Protein AF-A0A6S8WW32-F1 (afdb_monomer_lite)

Organism: NCBI:txid122233

Structure (mmCIF, N/CA/C/O backbone):
data_AF-A0A6S8WW32-F1
#
_entry.id   AF-A0A6S8WW32-F1
#
loop_
_atom_site.group_PDB
_atom_site.id
_atom_site.type_symbol
_atom_site.label_atom_id
_atom_site.label_alt_id
_atom_site.label_comp_id
_atom_site.label_asym_id
_atom_site.label_entity_id
_atom_site.label_seq_id
_atom_site.pdbx_PDB_ins_code
_atom_site.Cartn_x
_atom_site.Cartn_y
_atom_site.Cartn_z
_atom_site.occupancy
_atom_site.B_iso_or_equiv
_atom_site.auth_seq_id
_atom_site.auth_comp_id
_atom_site.auth_asym_id
_atom_site.auth_atom_id
_atom_site.pdbx_PDB_model_num
ATOM 1 N N . MET A 1 1 ? -37.772 -58.769 24.588 1.00 37.28 1 MET A N 1
ATOM 2 C CA . MET A 1 1 ? -37.646 -57.352 24.188 1.00 37.28 1 MET A CA 1
ATOM 3 C C . MET A 1 1 ? -36.869 -56.632 25.278 1.00 37.28 1 MET A C 1
ATOM 5 O O . MET A 1 1 ? -37.342 -56.599 26.404 1.00 37.28 1 MET A O 1
ATOM 9 N N . LYS A 1 2 ? -35.642 -56.181 24.992 1.00 31.12 2 LYS A N 1
ATOM 10 C CA . LYS A 1 2 ? -34.809 -55.412 25.929 1.00 31.12 2 LYS A CA 1
ATOM 11 C C . LYS A 1 2 ? -34.941 -53.936 25.555 1.00 31.12 2 LYS A C 1
ATOM 13 O O . LYS A 1 2 ? -34.607 -53.581 24.431 1.00 31.12 2 LYS A O 1
ATOM 18 N N . PHE A 1 3 ? -35.458 -53.116 26.464 1.00 29.48 3 PHE A N 1
ATOM 19 C CA . PHE A 1 3 ? -35.457 -51.662 26.313 1.00 29.48 3 PHE A CA 1
ATOM 20 C C . PHE A 1 3 ? -34.102 -51.126 26.774 1.00 29.48 3 PHE A C 1
ATOM 22 O O . PHE A 1 3 ? -33.676 -51.402 27.893 1.00 29.48 3 PHE A O 1
ATOM 29 N N . SER A 1 4 ? -33.420 -50.407 25.885 1.00 35.44 4 SER A N 1
ATOM 30 C CA . SER A 1 4 ? -32.170 -49.712 26.175 1.00 35.44 4 SER A CA 1
ATOM 31 C C . SER A 1 4 ? -32.507 -48.258 26.491 1.00 35.44 4 SER A C 1
ATOM 33 O O . SER A 1 4 ? -33.022 -47.541 25.636 1.00 35.44 4 SER A O 1
ATOM 35 N N . THR A 1 5 ? -32.261 -47.840 27.728 1.00 38.81 5 THR A N 1
ATOM 36 C CA . THR A 1 5 ? -32.446 -46.459 28.183 1.00 38.81 5 THR A CA 1
ATOM 37 C C . THR A 1 5 ? -31.266 -45.620 27.694 1.00 38.81 5 THR A C 1
ATOM 39 O O . THR A 1 5 ? -30.127 -45.885 28.073 1.00 38.81 5 THR A O 1
ATOM 42 N N . PHE A 1 6 ? -31.522 -44.628 26.840 1.00 31.64 6 PHE A N 1
ATOM 43 C CA . PHE A 1 6 ? -30.538 -43.616 26.452 1.00 31.64 6 PHE A CA 1
ATOM 44 C C . PHE A 1 6 ? -30.621 -42.434 27.423 1.00 31.64 6 PHE A C 1
ATOM 46 O O . PHE A 1 6 ? -31.653 -41.771 27.514 1.00 31.64 6 PHE A O 1
ATOM 53 N N . THR A 1 7 ? -29.529 -42.164 28.133 1.00 36.53 7 THR A N 1
ATOM 54 C CA . THR A 1 7 ? -29.351 -40.944 28.930 1.00 36.53 7 THR A CA 1
ATOM 55 C C . THR A 1 7 ? -28.742 -39.870 28.034 1.00 36.53 7 THR A C 1
ATOM 57 O O . THR A 1 7 ? -27.605 -40.008 27.589 1.00 36.53 7 THR A O 1
ATOM 60 N N . ILE A 1 8 ? -29.491 -38.801 27.762 1.00 35.25 8 ILE A N 1
ATOM 61 C CA . ILE A 1 8 ? -28.986 -37.597 27.092 1.00 35.25 8 ILE A CA 1
ATOM 62 C C . ILE A 1 8 ? -28.374 -36.701 28.173 1.00 35.25 8 ILE A C 1
ATOM 64 O O . ILE A 1 8 ? -29.083 -36.199 29.042 1.00 35.25 8 ILE A O 1
ATOM 68 N N . ILE A 1 9 ? -27.056 -36.507 28.125 1.00 33.78 9 ILE A N 1
ATOM 69 C CA . ILE A 1 9 ? -26.359 -35.499 28.928 1.00 33.78 9 ILE A CA 1
ATOM 70 C C . ILE A 1 9 ? -26.431 -34.184 28.148 1.00 33.78 9 ILE A C 1
ATOM 72 O O . ILE A 1 9 ? -25.738 -34.011 27.149 1.00 33.78 9 ILE A O 1
ATOM 76 N N . ILE A 1 10 ? -27.293 -33.265 28.585 1.00 36.31 10 ILE A N 1
ATOM 77 C CA . ILE A 1 10 ? -27.297 -31.883 28.097 1.00 36.31 10 ILE A CA 1
ATOM 78 C C . ILE A 1 10 ? -26.268 -31.122 28.932 1.00 36.31 10 ILE A C 1
ATOM 80 O O . ILE A 1 10 ? -26.514 -30.803 30.094 1.00 36.31 10 ILE A O 1
ATOM 84 N N . ALA A 1 11 ? -25.099 -30.857 28.352 1.00 31.98 11 ALA A N 1
ATOM 85 C CA . ALA A 1 11 ? -24.130 -29.939 28.930 1.00 31.98 11 ALA A CA 1
ATOM 86 C C . ALA A 1 11 ? -24.635 -28.501 28.731 1.00 31.98 11 ALA A C 1
ATOM 88 O O . ALA A 1 11 ? -24.479 -27.912 27.664 1.00 31.98 11 ALA A O 1
ATOM 89 N N . THR A 1 12 ? -25.277 -27.933 29.749 1.00 32.50 12 THR A N 1
ATOM 90 C CA . THR A 1 12 ? -25.529 -26.490 29.818 1.00 32.50 12 THR A CA 1
ATOM 91 C C . THR A 1 12 ? -24.212 -25.778 30.110 1.00 32.50 12 THR A C 1
ATOM 93 O O . THR A 1 12 ? -23.679 -25.894 31.214 1.00 32.50 12 THR A O 1
ATOM 96 N N . ALA A 1 13 ? -23.686 -25.052 29.121 1.00 31.92 13 ALA A N 1
ATOM 97 C CA . ALA A 1 13 ? -22.566 -24.140 29.311 1.00 31.92 13 ALA A CA 1
ATOM 98 C C . ALA A 1 13 ? -22.978 -23.038 30.299 1.00 31.92 13 ALA A C 1
ATOM 100 O O . ALA A 1 13 ? -23.872 -22.235 30.031 1.00 31.92 13 ALA A O 1
ATOM 101 N N . TYR A 1 14 ? -22.349 -23.045 31.469 1.00 27.84 14 TYR A N 1
ATOM 102 C CA . TYR A 1 14 ? -22.517 -22.030 32.495 1.00 27.84 14 TYR A CA 1
ATOM 103 C C . TYR A 1 14 ? -21.682 -20.810 32.090 1.00 27.84 14 TYR A C 1
ATOM 105 O O . TYR A 1 14 ? -20.465 -20.814 32.253 1.00 27.84 14 TYR A O 1
ATOM 113 N N . TYR A 1 15 ? -22.319 -19.784 31.526 1.00 31.83 15 TYR A N 1
ATOM 114 C CA . TYR A 1 15 ? -21.697 -18.471 31.367 1.00 31.83 15 TYR A CA 1
ATOM 115 C C . TYR A 1 15 ? -21.926 -17.685 32.662 1.00 31.83 15 TYR A C 1
ATOM 117 O O . TYR A 1 15 ? -23.080 -17.383 32.977 1.00 31.83 15 TYR A O 1
ATOM 125 N N . PRO A 1 16 ? -20.881 -17.374 33.450 1.00 33.75 16 PRO A N 1
ATOM 126 C CA . PRO A 1 16 ? -21.047 -16.522 34.613 1.00 33.75 16 PRO A CA 1
ATOM 127 C C . PRO A 1 16 ? -21.381 -15.106 34.143 1.00 33.75 16 PRO A C 1
ATOM 129 O O . PRO A 1 16 ? -20.547 -14.378 33.609 1.00 33.75 16 PRO A O 1
ATOM 132 N N . SER A 1 17 ? -22.634 -14.721 34.351 1.00 38.31 17 SER A N 1
ATOM 133 C CA . SER A 1 17 ? -23.065 -13.333 34.320 1.00 38.31 17 SER A CA 1
ATOM 134 C C . SER A 1 17 ? -22.362 -12.564 35.442 1.00 38.31 17 SER A C 1
ATOM 136 O O . SER A 1 17 ? -22.403 -13.005 36.585 1.00 38.31 17 SER A O 1
ATOM 138 N N . SER A 1 18 ? -21.819 -11.394 35.089 1.00 35.81 18 SER A N 1
ATOM 139 C CA . SER A 1 18 ? -21.381 -10.269 35.937 1.00 35.81 18 SER A CA 1
ATOM 140 C C . SER A 1 18 ? -19.871 -10.086 36.154 1.00 35.81 18 SER A C 1
ATOM 142 O O . SER A 1 18 ? -19.321 -10.496 37.173 1.00 35.81 18 SER A O 1
ATOM 144 N N . VAL A 1 19 ? -19.253 -9.298 35.265 1.00 33.50 19 VAL A N 1
ATOM 145 C CA . VAL A 1 19 ? -18.279 -8.266 35.654 1.00 33.50 19 VAL A CA 1
ATOM 146 C C . VAL A 1 19 ? -18.673 -6.976 34.935 1.00 33.50 19 VAL A C 1
ATOM 148 O O . VAL A 1 19 ? -18.530 -6.842 33.725 1.00 33.50 19 VAL A O 1
ATOM 151 N N . VAL A 1 20 ? -19.237 -6.039 35.691 1.00 38.72 20 VAL A N 1
ATOM 152 C CA . VAL A 1 20 ? -19.397 -4.646 35.276 1.00 38.72 20 VAL A CA 1
ATOM 153 C C . VAL A 1 20 ? -18.074 -3.960 35.607 1.00 38.72 20 VAL A C 1
ATOM 155 O O . VAL A 1 20 ? -17.731 -3.851 36.781 1.00 38.72 20 VAL A O 1
ATOM 158 N N . GLY A 1 21 ? -17.340 -3.530 34.576 1.00 41.97 21 GLY A N 1
ATOM 159 C CA . GLY A 1 21 ? -16.159 -2.671 34.710 1.00 41.97 21 GLY A CA 1
ATOM 160 C C . GLY A 1 21 ? -14.823 -3.313 34.328 1.00 41.97 21 GLY A C 1
ATOM 161 O O . GLY A 1 21 ? -13.965 -3.489 35.182 1.00 41.97 21 GLY A O 1
ATOM 162 N N . SER A 1 22 ? -14.602 -3.592 33.043 1.00 40.22 22 SER A N 1
ATOM 163 C CA . SER A 1 22 ? -13.253 -3.539 32.459 1.00 40.22 22 SER A CA 1
ATOM 164 C C . SER A 1 22 ? -13.372 -3.281 30.963 1.00 40.22 22 SER A C 1
ATOM 166 O O . SER A 1 22 ? -14.091 -4.008 30.279 1.00 40.22 22 SER A O 1
ATOM 168 N N . SER A 1 23 ? -12.696 -2.250 30.467 1.00 44.94 23 SER A N 1
ATOM 169 C CA . SER A 1 23 ? -12.495 -1.995 29.044 1.00 44.94 23 SER A CA 1
ATOM 170 C C . SER A 1 23 ? -11.695 -3.155 28.440 1.00 44.94 23 SER A C 1
ATOM 172 O O . SER A 1 23 ? -10.470 -3.167 28.444 1.00 44.94 23 SER A O 1
ATOM 174 N N . GLN A 1 24 ? -12.386 -4.210 28.014 1.00 51.78 24 GLN A N 1
ATOM 175 C CA . GLN A 1 24 ? -11.746 -5.359 27.388 1.00 51.78 24 GLN A CA 1
ATOM 176 C C . GLN A 1 24 ? -11.866 -5.223 25.881 1.00 51.78 24 GLN A C 1
ATOM 178 O O . GLN A 1 24 ? -12.963 -5.261 25.324 1.00 51.78 24 GLN A O 1
ATOM 183 N N . CYS A 1 25 ? -10.715 -5.106 25.226 1.00 62.25 25 CYS A N 1
ATOM 184 C CA . CYS A 1 25 ? -10.589 -5.490 23.834 1.00 62.25 25 CYS A CA 1
ATOM 185 C C . CYS A 1 25 ? -11.182 -6.893 23.667 1.00 62.25 25 CYS A C 1
ATOM 187 O O . CYS A 1 25 ? -10.857 -7.810 24.421 1.00 62.25 25 CYS A O 1
ATOM 189 N N . VAL A 1 26 ? -12.116 -7.029 22.727 1.00 60.97 26 VAL A N 1
ATOM 190 C CA . VAL A 1 26 ? -13.075 -8.146 22.686 1.00 60.97 26 VAL A CA 1
ATOM 191 C C . VAL A 1 26 ? -12.404 -9.512 22.493 1.00 60.97 26 VAL A C 1
ATOM 193 O O . VAL A 1 26 ? -12.967 -10.525 22.902 1.00 60.97 26 VAL A O 1
ATOM 196 N N . VAL A 1 27 ? -11.184 -9.550 21.939 1.00 74.56 27 VAL A N 1
ATOM 197 C CA . VAL A 1 27 ? -10.338 -10.746 21.799 1.00 74.56 27 VAL A CA 1
ATOM 198 C C . VAL A 1 27 ? -8.860 -10.315 21.776 1.00 74.56 27 VAL A C 1
ATOM 200 O O . VAL A 1 27 ? -8.544 -9.367 21.073 1.00 74.56 27 VAL A O 1
ATOM 203 N N . PRO A 1 28 ? -7.917 -10.975 22.470 1.00 82.75 28 PRO A N 1
ATOM 204 C CA . PRO A 1 28 ? -6.493 -10.671 22.307 1.00 82.75 28 PRO A CA 1
ATOM 205 C C . PRO A 1 28 ? -6.029 -10.847 20.850 1.00 82.75 28 PRO A C 1
ATOM 207 O O . PRO A 1 28 ? -6.388 -11.836 20.207 1.00 82.75 28 PRO A O 1
ATOM 210 N N . LEU A 1 29 ? -5.213 -9.919 20.337 1.00 86.25 29 LEU A N 1
ATOM 211 C CA . LEU A 1 29 ? -4.537 -10.110 19.048 1.00 86.25 29 LEU A CA 1
ATOM 212 C C . LEU A 1 29 ? -3.577 -11.306 19.137 1.00 86.25 29 LEU A C 1
ATOM 214 O O . LEU A 1 29 ? -2.959 -11.499 20.188 1.00 86.25 29 LEU A O 1
ATOM 218 N N . PRO A 1 30 ? -3.409 -12.096 18.061 1.00 89.06 30 PRO A N 1
ATOM 219 C CA . PRO A 1 30 ? -2.301 -13.039 17.997 1.00 89.06 30 PRO A CA 1
ATOM 220 C C . PRO A 1 30 ? -0.991 -12.241 18.045 1.00 89.06 30 PRO A C 1
ATOM 222 O O . PRO A 1 30 ? -0.857 -11.239 17.342 1.00 89.06 30 PRO A O 1
ATOM 225 N N . LEU A 1 31 ? -0.055 -12.646 18.904 1.00 89.81 31 LEU A N 1
ATOM 226 C CA . LEU A 1 31 ? 1.213 -11.946 19.129 1.00 89.81 31 LEU A CA 1
ATOM 227 C C . LEU A 1 31 ? 2.387 -12.818 18.705 1.00 89.81 31 LEU A C 1
ATOM 229 O O . LEU A 1 31 ? 2.368 -14.031 18.914 1.00 89.81 31 LEU A O 1
ATOM 233 N N . ASN A 1 32 ? 3.432 -12.180 18.184 1.00 87.69 32 ASN A N 1
ATOM 234 C CA . ASN A 1 32 ? 4.691 -12.825 17.851 1.00 87.69 32 ASN A CA 1
ATOM 235 C C . ASN A 1 32 ? 5.761 -12.478 18.901 1.00 87.69 32 ASN A C 1
ATOM 237 O O . ASN A 1 32 ? 6.240 -11.344 18.976 1.00 87.69 32 ASN A O 1
ATOM 241 N N . ALA A 1 33 ? 6.142 -13.469 19.713 1.00 85.56 33 ALA A N 1
ATOM 242 C CA . ALA A 1 33 ? 7.154 -13.303 20.758 1.00 85.56 33 ALA A CA 1
ATOM 243 C C . ALA A 1 33 ? 8.549 -12.971 20.191 1.00 85.56 33 ALA A C 1
ATOM 245 O O . ALA A 1 33 ? 9.307 -12.241 20.828 1.00 85.56 33 ALA A O 1
ATOM 246 N N . ASP A 1 34 ? 8.847 -13.430 18.972 1.00 85.44 34 ASP A N 1
ATOM 247 C CA . ASP A 1 34 ? 10.115 -13.201 18.269 1.00 85.44 34 ASP A CA 1
ATOM 248 C C . ASP A 1 34 ? 10.138 -11.863 17.502 1.00 85.44 34 ASP A C 1
ATOM 250 O O . ASP A 1 34 ? 11.103 -11.542 16.807 1.00 85.44 34 ASP A O 1
ATOM 254 N N . ASP A 1 35 ? 9.069 -11.067 17.602 1.00 82.88 35 ASP A N 1
ATOM 255 C CA . ASP A 1 35 ? 8.968 -9.724 17.029 1.00 82.88 35 ASP A CA 1
ATOM 256 C C . ASP A 1 35 ? 8.480 -8.723 18.080 1.00 82.88 35 ASP A C 1
ATOM 258 O O . ASP A 1 35 ? 7.484 -8.034 17.893 1.00 82.88 35 ASP A O 1
ATOM 262 N N . PHE A 1 36 ? 9.159 -8.660 19.229 1.00 84.19 36 PHE A N 1
ATOM 263 C CA . PHE A 1 36 ? 8.888 -7.666 20.279 1.00 84.19 36 PHE A CA 1
ATOM 264 C C . PHE A 1 36 ? 7.426 -7.662 20.773 1.00 84.19 36 PHE A C 1
ATOM 266 O O . PHE A 1 36 ? 6.896 -6.606 21.134 1.00 84.19 36 PHE A O 1
ATOM 273 N N . ASN A 1 37 ? 6.761 -8.825 20.756 1.00 82.38 37 ASN A N 1
ATOM 274 C CA . ASN A 1 37 ? 5.328 -8.978 21.032 1.00 82.38 37 ASN A CA 1
ATOM 275 C C . ASN A 1 37 ? 4.430 -8.080 20.157 1.00 82.38 37 ASN A C 1
ATOM 277 O O . ASN A 1 37 ? 3.352 -7.665 20.584 1.00 82.38 37 ASN A O 1
ATOM 281 N N . GLN A 1 38 ? 4.865 -7.754 18.937 1.00 85.25 38 GLN A N 1
ATOM 282 C CA . GLN A 1 38 ? 3.999 -7.158 17.922 1.00 85.25 38 GLN A CA 1
ATOM 283 C C . GLN A 1 38 ? 2.900 -8.149 17.502 1.00 85.25 38 GLN A C 1
ATOM 285 O O . GLN A 1 38 ? 3.023 -9.352 17.763 1.00 85.25 38 GLN A O 1
ATOM 290 N N . PRO A 1 39 ? 1.819 -7.669 16.851 1.00 88.94 39 PRO A N 1
ATOM 291 C CA . PRO A 1 39 ? 0.847 -8.563 16.246 1.00 88.94 39 PRO A CA 1
ATOM 292 C C . PRO A 1 39 ? 1.546 -9.567 15.331 1.00 88.94 39 PRO A C 1
ATOM 294 O O . PRO A 1 39 ? 2.472 -9.211 14.600 1.00 88.94 39 PRO A O 1
ATOM 297 N N . ASP A 1 40 ? 1.094 -10.815 15.363 1.00 90.38 40 ASP A N 1
ATOM 298 C CA . ASP A 1 40 ? 1.501 -11.823 14.397 1.00 90.38 40 ASP A CA 1
ATOM 299 C C . ASP A 1 40 ? 0.889 -11.475 13.035 1.00 90.38 40 ASP A C 1
ATOM 301 O O . ASP A 1 40 ? -0.191 -11.935 12.653 1.00 90.38 40 ASP A O 1
ATOM 305 N N . TRP A 1 41 ? 1.571 -10.564 12.339 1.00 88.69 41 TRP A N 1
ATOM 306 C CA . TRP A 1 41 ? 1.114 -9.999 11.080 1.00 88.69 41 TRP A CA 1
ATOM 307 C C . TRP A 1 41 ? 0.920 -11.058 10.014 1.00 88.69 41 TRP A C 1
ATOM 309 O O . TRP A 1 41 ? 0.001 -10.906 9.219 1.00 88.69 41 TRP A O 1
ATOM 319 N N . ALA A 1 42 ? 1.727 -12.119 10.019 1.00 86.56 42 ALA A N 1
ATOM 320 C CA . ALA A 1 42 ? 1.568 -13.198 9.060 1.00 86.56 42 ALA A CA 1
ATOM 321 C C . ALA A 1 42 ? 0.225 -13.901 9.262 1.00 86.56 42 ALA A C 1
ATOM 323 O O . ALA A 1 42 ? -0.598 -13.936 8.350 1.00 86.56 42 ALA A O 1
ATOM 324 N N . THR A 1 43 ? -0.064 -14.317 10.498 1.00 89.56 43 THR A N 1
ATOM 325 C CA . THR A 1 43 ? -1.351 -14.931 10.850 1.00 89.56 43 THR A CA 1
ATOM 326 C C . THR A 1 43 ? -2.542 -14.016 10.540 1.00 89.56 43 THR A C 1
ATOM 328 O O . THR A 1 43 ? -3.566 -14.476 10.030 1.00 89.56 43 THR A O 1
ATOM 331 N N . ILE A 1 44 ? -2.441 -12.716 10.841 1.00 92.19 44 ILE A N 1
ATOM 332 C CA . ILE A 1 44 ? -3.534 -11.760 10.597 1.00 92.19 44 ILE A CA 1
ATOM 333 C C . ILE A 1 44 ? -3.743 -11.540 9.094 1.00 92.19 44 ILE A C 1
ATOM 335 O O . ILE A 1 44 ? -4.877 -11.609 8.620 1.00 92.19 44 ILE A O 1
ATOM 339 N N . ILE A 1 45 ? -2.667 -11.285 8.348 1.00 92.00 45 ILE A N 1
ATOM 340 C CA . ILE A 1 45 ? -2.729 -10.968 6.921 1.00 92.00 45 ILE A CA 1
ATOM 341 C C . ILE A 1 45 ? -3.162 -12.191 6.121 1.00 92.00 45 ILE A C 1
ATOM 343 O O . ILE A 1 45 ? -4.081 -12.062 5.326 1.00 92.00 45 ILE A O 1
ATOM 347 N N . GLU A 1 46 ? -2.591 -13.371 6.354 1.00 90.31 46 GLU A N 1
ATOM 348 C CA . GLU A 1 46 ? -2.941 -14.593 5.611 1.00 90.31 46 GLU A CA 1
ATOM 349 C C . GLU A 1 46 ? -4.348 -15.098 5.945 1.00 90.31 46 GLU A C 1
ATOM 351 O O . GLU A 1 46 ? -5.020 -15.688 5.098 1.00 90.31 46 GLU A O 1
ATOM 356 N N . GLY A 1 47 ? -4.843 -14.812 7.155 1.00 92.56 47 GLY A N 1
ATOM 357 C CA . GLY A 1 47 ? -6.237 -15.065 7.510 1.00 92.56 47 GLY A CA 1
ATOM 358 C C . GLY A 1 47 ? -7.225 -14.208 6.711 1.00 92.56 47 GLY A C 1
ATOM 359 O O . GLY A 1 47 ? -8.329 -14.665 6.411 1.00 92.56 47 GLY A O 1
ATOM 360 N N . VAL A 1 48 ? -6.832 -12.979 6.359 1.00 94.56 48 VAL A N 1
ATOM 361 C CA . VAL A 1 48 ? -7.661 -12.034 5.594 1.00 94.56 48 VAL A CA 1
ATOM 362 C C . VAL A 1 48 ? -7.448 -12.145 4.087 1.00 94.56 48 VAL A C 1
ATOM 364 O O . VAL A 1 48 ? -8.405 -12.077 3.314 1.00 94.56 48 VAL A O 1
ATOM 367 N N . PHE A 1 49 ? -6.215 -12.369 3.660 1.00 93.44 49 PHE A N 1
ATOM 368 C CA . PHE A 1 49 ? -5.788 -12.493 2.275 1.00 93.44 49 PHE A CA 1
ATOM 369 C C . PHE A 1 49 ? -5.139 -13.867 2.064 1.00 93.44 49 PHE A C 1
ATOM 371 O O . PHE A 1 49 ? -3.911 -13.954 2.002 1.00 93.44 49 PHE A O 1
ATOM 378 N N . PRO A 1 50 ? -5.933 -14.950 1.957 1.00 92.38 50 PRO A N 1
ATOM 379 C CA . PRO A 1 50 ? -5.397 -16.287 1.739 1.00 92.38 50 PRO A CA 1
ATOM 380 C C . PRO A 1 50 ? -4.516 -16.337 0.493 1.00 92.38 50 PRO A C 1
ATOM 382 O O . PRO A 1 50 ? -4.913 -15.851 -0.567 1.00 92.38 50 PRO A O 1
ATOM 385 N N . THR A 1 51 ? -3.337 -16.936 0.608 1.00 90.88 51 THR A N 1
ATOM 386 C CA . THR A 1 51 ? -2.330 -16.936 -0.455 1.00 90.88 51 THR A CA 1
ATOM 387 C C . THR A 1 51 ? -2.280 -18.248 -1.231 1.00 90.88 51 THR A C 1
ATOM 389 O O . THR A 1 51 ? -2.743 -19.293 -0.761 1.00 90.88 51 THR A O 1
ATOM 392 N N . TRP A 1 52 ? -1.725 -18.191 -2.444 1.00 90.31 52 TRP A N 1
ATOM 393 C CA . TRP A 1 52 ? -1.318 -19.374 -3.204 1.00 90.31 52 TRP A CA 1
ATOM 394 C C . TRP A 1 52 ? -0.298 -20.206 -2.423 1.00 90.31 52 TRP A C 1
ATOM 396 O O . TRP A 1 52 ? 0.368 -19.716 -1.508 1.00 90.31 52 TRP A O 1
ATOM 406 N N . ALA A 1 53 ? -0.129 -21.458 -2.829 1.00 89.00 53 ALA A N 1
ATOM 407 C CA . ALA A 1 53 ? 0.947 -22.302 -2.360 1.00 89.00 53 ALA A CA 1
ATOM 408 C C . ALA A 1 53 ? 2.296 -21.635 -2.654 1.00 89.00 53 ALA A C 1
ATOM 410 O O . ALA A 1 53 ? 2.625 -21.297 -3.794 1.00 89.00 53 ALA A O 1
ATOM 411 N N . VAL A 1 54 ? 3.082 -21.461 -1.595 1.00 87.88 54 VAL A N 1
ATOM 412 C CA . VAL A 1 54 ? 4.471 -21.026 -1.709 1.00 87.88 54 VAL A CA 1
ATOM 413 C C . VAL A 1 54 ? 5.265 -22.144 -2.408 1.00 87.88 54 VAL A C 1
ATOM 415 O O . VAL A 1 54 ? 5.041 -23.318 -2.093 1.00 87.88 54 VAL A O 1
ATOM 418 N N . PRO A 1 55 ? 6.179 -21.823 -3.344 1.00 88.94 55 PRO A N 1
ATOM 419 C CA . PRO A 1 55 ? 7.050 -22.818 -3.969 1.00 88.94 55 PRO A CA 1
ATOM 420 C C . PRO A 1 55 ? 7.844 -23.609 -2.918 1.00 88.94 55 PRO A C 1
ATOM 422 O O . PRO A 1 55 ? 8.119 -23.085 -1.841 1.00 88.94 55 PRO A O 1
ATOM 425 N N . GLU A 1 56 ? 8.263 -24.844 -3.225 1.00 88.88 56 GLU A N 1
ATOM 426 C CA . GLU A 1 56 ? 8.999 -25.705 -2.273 1.00 88.88 56 GLU A CA 1
ATOM 427 C C . GLU A 1 56 ? 10.264 -25.024 -1.732 1.00 88.88 56 GLU A C 1
ATOM 429 O O . GLU A 1 56 ? 10.573 -25.114 -0.545 1.00 88.88 56 GLU A O 1
ATOM 434 N N . GLY A 1 57 ? 10.964 -24.294 -2.602 1.00 85.19 57 GLY A N 1
ATOM 435 C CA . GLY A 1 57 ? 12.120 -23.497 -2.223 1.00 85.19 57 GLY A CA 1
ATOM 436 C C . GLY A 1 57 ? 11.783 -22.233 -1.436 1.00 85.19 57 GLY A C 1
ATOM 437 O O . 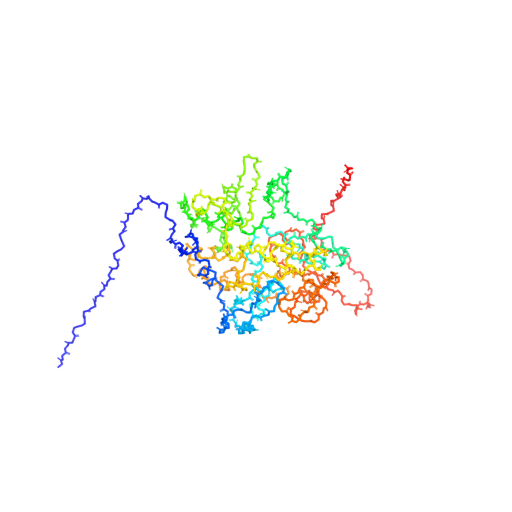GLY A 1 57 ? 12.642 -21.738 -0.726 1.00 85.19 57 GLY A O 1
ATOM 438 N N . GLY A 1 58 ? 10.553 -21.725 -1.502 1.00 87.06 58 GLY A N 1
ATOM 439 C CA . GLY A 1 58 ? 10.172 -20.386 -1.057 1.00 87.06 58 GLY A CA 1
ATOM 440 C C . GLY A 1 58 ? 9.986 -19.419 -2.228 1.00 87.06 58 GLY A C 1
ATOM 441 O O . GLY A 1 58 ? 10.191 -19.773 -3.388 1.00 87.06 58 GLY A O 1
ATOM 442 N N . CYS A 1 59 ? 9.604 -18.178 -1.928 1.00 87.38 59 CYS A N 1
ATOM 443 C CA . CYS A 1 59 ? 9.527 -17.134 -2.946 1.00 87.38 59 CYS A CA 1
ATOM 444 C C . CYS A 1 59 ? 10.903 -16.887 -3.589 1.00 87.38 59 CYS A C 1
ATOM 446 O O . CYS A 1 59 ? 11.905 -16.827 -2.864 1.00 87.38 59 CYS A O 1
ATOM 448 N N . PRO A 1 60 ? 10.965 -16.690 -4.921 1.00 87.62 60 PRO A N 1
ATOM 449 C CA . PRO A 1 60 ? 12.161 -16.229 -5.596 1.00 87.62 60 PRO A CA 1
ATOM 450 C C . PRO A 1 60 ? 12.846 -15.072 -4.880 1.00 87.62 60 PRO A C 1
ATOM 452 O O . PRO A 1 60 ? 12.183 -14.126 -4.445 1.00 87.62 60 PRO A O 1
ATOM 455 N N . ARG A 1 61 ? 14.168 -15.169 -4.730 1.00 86.12 61 ARG A N 1
ATOM 456 C CA . ARG A 1 61 ? 14.973 -14.183 -4.002 1.00 86.12 61 ARG A CA 1
ATOM 457 C C . ARG A 1 61 ? 16.377 -14.078 -4.561 1.00 86.12 61 ARG A C 1
ATOM 459 O O . ARG A 1 61 ? 16.911 -15.048 -5.098 1.00 86.12 61 ARG A O 1
ATOM 466 N N . LEU A 1 62 ? 16.973 -12.906 -4.394 1.00 84.25 62 LEU A N 1
ATOM 467 C CA . LEU A 1 62 ? 18.321 -12.607 -4.856 1.00 84.25 62 LEU A CA 1
ATOM 468 C C . LEU A 1 62 ? 19.360 -12.933 -3.775 1.00 84.25 62 LEU A C 1
ATOM 470 O O . LEU A 1 62 ? 19.075 -12.843 -2.578 1.00 84.25 62 LEU A O 1
ATOM 474 N N . ASP A 1 63 ? 20.568 -13.310 -4.198 1.00 84.12 63 ASP A N 1
ATOM 475 C CA . ASP A 1 63 ? 21.712 -13.558 -3.306 1.00 84.12 63 ASP A CA 1
ATOM 476 C C . ASP A 1 63 ? 22.186 -12.280 -2.604 1.00 84.12 63 ASP A C 1
ATOM 478 O O . ASP A 1 63 ? 22.642 -12.309 -1.461 1.00 84.12 63 ASP A O 1
ATOM 482 N N . LYS A 1 64 ? 22.021 -11.154 -3.290 1.00 79.50 64 LYS A N 1
ATOM 483 C CA . LYS A 1 64 ? 22.199 -9.794 -2.802 1.00 79.50 64 LYS A CA 1
ATOM 484 C C . LYS A 1 64 ? 21.338 -8.851 -3.628 1.00 79.50 64 LYS A C 1
ATOM 486 O O . LYS A 1 64 ? 20.805 -9.205 -4.678 1.00 79.50 64 LYS A O 1
ATOM 491 N N . VAL A 1 65 ? 21.244 -7.613 -3.183 1.00 75.88 65 VAL A N 1
ATOM 492 C CA . VAL A 1 65 ? 20.552 -6.571 -3.931 1.00 75.88 65 VAL A CA 1
ATOM 493 C C . VAL A 1 65 ? 21.217 -6.315 -5.292 1.00 75.88 65 VAL A C 1
ATOM 495 O O . VAL A 1 65 ? 22.436 -6.182 -5.383 1.00 75.88 65 VAL A O 1
ATOM 498 N N . GLY A 1 66 ? 20.404 -6.326 -6.358 1.00 75.88 66 GLY A N 1
ATOM 499 C CA . GLY A 1 66 ? 20.873 -6.296 -7.752 1.00 75.88 66 GLY A CA 1
ATOM 500 C C . GLY A 1 66 ? 21.661 -7.544 -8.184 1.00 75.88 66 GLY A C 1
ATOM 501 O O . GLY A 1 66 ? 22.373 -7.506 -9.186 1.00 75.88 66 GLY A O 1
ATOM 502 N N . GLY A 1 67 ? 21.609 -8.617 -7.391 1.00 81.00 67 GLY A N 1
ATOM 503 C CA . GLY A 1 67 ? 22.321 -9.870 -7.615 1.00 81.00 67 GLY A CA 1
ATOM 504 C C . GLY A 1 67 ? 21.577 -10.854 -8.517 1.00 81.00 67 GLY A C 1
ATOM 505 O O . GLY A 1 67 ? 20.737 -10.476 -9.326 1.00 81.00 67 GLY A O 1
ATOM 506 N N . SER A 1 68 ? 21.907 -12.138 -8.395 1.00 87.31 68 SER A N 1
ATOM 507 C CA . SER A 1 68 ? 21.257 -13.226 -9.140 1.00 87.31 68 SER A CA 1
ATOM 508 C C . SER A 1 68 ? 20.273 -13.983 -8.254 1.00 87.31 68 SER A C 1
ATOM 510 O O . SER A 1 68 ? 20.427 -14.008 -7.032 1.00 87.31 68 SER A O 1
ATOM 512 N N . LEU A 1 69 ? 19.281 -14.640 -8.863 1.00 88.50 69 LEU A N 1
ATOM 513 C CA . LEU A 1 69 ? 18.387 -15.537 -8.130 1.00 88.50 69 LEU A CA 1
ATOM 514 C C . LEU A 1 69 ? 19.193 -16.638 -7.425 1.00 88.50 69 LEU A C 1
ATOM 516 O O . LEU A 1 69 ? 20.063 -17.278 -8.022 1.00 88.50 69 LEU A O 1
ATOM 520 N N . VAL A 1 70 ? 18.893 -16.862 -6.147 1.00 89.31 70 VAL A N 1
ATOM 521 C CA . VAL A 1 70 ? 19.517 -17.922 -5.352 1.00 89.31 70 VAL A CA 1
ATOM 522 C C . VAL A 1 70 ? 19.078 -19.278 -5.904 1.00 89.31 70 VAL A C 1
ATOM 524 O O . VAL A 1 70 ? 17.898 -19.498 -6.174 1.00 89.31 70 VAL A O 1
ATOM 527 N N . ALA A 1 71 ? 20.016 -20.219 -6.036 1.00 91.12 71 ALA A N 1
ATOM 528 C CA . ALA A 1 71 ? 19.696 -21.584 -6.448 1.00 91.12 71 ALA A CA 1
ATOM 529 C C . ALA A 1 71 ? 18.594 -22.189 -5.553 1.00 91.12 71 ALA A C 1
ATOM 531 O O . ALA A 1 71 ? 18.653 -22.065 -4.330 1.00 91.12 71 ALA A O 1
ATOM 532 N N . ASN A 1 72 ? 17.613 -22.856 -6.169 1.00 88.88 72 ASN A N 1
ATOM 533 C CA . ASN A 1 72 ? 16.383 -23.378 -5.550 1.00 88.88 72 ASN A CA 1
ATOM 534 C C . ASN A 1 72 ? 15.354 -22.320 -5.106 1.00 88.88 72 ASN A C 1
ATOM 536 O O . ASN A 1 72 ? 14.309 -22.696 -4.597 1.00 88.88 72 ASN A O 1
ATOM 540 N N . TYR A 1 73 ? 15.600 -21.026 -5.324 1.00 87.75 73 TYR A N 1
ATOM 541 C CA . TYR A 1 73 ? 14.639 -19.937 -5.109 1.00 87.75 73 TYR A CA 1
ATOM 542 C C . TYR A 1 73 ? 14.390 -19.213 -6.438 1.00 87.75 73 TYR A C 1
ATOM 544 O O . TYR A 1 73 ? 14.615 -18.010 -6.564 1.00 87.75 73 TYR A O 1
ATOM 552 N N . THR A 1 74 ? 14.008 -19.970 -7.464 1.00 86.38 74 THR A N 1
ATOM 553 C CA . THR A 1 74 ? 13.827 -19.466 -8.838 1.00 86.38 74 THR A CA 1
ATOM 554 C C . THR A 1 74 ? 12.395 -19.573 -9.334 1.00 86.38 74 THR A C 1
ATOM 556 O O . THR A 1 74 ? 12.031 -18.902 -10.295 1.00 86.38 74 THR A O 1
ATOM 559 N N . ASP A 1 75 ? 11.588 -20.414 -8.695 1.00 87.38 75 ASP A N 1
ATOM 560 C CA . ASP A 1 75 ? 10.270 -20.768 -9.202 1.00 87.38 75 ASP A CA 1
ATOM 561 C C . ASP A 1 75 ? 9.226 -19.790 -8.677 1.00 87.38 75 ASP A C 1
ATOM 563 O O . ASP A 1 75 ? 9.042 -19.656 -7.471 1.00 87.38 75 ASP A O 1
ATOM 567 N N . PHE A 1 76 ? 8.523 -19.107 -9.575 1.00 84.69 76 PHE A N 1
ATOM 568 C CA . PHE A 1 76 ? 7.411 -18.240 -9.199 1.00 84.69 76 PHE A CA 1
ATOM 569 C C . PHE A 1 76 ? 6.187 -19.071 -8.791 1.00 84.69 76 PHE A C 1
ATOM 571 O O . PHE A 1 76 ? 5.960 -20.150 -9.349 1.00 84.69 76 PHE A O 1
ATOM 578 N N . PRO A 1 77 ? 5.382 -18.595 -7.824 1.00 86.25 77 PRO A N 1
ATOM 579 C CA . PRO A 1 77 ? 4.201 -19.324 -7.390 1.00 86.25 77 PRO A CA 1
ATOM 580 C C . PRO A 1 77 ? 3.162 -19.403 -8.512 1.00 86.25 77 PRO A C 1
ATOM 582 O O . PRO A 1 77 ? 3.030 -18.502 -9.343 1.00 86.25 77 PRO A O 1
ATOM 585 N N . VAL A 1 78 ? 2.406 -20.499 -8.521 1.00 87.88 78 VAL A N 1
ATOM 586 C CA . VAL A 1 78 ? 1.347 -20.736 -9.505 1.00 87.88 78 VAL A CA 1
ATOM 587 C C . VAL A 1 78 ? 0.046 -20.139 -8.990 1.00 87.88 78 VAL A C 1
ATOM 589 O O . VAL A 1 78 ? -0.332 -20.364 -7.843 1.00 87.88 78 VAL A O 1
ATOM 592 N N . ALA A 1 79 ? -0.648 -19.400 -9.854 1.00 88.06 79 ALA A N 1
ATOM 593 C CA . ALA A 1 79 ? -1.885 -18.736 -9.485 1.00 88.06 79 ALA A CA 1
ATOM 594 C C . ALA A 1 79 ? -2.981 -19.719 -9.046 1.00 88.06 79 ALA A C 1
ATOM 596 O O . ALA A 1 79 ? -3.249 -20.718 -9.717 1.00 88.06 79 ALA A O 1
ATOM 597 N N . GLU A 1 80 ? -3.672 -19.378 -7.959 1.00 89.00 80 GLU A N 1
ATOM 598 C CA . GLU A 1 80 ? -4.866 -20.073 -7.483 1.00 89.00 80 GLU A CA 1
ATOM 599 C C . GLU A 1 80 ? -6.057 -19.111 -7.414 1.00 89.00 80 GLU A C 1
ATOM 601 O O . GLU A 1 80 ? -5.943 -17.969 -6.962 1.00 89.00 80 GLU A O 1
ATOM 606 N N . GLU A 1 81 ? -7.222 -19.581 -7.858 1.00 85.38 81 GLU A N 1
ATOM 607 C CA . GLU A 1 81 ? -8.452 -18.790 -7.871 1.00 85.38 81 GLU A CA 1
ATOM 608 C C . GLU A 1 81 ? -8.875 -18.376 -6.452 1.00 85.38 81 GLU A C 1
ATOM 610 O O . GLU A 1 81 ? -8.841 -19.176 -5.515 1.00 85.38 81 GLU A O 1
ATOM 615 N N . GLY A 1 82 ? -9.283 -17.112 -6.296 1.00 83.75 82 GLY A N 1
ATOM 616 C CA . GLY A 1 82 ? -9.751 -16.569 -5.016 1.00 83.75 82 GLY A CA 1
ATOM 617 C C . GLY A 1 82 ? -8.659 -16.408 -3.953 1.00 83.75 82 GLY A C 1
ATOM 618 O O . GLY A 1 82 ? -8.975 -16.233 -2.777 1.00 83.75 82 GLY A O 1
ATOM 619 N N . LYS A 1 83 ? -7.386 -16.478 -4.348 1.00 89.25 83 LYS A N 1
ATOM 620 C CA . LYS A 1 83 ? -6.227 -16.367 -3.463 1.00 89.25 83 LYS A CA 1
ATOM 621 C C . LYS A 1 83 ? -5.195 -15.404 -4.037 1.00 89.25 83 LYS A C 1
ATOM 623 O O . LYS A 1 83 ? -5.167 -15.169 -5.242 1.00 89.25 83 LYS A O 1
ATOM 628 N N . PHE A 1 84 ? -4.347 -14.871 -3.169 1.00 89.94 84 PHE A N 1
ATOM 629 C CA . PHE A 1 84 ? -3.377 -13.824 -3.481 1.00 89.94 84 PHE A CA 1
ATOM 630 C C . PHE A 1 84 ? -1.962 -14.379 -3.664 1.00 89.94 84 PHE A C 1
ATOM 632 O O . PHE A 1 84 ? -1.608 -15.418 -3.108 1.00 89.94 84 PHE A O 1
ATOM 639 N N . ASN A 1 85 ? -1.129 -13.673 -4.424 1.00 88.25 85 ASN A N 1
ATOM 640 C CA . ASN A 1 85 ? 0.251 -14.087 -4.652 1.00 88.25 85 ASN A CA 1
ATOM 641 C C . ASN A 1 85 ? 1.088 -13.972 -3.368 1.00 88.25 85 ASN A C 1
ATOM 643 O O . ASN A 1 85 ? 1.288 -12.859 -2.902 1.00 88.25 85 ASN A O 1
ATOM 647 N N . PRO A 1 86 ? 1.647 -15.057 -2.804 1.00 85.62 86 PRO A N 1
ATOM 648 C CA . PRO A 1 86 ? 2.484 -14.957 -1.606 1.00 85.62 86 PRO A CA 1
ATOM 649 C C . PRO A 1 86 ? 3.779 -14.165 -1.841 1.00 85.62 86 PRO A C 1
ATOM 651 O O . PRO A 1 86 ? 4.404 -13.716 -0.882 1.00 85.62 86 PRO A O 1
ATOM 654 N N . CYS A 1 87 ? 4.175 -14.002 -3.105 1.00 85.50 87 CYS A N 1
ATOM 655 C CA . CYS A 1 87 ? 5.419 -13.399 -3.538 1.00 85.50 87 CYS A CA 1
ATOM 656 C C . CYS A 1 87 ? 5.169 -12.054 -4.253 1.00 85.50 87 CYS A C 1
ATOM 658 O O . CYS A 1 87 ? 5.024 -11.965 -5.472 1.00 85.50 87 CYS A O 1
ATOM 660 N N . TYR A 1 88 ? 5.095 -10.989 -3.465 1.00 81.94 88 TYR A N 1
ATOM 661 C CA . TYR A 1 88 ? 4.814 -9.616 -3.854 1.00 81.94 88 TYR A CA 1
ATOM 662 C C . TYR A 1 88 ? 6.091 -8.837 -4.220 1.00 81.94 88 TYR A C 1
ATOM 664 O O . TYR A 1 88 ? 6.734 -8.209 -3.374 1.00 81.94 88 TYR A O 1
ATOM 672 N N . TYR A 1 89 ? 6.472 -8.899 -5.499 1.00 81.81 89 TYR A N 1
ATOM 673 C CA . TYR A 1 89 ? 7.744 -8.357 -6.002 1.00 81.81 89 TYR A CA 1
ATOM 674 C C . TYR A 1 89 ? 7.756 -6.866 -6.312 1.00 81.81 89 TYR A C 1
ATOM 676 O O . TYR A 1 89 ? 8.761 -6.172 -6.185 1.00 81.81 89 TYR A O 1
ATOM 684 N N . THR A 1 90 ? 6.606 -6.358 -6.713 1.00 84.75 90 THR A N 1
ATOM 685 C CA . THR A 1 90 ? 6.463 -5.020 -7.263 1.00 84.75 90 THR A CA 1
ATOM 686 C C . THR A 1 90 ? 5.026 -4.571 -7.057 1.00 84.75 90 THR A C 1
ATOM 688 O O . THR A 1 90 ? 4.115 -5.401 -6.990 1.00 84.75 90 THR A O 1
ATOM 691 N N . LYS A 1 91 ? 4.800 -3.255 -6.969 1.00 86.62 91 LYS A N 1
ATOM 692 C CA . LYS A 1 91 ? 3.432 -2.721 -6.900 1.00 86.62 91 LYS A CA 1
ATOM 693 C C . LYS A 1 91 ? 2.714 -2.763 -8.248 1.00 86.62 91 LYS A C 1
ATOM 695 O O . LYS A 1 91 ? 1.533 -2.440 -8.284 1.00 86.62 91 LYS A O 1
ATOM 700 N N . ALA A 1 92 ? 3.378 -3.179 -9.328 1.00 86.62 92 ALA A N 1
ATOM 701 C CA . ALA A 1 92 ? 2.785 -3.235 -10.663 1.00 86.62 92 ALA A CA 1
ATOM 702 C C . ALA A 1 92 ? 1.508 -4.076 -10.733 1.00 86.62 92 ALA A C 1
ATOM 704 O O . ALA A 1 92 ? 0.595 -3.773 -11.494 1.00 86.62 92 ALA A O 1
ATOM 705 N N . PHE A 1 93 ? 1.436 -5.127 -9.917 1.00 83.25 93 PHE A N 1
ATOM 706 C CA . PHE A 1 93 ? 0.275 -6.009 -9.870 1.00 83.25 93 PHE A CA 1
ATOM 707 C C . PHE A 1 93 ? -0.817 -5.500 -8.920 1.00 83.25 93 PHE A C 1
ATOM 709 O O . PHE A 1 93 ? -1.911 -6.058 -8.890 1.00 83.25 93 PHE A O 1
ATOM 716 N N . ALA A 1 94 ? -0.561 -4.448 -8.135 1.00 85.19 94 ALA A N 1
ATOM 717 C CA . ALA A 1 94 ? -1.536 -3.914 -7.192 1.00 85.19 94 ALA A CA 1
ATOM 718 C C . ALA A 1 94 ? -2.826 -3.512 -7.920 1.00 85.19 94 ALA A C 1
ATOM 720 O O . ALA A 1 94 ? -2.794 -2.852 -8.955 1.00 85.19 94 ALA A O 1
ATOM 721 N N . GLY A 1 95 ? -3.971 -3.906 -7.377 1.00 82.81 95 GLY A N 1
ATOM 722 C CA . GLY A 1 95 ? -5.290 -3.652 -7.948 1.00 82.81 95 GLY A CA 1
ATOM 723 C C . GLY A 1 95 ? -5.714 -4.611 -9.056 1.00 82.81 95 GLY A C 1
ATOM 724 O O . GLY A 1 95 ? -6.866 -4.538 -9.490 1.00 82.81 95 GLY A O 1
ATOM 725 N N . LEU A 1 96 ? -4.838 -5.502 -9.529 1.00 81.56 96 LEU A N 1
ATOM 726 C CA . LEU A 1 96 ? -5.236 -6.559 -10.457 1.00 81.56 96 LEU A CA 1
ATOM 727 C C . LEU A 1 96 ? -6.025 -7.656 -9.733 1.00 81.56 96 LEU A C 1
ATOM 729 O O . LEU A 1 96 ? -5.929 -7.810 -8.513 1.00 81.56 96 LEU A O 1
ATOM 733 N N . ASP A 1 97 ? -6.789 -8.430 -10.511 1.00 81.31 97 ASP A N 1
ATOM 734 C CA . ASP A 1 97 ? -7.439 -9.655 -10.033 1.00 81.31 97 ASP A CA 1
ATOM 735 C C . ASP A 1 97 ? -6.396 -10.555 -9.348 1.00 81.31 97 ASP A C 1
ATOM 737 O O . ASP A 1 97 ? -5.284 -10.694 -9.880 1.00 81.31 97 ASP A O 1
ATOM 741 N N . PRO A 1 98 ? -6.731 -11.185 -8.207 1.00 83.56 98 PRO A N 1
ATOM 742 C CA . PRO A 1 98 ? -5.810 -12.049 -7.488 1.00 83.56 98 PRO A CA 1
ATOM 743 C C . PRO A 1 98 ? -5.141 -13.093 -8.368 1.00 83.56 98 PRO A C 1
ATOM 745 O O . PRO A 1 98 ? -3.964 -13.344 -8.158 1.00 83.56 98 PRO A O 1
ATOM 748 N N . LYS A 1 99 ? -5.811 -13.632 -9.401 1.00 80.19 99 LYS A N 1
ATOM 749 C CA . LYS A 1 99 ? -5.228 -14.619 -10.332 1.00 80.19 99 LYS A CA 1
ATOM 750 C C . LYS A 1 99 ? -4.045 -14.091 -11.153 1.00 80.19 99 LYS A C 1
ATOM 752 O O . LYS A 1 99 ? -3.279 -14.886 -11.686 1.00 80.19 99 LYS A O 1
ATOM 757 N N . TYR A 1 100 ? -3.905 -12.773 -11.276 1.00 78.88 100 TYR A N 1
ATOM 758 C CA . TYR A 1 100 ? -2.757 -12.106 -11.901 1.00 78.88 100 TYR A CA 1
ATOM 759 C C . TYR A 1 100 ? -1.711 -11.666 -10.868 1.00 78.88 100 TYR A C 1
ATOM 761 O O . TYR A 1 100 ? -0.793 -10.917 -11.178 1.00 78.88 100 TYR A O 1
ATOM 769 N N . GLY A 1 101 ? -1.861 -12.123 -9.627 1.00 75.12 101 GLY A N 1
ATOM 770 C CA . GLY A 1 101 ? -0.967 -11.842 -8.517 1.00 75.12 101 GLY A CA 1
ATOM 771 C C . GLY A 1 101 ? -1.150 -10.474 -7.874 1.00 75.12 101 GLY A C 1
ATOM 772 O O . GLY A 1 101 ? -0.266 -10.024 -7.146 1.00 75.12 101 GLY A O 1
ATOM 773 N N . GLY A 1 102 ? -2.289 -9.824 -8.115 1.00 81.44 102 GLY A N 1
ATOM 774 C CA . GLY A 1 102 ? -2.595 -8.540 -7.508 1.00 81.44 102 GLY A CA 1
ATOM 775 C C . GLY A 1 102 ? -3.113 -8.662 -6.084 1.00 81.44 102 GLY A C 1
ATOM 776 O O . GLY A 1 102 ? -3.965 -9.496 -5.802 1.00 81.44 102 GLY A O 1
ATOM 777 N N . TYR A 1 103 ? -2.622 -7.797 -5.198 1.00 88.19 103 TYR A N 1
ATOM 778 C CA . TYR A 1 103 ? -3.298 -7.435 -3.947 1.00 88.19 103 TYR A CA 1
ATOM 779 C C . TYR A 1 103 ? -4.096 -6.148 -4.145 1.00 88.19 103 TYR A C 1
ATOM 781 O O . TYR A 1 103 ? -3.762 -5.376 -5.046 1.00 88.19 103 TYR A O 1
ATOM 789 N N . PRO A 1 104 ? -5.100 -5.854 -3.303 1.00 89.06 104 PRO A N 1
ATOM 790 C CA . PRO A 1 104 ? -5.801 -4.580 -3.375 1.00 89.06 104 PRO A CA 1
ATOM 791 C C . PRO A 1 104 ? -4.844 -3.395 -3.182 1.00 89.06 104 PRO A C 1
ATOM 793 O O . PRO A 1 104 ? -3.951 -3.415 -2.327 1.00 89.06 104 PRO A O 1
ATOM 796 N N . THR A 1 105 ? -5.035 -2.345 -3.980 1.00 87.88 105 THR A N 1
ATOM 797 C CA . THR A 1 105 ? -4.354 -1.059 -3.788 1.00 87.88 105 THR A CA 1
ATOM 798 C C . THR A 1 105 ? -4.818 -0.393 -2.485 1.00 87.88 105 THR A C 1
ATOM 800 O O . THR A 1 105 ? -5.826 -0.800 -1.891 1.00 87.88 105 THR A O 1
ATOM 803 N N . PRO A 1 106 ? -4.162 0.694 -2.043 1.00 88.25 106 PRO A N 1
ATOM 804 C CA . PRO A 1 106 ? -4.712 1.519 -0.975 1.00 88.25 106 PRO A CA 1
ATOM 805 C C . PRO A 1 106 ? -6.151 1.977 -1.265 1.00 88.25 106 PRO A C 1
ATOM 807 O O . PRO A 1 106 ? -6.991 1.952 -0.370 1.00 88.25 106 PRO A O 1
ATOM 810 N N . ILE A 1 107 ? -6.485 2.297 -2.518 1.00 85.44 107 ILE A N 1
ATOM 811 C CA . ILE A 1 107 ? -7.836 2.711 -2.914 1.00 85.44 107 ILE A CA 1
ATOM 812 C C . ILE A 1 107 ? -8.840 1.560 -2.730 1.00 85.44 107 ILE A C 1
ATOM 814 O O . ILE A 1 107 ? -9.898 1.773 -2.135 1.00 85.44 107 ILE A O 1
ATOM 818 N N . ASP A 1 108 ? -8.495 0.343 -3.167 1.00 87.38 108 ASP A N 1
ATOM 819 C CA . ASP A 1 108 ? -9.342 -0.852 -3.018 1.00 87.38 108 ASP A CA 1
ATOM 820 C C . ASP A 1 108 ? -9.589 -1.194 -1.543 1.00 87.38 108 ASP A C 1
ATOM 822 O O . ASP A 1 108 ? -10.687 -1.596 -1.164 1.00 87.38 108 ASP A O 1
ATOM 826 N N . THR A 1 109 ? -8.576 -1.004 -0.692 1.00 89.19 109 THR A N 1
ATOM 827 C CA . THR A 1 109 ? -8.696 -1.202 0.763 1.00 89.19 109 THR A CA 1
ATOM 828 C C . THR A 1 109 ? -9.422 -0.069 1.495 1.00 89.19 109 THR A C 1
ATOM 830 O O . THR A 1 109 ? -9.563 -0.139 2.713 1.00 89.19 109 THR A O 1
ATOM 833 N N . HIS A 1 110 ? -9.901 0.956 0.780 1.00 86.25 110 HIS A N 1
ATOM 834 C CA . HIS A 1 110 ? -10.489 2.175 1.347 1.00 86.25 110 HIS A CA 1
ATOM 835 C C . HIS A 1 110 ? -9.535 2.963 2.254 1.00 86.25 110 HIS A C 1
ATOM 837 O O . HIS A 1 110 ? -9.955 3.583 3.231 1.00 86.25 110 HIS A O 1
ATOM 843 N N . TYR A 1 111 ? -8.247 2.982 1.916 1.00 90.81 111 TYR A N 1
ATOM 844 C CA . TYR A 1 111 ? -7.254 3.750 2.646 1.00 90.81 111 TYR A CA 1
ATOM 845 C C . TYR A 1 111 ? -7.576 5.252 2.615 1.00 90.81 111 TYR A C 1
ATOM 847 O O . TYR A 1 111 ? -7.491 5.914 1.577 1.00 90.81 111 TYR A O 1
ATOM 855 N N . HIS A 1 112 ? -7.921 5.809 3.781 1.00 89.38 112 HIS A N 1
ATOM 856 C CA . HIS A 1 112 ? -8.433 7.181 3.921 1.00 89.38 112 HIS A CA 1
ATOM 857 C C . HIS A 1 112 ? -7.455 8.282 3.501 1.00 89.38 112 HIS A C 1
ATOM 859 O O . HIS A 1 112 ? -7.886 9.418 3.299 1.00 89.38 112 HIS A O 1
ATOM 865 N N . TYR A 1 113 ? -6.163 7.970 3.390 1.00 91.50 113 TYR A N 1
ATOM 866 C CA . TYR A 1 113 ? -5.105 8.946 3.127 1.00 91.50 113 TYR A CA 1
ATOM 867 C C . TYR A 1 113 ? -4.365 8.694 1.809 1.00 91.50 113 TYR A C 1
ATOM 869 O O . TYR A 1 113 ? -3.265 9.212 1.631 1.00 91.50 113 TYR A O 1
ATOM 877 N N . GLU A 1 114 ? -4.929 7.922 0.871 1.00 87.38 114 GLU A N 1
ATOM 878 C CA . GLU A 1 114 ? -4.243 7.683 -0.406 1.00 87.38 114 GLU A CA 1
ATOM 879 C C . GLU A 1 114 ? -4.182 8.946 -1.271 1.00 87.38 114 GLU A C 1
ATOM 881 O O . GLU A 1 114 ? -3.124 9.274 -1.791 1.00 87.38 114 GLU A O 1
ATOM 886 N N . PHE A 1 115 ? -5.294 9.685 -1.393 1.00 85.81 115 PHE A N 1
ATOM 887 C CA . PHE A 1 115 ? -5.399 10.843 -2.295 1.00 85.81 115 PHE A CA 1
ATOM 888 C C . PHE A 1 115 ? -4.815 10.547 -3.688 1.00 85.81 115 PHE A C 1
ATOM 890 O O . PHE A 1 115 ? -3.968 11.288 -4.182 1.00 85.81 115 PHE A O 1
ATOM 897 N N . ALA A 1 116 ? -5.239 9.446 -4.305 1.00 86.88 116 ALA A N 1
ATOM 898 C CA . ALA A 1 116 ? -4.732 9.042 -5.608 1.00 86.88 116 ALA A CA 1
ATOM 899 C C . ALA A 1 116 ? -5.087 10.044 -6.718 1.00 86.88 116 ALA A C 1
ATOM 901 O O . ALA A 1 116 ? -6.163 10.650 -6.718 1.00 86.88 116 ALA A O 1
ATOM 902 N N . ALA A 1 117 ? -4.172 10.191 -7.670 1.00 86.88 117 ALA A N 1
ATOM 903 C CA . ALA A 1 117 ? -4.339 10.954 -8.888 1.00 86.88 117 ALA A CA 1
ATOM 904 C C . ALA A 1 117 ? -5.382 10.296 -9.799 1.00 86.88 117 ALA A C 1
ATOM 906 O O . ALA A 1 117 ? -5.488 9.065 -9.842 1.00 86.88 117 ALA A O 1
ATOM 907 N N . PRO A 1 118 ? -6.161 11.102 -10.533 1.00 83.44 118 PRO A N 1
ATOM 908 C CA . PRO A 1 118 ? -7.143 10.582 -11.474 1.00 83.44 118 PRO A CA 1
ATOM 909 C C . PRO A 1 118 ? -6.489 9.853 -12.638 1.00 83.44 118 PRO A C 1
ATOM 911 O O . PRO A 1 118 ? -5.314 10.052 -12.919 1.00 83.44 118 PRO A O 1
ATOM 914 N N . PHE A 1 119 ? -7.283 9.075 -13.366 1.00 85.94 119 PHE A N 1
ATOM 915 C CA . PHE A 1 119 ? -6.816 8.347 -14.536 1.00 85.94 119 PHE A CA 1
ATOM 916 C C . PHE A 1 119 ? -7.159 9.071 -15.847 1.00 85.94 119 PHE A C 1
ATOM 918 O O . PHE A 1 119 ? -8.076 8.636 -16.552 1.00 85.94 119 PHE A O 1
ATOM 925 N N . PHE A 1 120 ? -6.470 10.170 -16.181 1.00 85.19 120 PHE A N 1
ATOM 926 C CA . PHE A 1 120 ? -6.665 10.877 -17.464 1.00 85.19 120 PHE A CA 1
ATOM 927 C C . PHE A 1 120 ? -5.584 10.598 -18.512 1.00 85.19 120 PHE A C 1
ATOM 929 O O . PHE A 1 120 ? -5.532 11.261 -19.547 1.00 85.19 120 PHE A O 1
ATOM 936 N N . GLY A 1 121 ? -4.740 9.604 -18.267 1.00 86.06 121 GLY A N 1
ATOM 937 C CA . GLY A 1 121 ? -3.590 9.301 -19.100 1.00 86.06 121 GLY A CA 1
ATOM 938 C C . GLY A 1 121 ? -2.427 10.255 -18.848 1.00 86.06 121 GLY A C 1
ATOM 939 O O . GLY A 1 121 ? -1.664 10.500 -19.783 1.00 86.06 121 GLY A O 1
ATOM 940 N N . GLN A 1 122 ? -2.272 10.774 -17.625 1.00 89.75 122 GLN A N 1
ATOM 941 C CA . GLN A 1 122 ? -1.089 11.543 -17.251 1.00 89.75 122 GLN A CA 1
ATOM 942 C C . GLN A 1 122 ? -0.071 10.693 -16.474 1.00 89.75 122 GLN A C 1
ATOM 944 O O . GLN A 1 122 ? -0.419 9.684 -15.856 1.00 89.75 122 GLN A O 1
ATOM 949 N N . PRO A 1 123 ? 1.210 11.095 -16.449 1.00 91.44 123 PRO A N 1
ATOM 950 C CA . PRO A 1 123 ? 2.175 10.481 -15.554 1.00 91.44 123 PRO A CA 1
ATOM 951 C C . PRO A 1 123 ? 1.652 10.463 -14.109 1.00 91.44 123 PRO A C 1
ATOM 953 O O . PRO A 1 123 ? 1.184 11.471 -13.584 1.00 91.44 123 PRO 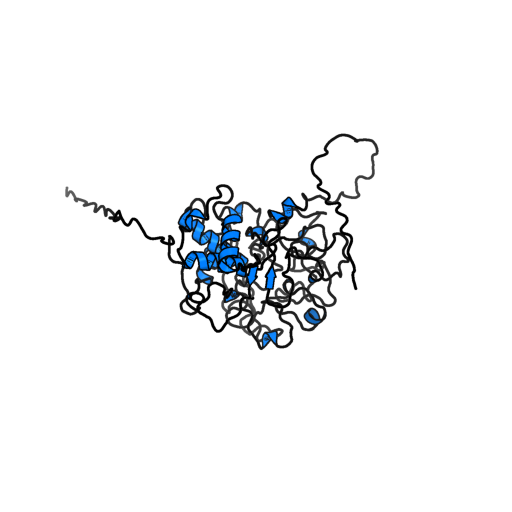A O 1
ATOM 956 N N . GLY A 1 124 ? 1.726 9.300 -13.464 1.00 88.69 124 GLY A N 1
ATOM 957 C CA . GLY A 1 124 ? 1.342 9.134 -12.061 1.00 88.69 124 GLY A CA 1
ATOM 958 C C . GLY A 1 124 ? -0.132 8.828 -11.812 1.00 88.69 124 GLY A C 1
ATOM 959 O O . GLY A 1 124 ? -0.541 8.827 -10.653 1.00 88.69 124 GLY A O 1
ATOM 960 N N . ASP A 1 125 ? -0.913 8.517 -12.844 1.00 88.75 125 ASP A N 1
ATOM 961 C CA . ASP A 1 125 ? -2.292 8.034 -12.710 1.00 88.75 125 ASP A CA 1
ATOM 962 C C . ASP A 1 125 ? -2.436 6.902 -11.683 1.00 88.75 125 ASP A C 1
ATOM 964 O O . ASP A 1 125 ? -1.712 5.904 -11.715 1.00 88.75 125 ASP A O 1
ATOM 968 N N . GLY A 1 126 ? -3.373 7.077 -10.747 1.00 85.69 126 GLY A N 1
ATOM 969 C CA . GLY A 1 126 ? -3.601 6.165 -9.625 1.00 85.69 126 GLY A CA 1
ATOM 970 C C . GLY A 1 126 ? -2.602 6.289 -8.472 1.00 85.69 126 GLY A C 1
ATOM 971 O O . GLY A 1 126 ? -2.855 5.750 -7.399 1.00 85.69 126 GLY A O 1
ATOM 972 N N . SER A 1 127 ? -1.488 7.004 -8.651 1.00 89.44 127 SER A N 1
ATOM 973 C CA . SER A 1 127 ? -0.490 7.233 -7.602 1.00 89.44 127 SER A CA 1
ATOM 974 C C . SER A 1 127 ? -0.842 8.434 -6.722 1.00 89.44 127 SER A C 1
ATOM 976 O O . SER A 1 127 ? -1.688 9.252 -7.053 1.00 89.44 127 SER A O 1
ATOM 978 N N . THR A 1 128 ? -0.114 8.617 -5.625 1.00 89.12 128 THR A N 1
ATOM 979 C CA . THR A 1 128 ? -0.229 9.808 -4.756 1.00 89.12 128 THR A CA 1
ATOM 980 C C . THR A 1 128 ? 0.250 11.125 -5.400 1.00 89.12 128 THR A C 1
ATOM 982 O O . THR A 1 128 ? 0.125 12.184 -4.779 1.00 89.12 128 THR A O 1
ATOM 985 N N . HIS A 1 129 ? 0.843 11.079 -6.602 1.00 90.81 129 HIS A N 1
ATOM 986 C CA . HIS A 1 129 ? 1.432 12.230 -7.297 1.00 90.81 129 HIS A CA 1
ATOM 987 C C . HIS A 1 129 ? 0.525 12.726 -8.426 1.00 90.81 129 HIS A C 1
ATOM 989 O O . HIS A 1 129 ? 0.173 11.973 -9.327 1.00 90.81 129 HIS A O 1
ATOM 995 N N . HIS A 1 130 ? 0.177 14.012 -8.400 1.00 88.81 130 HIS A N 1
ATOM 996 C CA . HIS A 1 130 ? -0.830 14.619 -9.275 1.00 88.81 130 HIS A CA 1
ATOM 997 C C . HIS A 1 130 ? -0.174 15.458 -10.369 1.00 88.81 130 HIS A C 1
ATOM 999 O O . HIS A 1 130 ? -0.060 16.681 -10.246 1.00 88.81 130 HIS A O 1
ATOM 1005 N N . CYS A 1 131 ? 0.288 14.816 -11.441 1.00 90.94 131 CYS A N 1
ATOM 1006 C CA . CYS A 1 131 ? 0.794 15.553 -12.597 1.00 90.94 131 CYS A CA 1
ATOM 1007 C C . CYS A 1 131 ? -0.347 16.264 -13.357 1.00 90.94 131 CYS A C 1
ATOM 1009 O O . CYS A 1 131 ? -1.495 15.815 -13.324 1.00 90.94 131 CYS A O 1
ATOM 1011 N N . PRO A 1 132 ? -0.065 17.372 -14.068 1.00 88.62 132 PRO A N 1
ATOM 1012 C CA . PRO A 1 132 ? -1.020 17.955 -15.007 1.00 88.62 132 PRO A CA 1
ATOM 1013 C C . PRO A 1 132 ? -1.447 16.951 -16.087 1.00 88.62 132 PRO A C 1
ATOM 1015 O O . PRO A 1 132 ? -0.619 16.184 -16.571 1.00 88.62 132 PRO A O 1
ATOM 1018 N N . MET A 1 133 ? -2.705 17.019 -16.538 1.00 85.81 133 MET A N 1
ATOM 1019 C CA . MET A 1 133 ? -3.249 16.127 -17.583 1.00 85.81 133 MET A CA 1
ATOM 1020 C C . MET A 1 133 ? -2.436 16.114 -18.888 1.00 85.81 133 MET A C 1
ATOM 1022 O O . MET A 1 133 ? -2.464 15.147 -19.635 1.00 85.81 133 MET A O 1
ATOM 1026 N N . ASN A 1 134 ? -1.740 17.210 -19.187 1.00 85.25 134 ASN A N 1
ATOM 1027 C CA . ASN A 1 134 ? -0.925 17.392 -20.385 1.00 85.25 134 ASN A CA 1
ATOM 1028 C C . ASN A 1 134 ? 0.584 17.360 -20.091 1.00 85.25 134 ASN A C 1
ATOM 1030 O O . ASN A 1 134 ? 1.362 17.908 -20.876 1.00 85.25 134 ASN A O 1
ATOM 1034 N N . ALA A 1 135 ? 0.993 16.808 -18.946 1.00 90.56 135 ALA A N 1
ATOM 1035 C CA . ALA A 1 135 ? 2.404 16.644 -18.628 1.00 90.56 135 ALA A CA 1
ATOM 1036 C C . ALA A 1 135 ? 3.093 15.761 -19.678 1.00 90.56 135 ALA A C 1
ATOM 1038 O O . ALA A 1 135 ? 2.501 14.820 -20.207 1.00 90.56 135 ALA A O 1
ATOM 1039 N N . ASP A 1 136 ? 4.351 16.081 -19.982 1.00 93.19 136 ASP A N 1
ATOM 1040 C CA . ASP A 1 136 ? 5.150 15.293 -20.918 1.00 93.19 136 ASP A CA 1
ATOM 1041 C C . ASP A 1 136 ? 5.287 13.850 -20.390 1.00 93.19 136 ASP A C 1
ATOM 1043 O O . ASP A 1 136 ? 5.520 13.693 -19.189 1.00 93.19 136 ASP A O 1
ATOM 1047 N N . PRO A 1 137 ? 5.184 12.799 -21.221 1.00 90.88 137 PRO A N 1
ATOM 1048 C CA . PRO A 1 137 ? 5.318 11.416 -20.755 1.00 90.88 137 PRO A CA 1
ATOM 1049 C C . PRO A 1 137 ? 6.684 11.077 -20.127 1.00 90.88 137 PRO A C 1
ATOM 1051 O O . PRO A 1 137 ? 6.807 10.100 -19.399 1.00 90.88 137 PRO A O 1
ATOM 1054 N N . SER A 1 138 ? 7.720 11.888 -20.360 1.00 91.94 138 SER A N 1
ATOM 1055 C CA . SER A 1 138 ? 9.016 11.788 -19.669 1.00 91.94 138 SER A CA 1
ATOM 1056 C C . SER A 1 138 ? 9.046 12.490 -18.302 1.00 91.94 138 SER A C 1
ATOM 1058 O O . SER A 1 138 ? 10.059 12.445 -17.598 1.00 91.94 138 SER A O 1
ATOM 1060 N N . THR A 1 139 ? 7.946 13.135 -17.894 1.00 93.94 139 THR A N 1
ATOM 1061 C CA . THR A 1 139 ? 7.819 13.779 -16.582 1.00 93.94 139 THR A CA 1
ATOM 1062 C C . THR A 1 139 ? 7.892 12.720 -15.496 1.00 93.94 139 THR A C 1
ATOM 1064 O O . THR A 1 139 ? 6.996 11.891 -15.343 1.00 93.94 139 THR A O 1
ATOM 1067 N N . LYS A 1 140 ? 8.954 12.778 -14.696 1.00 92.69 140 LYS A N 1
ATOM 1068 C CA . LYS A 1 140 ? 9.126 11.887 -13.553 1.00 92.69 140 LYS A CA 1
ATOM 1069 C C . LYS A 1 140 ? 8.073 12.217 -12.506 1.00 92.69 140 LYS A C 1
ATOM 1071 O O . LYS A 1 140 ? 8.032 13.341 -11.997 1.00 92.69 140 LYS A O 1
ATOM 1076 N N . ILE A 1 141 ? 7.222 11.251 -12.181 1.00 92.69 141 ILE A N 1
ATOM 1077 C CA . ILE A 1 141 ? 6.000 11.529 -11.421 1.00 92.69 141 ILE A CA 1
ATOM 1078 C C . ILE A 1 141 ? 6.274 12.082 -10.021 1.00 92.69 141 ILE A C 1
ATOM 1080 O O . ILE A 1 141 ? 5.467 12.840 -9.502 1.00 92.69 141 ILE A O 1
ATOM 1084 N N . GLN A 1 142 ? 7.422 11.761 -9.414 1.00 88.50 142 GLN A N 1
ATOM 1085 C CA . GLN A 1 142 ? 7.777 12.252 -8.083 1.00 88.50 142 GLN A CA 1
ATOM 1086 C C . GLN A 1 142 ? 8.095 13.745 -8.023 1.00 88.50 142 GLN A C 1
ATOM 1088 O O . GLN A 1 142 ? 8.170 14.307 -6.932 1.00 88.50 142 GLN A O 1
ATOM 1093 N N . SER A 1 143 ? 8.257 14.385 -9.182 1.00 91.00 143 SER A N 1
ATOM 1094 C CA . SER A 1 143 ? 8.317 15.843 -9.289 1.00 91.00 143 SER A CA 1
ATOM 1095 C C . SER A 1 143 ? 6.935 16.504 -9.236 1.00 91.00 143 SER A C 1
ATOM 1097 O O . SER A 1 143 ? 6.843 17.719 -9.051 1.00 91.00 143 SER A O 1
ATOM 1099 N N . CYS A 1 144 ? 5.857 15.729 -9.379 1.00 90.69 144 CYS A N 1
ATOM 1100 C CA . CYS A 1 144 ? 4.499 16.245 -9.360 1.00 90.69 144 CYS A CA 1
ATOM 1101 C C . CYS A 1 144 ? 3.986 16.437 -7.921 1.00 90.69 144 CYS A C 1
ATOM 1103 O O . CYS A 1 144 ? 4.400 15.725 -7.002 1.00 90.69 144 CYS A O 1
ATOM 1105 N N . PRO A 1 145 ? 3.076 17.402 -7.689 1.00 88.25 145 PRO A N 1
ATOM 1106 C CA . PRO A 1 145 ? 2.560 17.680 -6.355 1.00 88.25 145 PRO A CA 1
ATOM 1107 C C . PRO A 1 145 ? 1.872 16.476 -5.703 1.00 88.25 145 PRO A C 1
ATOM 1109 O O . PRO A 1 145 ? 1.153 15.718 -6.352 1.00 88.25 145 PRO A O 1
ATOM 1112 N N . LYS A 1 146 ? 2.015 16.372 -4.380 1.00 86.00 146 LYS A N 1
ATOM 1113 C CA . LYS A 1 146 ? 1.194 15.505 -3.527 1.00 86.00 146 LYS A CA 1
ATOM 1114 C C . LYS A 1 146 ? 0.285 16.344 -2.647 1.00 86.00 146 LYS A C 1
ATOM 1116 O O . LYS A 1 146 ? 0.691 17.402 -2.165 1.00 86.00 146 LYS A O 1
ATOM 1121 N N . ILE A 1 147 ? -0.891 15.817 -2.320 1.00 84.62 147 ILE A N 1
ATOM 1122 C CA . ILE A 1 147 ? -1.766 16.392 -1.290 1.00 84.62 147 ILE A CA 1
ATOM 1123 C C . ILE A 1 147 ? -1.230 15.986 0.090 1.00 84.62 147 ILE A C 1
ATOM 1125 O O . ILE A 1 147 ? -1.793 15.142 0.772 1.00 84.62 147 ILE A O 1
ATOM 1129 N N . ALA A 1 148 ? -0.091 16.545 0.491 1.00 83.25 148 ALA A N 1
ATOM 1130 C CA . ALA A 1 148 ? 0.559 16.288 1.777 1.00 83.25 148 ALA A CA 1
ATOM 1131 C C . ALA A 1 148 ? 1.048 17.627 2.351 1.00 83.25 148 ALA A C 1
ATOM 1133 O O . ALA A 1 148 ? 2.194 17.999 2.089 1.00 83.25 148 ALA A O 1
ATOM 1134 N N . PRO A 1 149 ? 0.193 18.386 3.067 1.00 81.31 149 PRO A N 1
ATOM 1135 C CA . PRO A 1 149 ? 0.518 19.740 3.511 1.00 81.31 149 PRO A CA 1
ATOM 1136 C C . PRO A 1 149 ? 1.720 19.698 4.458 1.00 81.31 149 PRO A C 1
ATOM 1138 O O . PRO A 1 149 ? 1.578 19.304 5.606 1.00 81.31 149 PRO A O 1
ATOM 1141 N N . LYS A 1 150 ? 2.926 20.029 3.993 1.00 84.12 150 LYS A N 1
ATOM 1142 C CA . LYS A 1 150 ? 4.143 19.867 4.803 1.00 84.12 150 LYS A CA 1
ATOM 1143 C C . LYS A 1 150 ? 4.226 20.904 5.922 1.00 84.12 150 LYS A C 1
ATOM 1145 O O . LYS A 1 150 ? 3.764 22.036 5.784 1.00 84.12 150 LYS A O 1
ATOM 1150 N N . CYS A 1 151 ? 4.829 20.503 7.037 1.00 84.50 151 CYS A N 1
ATOM 1151 C CA . CYS A 1 151 ? 5.231 21.430 8.092 1.00 84.50 151 CYS A CA 1
ATOM 1152 C C . CYS A 1 151 ? 6.382 22.327 7.617 1.00 84.50 151 CYS A C 1
ATOM 1154 O O . CYS A 1 151 ? 7.168 21.918 6.764 1.00 84.50 151 CYS A O 1
ATOM 1156 N N . ASP A 1 152 ? 6.491 23.534 8.175 1.00 75.94 152 ASP A N 1
ATOM 1157 C CA . ASP A 1 152 ? 7.619 24.420 7.876 1.00 75.94 152 ASP A CA 1
ATOM 1158 C C . ASP A 1 152 ? 8.831 23.977 8.718 1.00 75.94 152 ASP A C 1
ATOM 1160 O O . ASP A 1 152 ? 8.722 23.906 9.943 1.00 75.94 152 ASP A O 1
ATOM 1164 N N . GLY A 1 153 ? 9.974 23.679 8.087 1.00 64.50 153 GLY A N 1
ATOM 1165 C CA . GLY A 1 153 ? 11.248 23.395 8.769 1.00 64.50 153 GLY A CA 1
ATOM 1166 C C . GLY A 1 153 ? 11.889 22.031 8.469 1.00 64.50 153 GLY A C 1
ATOM 1167 O O . GLY A 1 153 ? 11.339 21.198 7.751 1.00 64.50 153 GLY A O 1
ATOM 1168 N N . GLU A 1 154 ? 13.084 21.820 9.031 1.00 42.97 154 GLU A N 1
ATOM 1169 C CA . GLU A 1 154 ? 13.884 20.595 8.903 1.00 42.97 154 GLU A CA 1
ATOM 1170 C C . GLU A 1 154 ? 13.685 19.702 10.139 1.00 42.97 154 GLU A C 1
ATOM 1172 O O . GLU A 1 154 ? 14.141 20.029 11.234 1.00 42.97 154 GLU A O 1
ATOM 1177 N N . GLY A 1 155 ? 12.987 18.571 9.991 1.00 50.94 155 GLY A N 1
ATOM 1178 C CA . GLY A 1 155 ? 12.859 17.591 11.075 1.00 50.94 155 GLY A CA 1
ATOM 1179 C C . GLY A 1 155 ? 11.723 16.584 10.895 1.00 50.94 155 GLY A C 1
ATOM 1180 O O . GLY A 1 155 ? 10.589 16.836 11.298 1.00 50.94 155 GLY A O 1
ATOM 1181 N N . GLY A 1 156 ? 12.047 15.401 10.361 1.00 59.25 156 GLY A N 1
ATOM 1182 C CA . GLY A 1 156 ? 11.115 14.275 10.219 1.00 59.25 156 GLY A CA 1
ATOM 1183 C C . GLY A 1 156 ? 10.028 14.472 9.155 1.00 59.25 156 GLY A C 1
ATOM 1184 O O . GLY A 1 156 ? 9.891 15.536 8.553 1.00 59.25 156 GLY A O 1
ATOM 1185 N N . ALA A 1 157 ? 9.246 13.422 8.900 1.00 81.75 157 ALA A N 1
ATOM 1186 C CA . ALA A 1 157 ? 8.082 13.533 8.033 1.00 81.75 157 ALA A CA 1
ATOM 1187 C C . ALA A 1 157 ? 6.922 14.136 8.842 1.00 81.75 157 ALA A C 1
ATOM 1189 O O . ALA A 1 157 ? 6.535 13.611 9.887 1.00 81.75 157 ALA A O 1
ATOM 1190 N N . CYS A 1 158 ? 6.407 15.277 8.385 1.00 88.44 158 CYS A N 1
ATOM 1191 C CA . CYS A 1 158 ? 5.409 16.056 9.111 1.00 88.44 158 CYS A CA 1
ATOM 1192 C C . CYS A 1 158 ? 4.356 16.623 8.157 1.00 88.44 158 CYS A C 1
ATOM 1194 O O . CYS A 1 158 ? 4.704 17.133 7.084 1.00 88.44 158 CYS A O 1
ATOM 1196 N N . ASN A 1 159 ? 3.092 16.562 8.582 1.00 91.19 159 ASN A N 1
ATOM 1197 C CA . ASN A 1 159 ? 1.951 17.134 7.881 1.00 91.19 159 ASN A CA 1
ATOM 1198 C C . ASN A 1 159 ? 1.187 18.129 8.773 1.00 91.19 159 ASN A C 1
ATOM 1200 O O . ASN A 1 159 ? 0.827 17.812 9.907 1.00 91.19 159 ASN A O 1
ATOM 1204 N N . LYS A 1 160 ? 0.875 19.307 8.234 1.00 91.50 160 LYS A N 1
ATOM 1205 C CA . LYS A 1 160 ? -0.109 20.248 8.773 1.00 91.50 160 LYS A CA 1
ATOM 1206 C C . LYS A 1 160 ? -1.517 19.716 8.515 1.00 91.50 160 LYS A C 1
ATOM 1208 O O . LYS A 1 160 ? -1.816 19.269 7.408 1.00 91.50 160 LYS A O 1
ATOM 1213 N N . ILE A 1 161 ? -2.388 19.815 9.515 1.00 91.19 161 ILE A N 1
ATOM 1214 C CA . ILE A 1 161 ? -3.820 19.569 9.327 1.00 91.19 161 ILE A CA 1
ATOM 1215 C C . ILE A 1 161 ? -4.439 20.828 8.710 1.00 91.19 161 ILE A C 1
ATOM 1217 O O . ILE A 1 161 ? -4.209 21.936 9.191 1.00 91.19 161 ILE A O 1
ATOM 1221 N N . THR A 1 162 ? -5.194 20.664 7.627 1.00 88.00 162 THR A N 1
ATOM 1222 C CA . THR A 1 162 ? -5.816 21.764 6.870 1.00 88.00 162 THR A CA 1
ATOM 1223 C C . THR A 1 162 ? -7.324 21.579 6.770 1.00 88.00 162 THR A C 1
ATOM 1225 O O . THR A 1 162 ? -7.806 20.448 6.798 1.00 88.00 162 THR A O 1
ATOM 1228 N N . ASP A 1 163 ? -8.068 22.670 6.589 1.00 85.56 163 ASP A N 1
ATOM 1229 C CA . ASP A 1 163 ? -9.525 22.605 6.405 1.00 85.56 163 ASP A CA 1
ATOM 1230 C C . ASP A 1 163 ? -9.908 21.873 5.105 1.00 85.56 163 ASP A C 1
ATOM 1232 O O . ASP A 1 163 ? -10.872 21.108 5.076 1.00 85.56 163 ASP A O 1
ATOM 1236 N N . ASP A 1 164 ? -9.120 22.058 4.041 1.00 80.62 164 ASP A N 1
ATOM 1237 C CA . ASP A 1 164 ? -9.418 21.512 2.712 1.00 80.62 164 ASP A CA 1
ATOM 1238 C C . ASP A 1 164 ? -9.129 20.007 2.599 1.00 80.62 164 ASP A C 1
ATOM 1240 O O . ASP A 1 164 ? -9.862 19.273 1.927 1.00 80.62 164 ASP A O 1
ATOM 1244 N N . TYR A 1 165 ? -8.062 19.532 3.255 1.00 80.75 165 TYR A N 1
ATOM 1245 C CA . TYR A 1 165 ? -7.535 18.174 3.061 1.00 80.75 165 TYR A CA 1
ATOM 1246 C C . TYR A 1 165 ? -7.405 17.362 4.356 1.00 80.75 165 TYR A C 1
ATOM 1248 O O . TYR A 1 165 ? -6.978 16.204 4.320 1.00 80.75 165 TYR A O 1
ATOM 1256 N N . GLY A 1 166 ? -7.767 17.932 5.508 1.00 89.12 166 GLY A N 1
ATOM 1257 C CA . GLY A 1 166 ? -7.518 17.324 6.811 1.00 89.12 166 GLY A CA 1
ATOM 1258 C C . GLY A 1 166 ? -6.025 17.058 6.999 1.00 89.12 166 GLY A C 1
ATOM 1259 O O . GLY A 1 166 ? -5.192 17.919 6.721 1.00 89.12 166 GLY A O 1
ATOM 1260 N N . ILE A 1 167 ? -5.691 15.838 7.424 1.00 91.00 167 ILE A N 1
ATOM 1261 C CA . ILE A 1 167 ? -4.310 15.352 7.596 1.00 91.00 167 ILE A CA 1
ATOM 1262 C C . ILE A 1 167 ? -3.547 15.248 6.250 1.00 91.00 167 ILE A C 1
ATOM 1264 O O . ILE A 1 167 ? -2.312 15.233 6.229 1.00 91.00 167 ILE A O 1
ATOM 1268 N N . GLY A 1 168 ? -4.264 15.192 5.120 1.00 88.94 168 GLY A N 1
ATOM 1269 C CA . GLY A 1 168 ? -3.691 14.903 3.805 1.00 88.94 168 GLY A CA 1
ATOM 1270 C C . GLY A 1 168 ? -3.128 13.483 3.705 1.00 88.94 168 GLY A C 1
ATOM 1271 O O . GLY A 1 168 ? -3.441 12.608 4.512 1.00 88.94 168 GLY A O 1
ATOM 1272 N N . HIS A 1 169 ? -2.289 13.249 2.702 1.00 90.62 169 HIS A N 1
ATOM 1273 C CA . HIS A 1 169 ? -1.611 11.980 2.491 1.00 90.62 169 HIS A CA 1
ATOM 1274 C C . HIS A 1 169 ? -0.575 11.715 3.587 1.00 90.62 169 HIS A C 1
ATOM 1276 O O . HIS A 1 169 ? 0.398 12.462 3.737 1.00 90.62 169 HIS A O 1
ATOM 1282 N N . VAL A 1 170 ? -0.755 10.607 4.303 1.00 90.38 170 VAL A N 1
ATOM 1283 C CA . VAL A 1 170 ? 0.235 10.022 5.214 1.00 90.38 170 VAL A CA 1
ATOM 1284 C C . VAL A 1 170 ? 0.550 8.592 4.774 1.00 90.38 170 VAL A C 1
ATOM 1286 O O . VAL A 1 170 ? -0.318 7.937 4.192 1.00 90.38 170 VAL A O 1
ATOM 1289 N N . PRO A 1 171 ? 1.761 8.076 5.036 1.00 89.44 171 PRO A N 1
ATOM 1290 C CA . PRO A 1 171 ? 2.087 6.688 4.731 1.00 89.44 171 PRO A CA 1
ATOM 1291 C C . PRO A 1 171 ? 1.248 5.695 5.555 1.00 89.44 171 PRO A C 1
ATOM 1293 O O . PRO A 1 171 ? 0.992 5.968 6.730 1.00 89.44 171 PRO A O 1
ATOM 1296 N N . PRO A 1 172 ? 0.885 4.518 5.008 1.00 92.06 172 PRO A N 1
ATOM 1297 C CA . PRO A 1 172 ? 0.007 3.553 5.681 1.00 92.06 172 PRO A CA 1
ATOM 1298 C C . PRO A 1 172 ? 0.493 3.031 7.041 1.00 92.06 172 PRO A C 1
ATOM 1300 O O . PRO A 1 172 ? -0.327 2.656 7.879 1.00 92.06 172 PRO A O 1
ATOM 1303 N N . PHE A 1 173 ? 1.805 3.040 7.305 1.00 90.12 173 PHE A N 1
ATOM 1304 C CA . PHE A 1 173 ? 2.350 2.631 8.603 1.00 90.12 173 PHE A CA 1
ATOM 1305 C C . PHE A 1 173 ? 1.914 3.550 9.760 1.00 90.12 173 PHE A C 1
ATOM 1307 O O . PHE A 1 173 ? 1.900 3.113 10.909 1.00 90.12 173 PHE A O 1
ATOM 1314 N N . VAL A 1 174 ? 1.529 4.803 9.481 1.00 92.69 174 VAL A N 1
ATOM 1315 C CA . VAL A 1 174 ? 1.076 5.766 10.500 1.00 92.69 174 VAL A CA 1
ATOM 1316 C C . VAL A 1 174 ? -0.288 5.358 11.079 1.00 92.69 174 VAL A C 1
ATOM 1318 O O . VAL A 1 174 ? -0.360 5.084 12.279 1.00 92.69 174 VAL A O 1
ATOM 1321 N N . PRO A 1 175 ? -1.372 5.243 10.283 1.00 95.25 175 PRO A N 1
ATOM 1322 C CA . PRO A 1 175 ? -2.655 4.776 10.802 1.00 95.25 175 PRO A CA 1
ATOM 1323 C C . PRO A 1 175 ? -2.622 3.313 11.254 1.00 95.25 175 PRO A C 1
ATOM 1325 O O . PRO A 1 175 ? -3.293 2.990 12.231 1.00 95.25 175 PRO A O 1
ATOM 1328 N N . LEU A 1 176 ? -1.807 2.444 10.637 1.00 94.62 176 LEU A N 1
ATOM 1329 C CA . LEU A 1 176 ? -1.589 1.087 11.150 1.00 94.62 176 LEU A CA 1
ATOM 1330 C C . LEU A 1 176 ? -1.085 1.112 12.597 1.00 94.62 176 LEU A C 1
ATOM 1332 O O . LEU A 1 176 ? -1.640 0.431 13.460 1.00 94.62 176 LEU A O 1
ATOM 1336 N N . ALA A 1 177 ? -0.048 1.909 12.870 1.00 91.81 177 ALA A N 1
ATOM 1337 C CA . ALA A 1 177 ? 0.497 2.055 14.211 1.00 91.81 177 ALA A CA 1
ATOM 1338 C C . ALA A 1 177 ? -0.530 2.663 15.176 1.00 91.81 177 ALA A C 1
ATOM 1340 O O . ALA A 1 177 ? -0.694 2.137 16.272 1.00 91.81 177 ALA A O 1
ATOM 1341 N N . ALA A 1 178 ? -1.266 3.700 14.762 1.00 94.12 178 ALA A N 1
ATOM 1342 C CA . ALA A 1 178 ? -2.290 4.331 15.594 1.00 94.12 178 ALA A CA 1
ATOM 1343 C C . ALA A 1 178 ? -3.407 3.349 15.996 1.00 94.12 178 ALA A C 1
ATOM 1345 O O . ALA A 1 178 ? -3.707 3.212 17.180 1.00 94.12 178 ALA A O 1
ATOM 1346 N N . VAL A 1 179 ? -3.980 2.613 15.034 1.00 94.69 179 VAL A N 1
ATOM 1347 C CA . VAL A 1 179 ? -5.039 1.619 15.291 1.00 94.69 179 VAL A CA 1
ATOM 1348 C C . VAL A 1 179 ? -4.518 0.479 16.164 1.00 94.69 179 VAL A C 1
ATOM 1350 O O . VAL A 1 179 ? -5.163 0.112 17.146 1.00 94.69 179 VAL A O 1
ATOM 1353 N N . LYS A 1 180 ? -3.329 -0.053 15.857 1.00 92.25 180 LYS A N 1
ATOM 1354 C CA . LYS A 1 180 ? -2.666 -1.092 16.659 1.00 92.25 180 LYS A CA 1
ATOM 1355 C C . LYS A 1 180 ? -2.451 -0.641 18.106 1.00 92.25 180 LYS A C 1
ATOM 1357 O O . LYS A 1 180 ? -2.754 -1.388 19.032 1.00 92.25 180 LYS A O 1
ATOM 1362 N N . ASN A 1 181 ? -1.926 0.564 18.309 1.00 89.12 181 ASN A N 1
ATOM 1363 C CA . ASN A 1 181 ? -1.589 1.064 19.641 1.00 89.12 181 ASN A CA 1
ATOM 1364 C C . ASN A 1 181 ? -2.852 1.367 20.455 1.00 89.12 181 ASN A C 1
ATOM 1366 O O . ASN A 1 181 ? -2.908 1.001 21.629 1.00 89.12 181 ASN A O 1
ATOM 1370 N N . ALA A 1 182 ? -3.889 1.922 19.821 1.00 91.00 182 ALA A N 1
ATOM 1371 C CA . ALA A 1 182 ? -5.207 2.094 20.433 1.00 91.00 182 ALA A CA 1
ATOM 1372 C C . ALA A 1 182 ? -5.807 0.752 20.863 1.00 91.00 182 ALA A C 1
ATOM 1374 O O . ALA A 1 182 ? -6.322 0.617 21.975 1.00 91.00 182 ALA A O 1
ATOM 1375 N N . TYR A 1 183 ? -5.682 -0.261 19.998 1.00 90.75 183 TYR A N 1
ATOM 1376 C CA . TYR A 1 183 ? -6.126 -1.615 20.295 1.00 90.75 183 TYR A CA 1
ATOM 1377 C C . TYR A 1 183 ? -5.380 -2.193 21.499 1.00 90.75 183 TYR A C 1
ATOM 1379 O O . TYR A 1 183 ? -6.006 -2.739 22.393 1.00 90.75 183 TYR A O 1
ATOM 1387 N N . PHE A 1 184 ? -4.057 -2.047 21.584 1.00 86.50 184 PHE A N 1
ATOM 1388 C CA . PHE A 1 184 ? -3.309 -2.540 22.744 1.00 86.50 184 PHE A CA 1
ATOM 1389 C C . PHE A 1 184 ? -3.575 -1.766 24.032 1.00 86.50 184 PHE A C 1
ATOM 1391 O O . PHE A 1 184 ? -3.551 -2.361 25.109 1.00 86.50 184 PHE A O 1
ATOM 1398 N N . GLY A 1 185 ? -3.847 -0.464 23.940 1.00 84.50 185 GLY A N 1
ATOM 1399 C CA . GLY A 1 185 ? -4.156 0.357 25.106 1.00 84.50 185 GLY A CA 1
ATOM 1400 C C . GLY A 1 185 ? -5.461 -0.043 25.799 1.00 84.50 185 GLY A C 1
ATOM 1401 O O . GLY A 1 185 ? -5.614 0.228 26.989 1.00 84.50 185 GLY A O 1
ATOM 1402 N N . CYS A 1 186 ? -6.401 -0.670 25.076 1.00 82.94 186 CYS A N 1
ATOM 1403 C CA . CYS A 1 186 ? -7.743 -1.024 25.555 1.00 82.94 186 CYS A CA 1
ATOM 1404 C C . CYS A 1 186 ? -8.420 0.112 26.354 1.00 82.94 186 CYS A C 1
ATOM 1406 O O . CYS A 1 186 ? -9.117 -0.129 27.343 1.00 82.94 186 CYS A O 1
ATOM 1408 N N . GLY A 1 187 ? -8.198 1.364 25.935 1.00 84.69 187 GLY A N 1
ATOM 1409 C CA . GLY A 1 187 ? -8.743 2.559 26.587 1.00 84.69 187 GLY A CA 1
ATOM 1410 C C . GLY A 1 187 ? -10.229 2.786 26.297 1.00 84.69 187 GLY A C 1
ATOM 1411 O O . GLY A 1 187 ? -10.901 3.525 27.014 1.00 84.69 187 GLY A O 1
ATOM 1412 N N . GLU A 1 188 ? -10.763 2.121 25.272 1.00 88.38 188 GLU A N 1
ATOM 1413 C CA . GLU A 1 188 ? -12.158 2.213 24.858 1.00 88.38 188 GLU A CA 1
ATOM 1414 C C . GLU A 1 188 ? -12.679 0.897 24.264 1.00 88.38 188 GLU A C 1
ATOM 1416 O O . GLU A 1 188 ? -11.934 -0.052 24.021 1.00 88.38 188 GLU A O 1
ATOM 1421 N N . ASP A 1 189 ? -13.992 0.841 24.042 1.00 90.06 189 ASP A N 1
ATOM 1422 C CA . ASP A 1 189 ? -14.652 -0.282 23.377 1.00 90.06 189 ASP A CA 1
ATOM 1423 C C . ASP A 1 189 ? -14.410 -0.218 21.862 1.00 90.06 189 ASP A C 1
ATOM 1425 O O . ASP A 1 189 ? -15.092 0.516 21.141 1.00 90.06 189 ASP A O 1
ATOM 1429 N N . VAL A 1 190 ? -13.446 -1.013 21.393 1.00 92.12 190 VAL A N 1
ATOM 1430 C CA . VAL A 1 190 ? -13.035 -1.106 19.982 1.00 92.12 190 VAL A CA 1
ATOM 1431 C C . VAL A 1 190 ? -14.180 -1.477 19.037 1.00 92.12 190 VAL A C 1
ATOM 1433 O O . VAL A 1 190 ? -14.141 -1.130 17.859 1.00 92.12 190 VAL A O 1
ATOM 1436 N N . CYS A 1 191 ? -15.245 -2.128 19.517 1.00 92.69 191 CYS A N 1
ATOM 1437 C CA . CYS A 1 191 ? -16.381 -2.455 18.658 1.00 92.69 191 CYS A CA 1
ATOM 1438 C C . CYS A 1 191 ? -17.215 -1.233 18.280 1.00 92.69 191 CYS A C 1
ATOM 1440 O O . CYS A 1 191 ? -17.912 -1.260 17.267 1.00 92.69 191 CYS A O 1
ATOM 1442 N N . LYS A 1 192 ? -17.098 -0.130 19.028 1.00 93.06 192 LYS A N 1
ATOM 1443 C CA . LYS A 1 192 ? -17.730 1.146 18.670 1.00 93.06 192 LYS A CA 1
ATOM 1444 C C . LYS A 1 192 ? -17.054 1.840 17.495 1.00 93.06 192 LYS A C 1
ATOM 1446 O O . LYS A 1 192 ? -17.652 2.754 16.932 1.00 93.06 192 LYS A O 1
ATOM 1451 N N . TRP A 1 193 ? -15.852 1.412 17.102 1.00 94.19 193 TRP A N 1
ATOM 1452 C CA . TRP A 1 193 ? -15.202 1.919 15.895 1.00 94.19 193 TRP A CA 1
ATOM 1453 C C . TRP A 1 193 ? -16.024 1.585 14.647 1.00 94.19 193 TRP A C 1
ATOM 1455 O O . TRP A 1 193 ? -16.131 2.409 13.751 1.00 94.19 193 TRP A O 1
ATOM 1465 N N . PHE A 1 194 ? -16.701 0.438 14.618 1.00 93.69 194 PHE A N 1
ATOM 1466 C CA . PHE A 1 194 ? -17.445 -0.058 13.456 1.00 93.69 194 PHE A CA 1
ATOM 1467 C C . PHE A 1 194 ? -18.910 0.404 13.475 1.00 93.69 194 PHE A C 1
ATOM 1469 O O . PHE A 1 194 ? -19.843 -0.392 13.580 1.00 93.69 194 PHE A O 1
ATOM 1476 N N . SER A 1 195 ? -19.117 1.722 13.424 1.00 88.00 195 SER A N 1
ATOM 1477 C CA . SER A 1 195 ? -20.452 2.338 13.510 1.00 88.00 195 SER A CA 1
ATOM 1478 C C . SER A 1 195 ? -21.143 2.558 12.155 1.00 88.00 195 SER A C 1
ATOM 1480 O O . SER A 1 195 ? -22.361 2.769 12.114 1.00 88.00 195 SER A O 1
ATOM 1482 N N . ASP A 1 196 ? -20.398 2.489 11.047 1.00 84.75 196 ASP A N 1
ATOM 1483 C CA . ASP A 1 196 ? -20.931 2.709 9.702 1.00 84.75 196 ASP A CA 1
ATOM 1484 C C . ASP A 1 196 ? -21.748 1.499 9.224 1.00 84.75 196 ASP A C 1
ATOM 1486 O O . ASP A 1 196 ? -21.247 0.391 9.071 1.00 84.75 196 ASP A O 1
ATOM 1490 N N . LYS A 1 197 ? -23.032 1.715 8.934 1.00 84.44 197 LYS A N 1
ATOM 1491 C CA . LYS A 1 197 ? -23.911 0.665 8.395 1.00 84.44 197 LYS A CA 1
ATOM 1492 C C . LYS A 1 197 ? -23.678 0.397 6.907 1.00 84.44 197 LYS A C 1
ATOM 1494 O O . LYS A 1 197 ? -24.134 -0.626 6.403 1.00 84.44 197 LYS A O 1
ATOM 1499 N N . VAL A 1 198 ? -23.030 1.321 6.199 1.00 82.94 198 VAL A N 1
ATOM 1500 C CA . VAL A 1 198 ? -22.756 1.249 4.759 1.00 82.94 198 VAL A CA 1
ATOM 1501 C C . VAL A 1 198 ? -21.447 0.512 4.480 1.00 82.94 198 VAL A C 1
ATOM 1503 O O . VAL A 1 198 ? -21.385 -0.246 3.507 1.00 82.94 198 VAL A O 1
ATOM 1506 N N . ASN A 1 199 ? -20.431 0.710 5.325 1.00 86.56 199 ASN A N 1
ATOM 1507 C CA . ASN A 1 199 ? -19.149 -0.001 5.291 1.00 86.56 199 ASN A CA 1
ATOM 1508 C C . ASN A 1 199 ? -18.839 -0.597 6.679 1.00 86.56 199 ASN A C 1
ATOM 1510 O O . ASN A 1 199 ? -17.931 -0.138 7.371 1.00 86.56 199 ASN A O 1
ATOM 1514 N N . PRO A 1 200 ? -19.591 -1.627 7.110 1.00 91.06 200 PRO A N 1
ATOM 1515 C CA . PRO A 1 200 ? -19.532 -2.142 8.483 1.00 91.06 200 PRO A CA 1
ATOM 1516 C C . PRO A 1 200 ? -18.217 -2.836 8.847 1.00 91.06 200 PRO A C 1
ATOM 1518 O O . PRO A 1 200 ? -18.006 -3.162 10.012 1.00 91.06 200 PRO A O 1
ATOM 1521 N N . CYS A 1 201 ? -17.346 -3.077 7.866 1.00 94.25 201 CYS A N 1
ATOM 1522 C CA . CYS A 1 201 ? -16.084 -3.786 8.043 1.00 94.25 201 CYS A CA 1
ATOM 1523 C C . CYS A 1 201 ? -14.855 -2.879 7.904 1.00 94.25 201 CYS A C 1
ATOM 1525 O O . CYS A 1 201 ? -13.742 -3.387 7.816 1.00 94.25 201 CYS A O 1
ATOM 1527 N N . ASN A 1 202 ? -15.050 -1.559 7.868 1.00 93.00 202 ASN A N 1
ATOM 1528 C CA . ASN A 1 202 ? -13.978 -0.569 7.894 1.00 93.00 202 ASN A CA 1
ATOM 1529 C C . ASN A 1 202 ? -14.105 0.321 9.122 1.00 93.00 202 ASN A C 1
ATOM 1531 O O . ASN A 1 202 ? -15.208 0.569 9.617 1.00 93.00 202 ASN A O 1
ATOM 1535 N N . ILE A 1 203 ? -12.972 0.854 9.572 1.00 95.00 203 ILE A N 1
ATOM 1536 C CA . ILE A 1 203 ? -12.978 1.920 10.568 1.00 95.00 203 ILE A CA 1
ATOM 1537 C C . ILE A 1 203 ? -13.315 3.240 9.845 1.00 95.00 203 ILE A C 1
ATOM 1539 O O . ILE A 1 203 ? -12.633 3.608 8.882 1.00 95.00 203 ILE A O 1
ATOM 1543 N N . PRO A 1 204 ? -14.361 3.974 10.268 1.00 93.06 204 PRO A N 1
ATOM 1544 C CA . PRO A 1 204 ? -14.706 5.274 9.709 1.00 93.06 204 PRO A CA 1
ATOM 1545 C C . PRO A 1 204 ? -13.560 6.280 9.832 1.00 93.06 204 PRO A C 1
ATOM 1547 O O . PRO A 1 204 ? -12.796 6.272 10.800 1.00 93.06 204 PRO A O 1
ATOM 1550 N N . LYS A 1 205 ? -13.454 7.179 8.849 1.00 91.69 205 LYS A N 1
ATOM 1551 C CA . LYS A 1 205 ? -12.344 8.134 8.757 1.00 91.69 205 LYS A CA 1
ATOM 1552 C C . LYS A 1 205 ? -12.189 9.006 10.005 1.00 91.69 205 LYS A C 1
ATOM 1554 O O . LYS A 1 205 ? -11.066 9.253 10.417 1.00 91.69 205 LYS A O 1
ATOM 1559 N N . ASP A 1 206 ? -13.281 9.464 10.604 1.00 93.62 206 ASP A N 1
ATOM 1560 C CA . ASP A 1 206 ? -13.267 10.291 11.815 1.00 93.62 206 ASP A CA 1
ATOM 1561 C C . ASP A 1 206 ? -12.676 9.550 13.024 1.00 93.62 206 ASP A C 1
ATOM 1563 O O . ASP A 1 206 ? -11.965 10.146 13.836 1.00 93.62 206 ASP A O 1
ATOM 1567 N N . VAL A 1 207 ? -12.904 8.236 13.111 1.00 96.00 207 VAL A N 1
ATOM 1568 C CA . VAL A 1 207 ? -12.273 7.385 14.123 1.00 96.00 207 VAL A CA 1
ATOM 1569 C C . VAL A 1 207 ? -10.775 7.263 13.846 1.00 96.00 207 VAL A C 1
ATOM 1571 O O . VAL A 1 207 ? -9.988 7.491 14.763 1.00 96.00 207 VAL A O 1
ATOM 1574 N N . VAL A 1 208 ? -10.365 6.967 12.605 1.00 95.94 208 VAL A N 1
ATOM 1575 C CA . VAL A 1 208 ? -8.934 6.865 12.251 1.00 95.94 208 VAL A CA 1
ATOM 1576 C C . VAL A 1 208 ? -8.214 8.204 12.444 1.00 95.94 208 VAL A C 1
ATOM 1578 O O . VAL A 1 208 ? -7.141 8.225 13.038 1.00 95.94 208 VAL A O 1
ATOM 1581 N N . ASP A 1 209 ? -8.815 9.325 12.033 1.00 95.88 209 ASP A N 1
ATOM 1582 C CA . ASP A 1 209 ? -8.266 10.676 12.209 1.00 95.88 209 ASP A CA 1
ATOM 1583 C C . ASP A 1 209 ? -8.022 10.984 13.688 1.00 95.88 209 ASP A C 1
ATOM 1585 O O . ASP A 1 209 ? -6.940 11.452 14.044 1.00 95.88 209 ASP A O 1
ATOM 1589 N N . ARG A 1 210 ? -8.986 10.667 14.565 1.00 96.19 210 ARG A N 1
ATOM 1590 C CA . ARG A 1 210 ? -8.817 10.823 16.015 1.00 96.19 210 ARG A CA 1
ATOM 1591 C C . ARG A 1 210 ? -7.633 10.007 16.532 1.00 96.19 210 ARG A C 1
ATOM 1593 O O . ARG A 1 210 ? -6.820 10.557 17.268 1.00 96.19 210 ARG A O 1
ATOM 1600 N N . LEU A 1 211 ? -7.522 8.733 16.149 1.00 96.06 211 LEU A N 1
ATOM 1601 C CA . LEU A 1 211 ? -6.423 7.871 16.600 1.00 96.06 211 LEU A CA 1
ATOM 1602 C C . LEU A 1 211 ? -5.067 8.369 16.073 1.00 96.06 211 LEU A C 1
ATOM 1604 O O . LEU A 1 211 ? -4.088 8.412 16.813 1.00 96.06 211 LEU A O 1
ATOM 1608 N N . VAL A 1 212 ? -4.990 8.804 14.813 1.00 96.00 212 VAL A N 1
ATOM 1609 C CA . VAL A 1 212 ? -3.759 9.382 14.252 1.00 96.00 212 VAL A CA 1
ATOM 1610 C C . VAL A 1 212 ? -3.357 10.651 15.007 1.00 96.00 212 VAL A C 1
ATOM 1612 O O . VAL A 1 212 ? -2.186 10.803 15.350 1.00 96.00 212 VAL A O 1
ATOM 1615 N N . VAL A 1 213 ? -4.305 11.538 15.323 1.00 95.31 213 VAL A N 1
ATOM 1616 C CA . VAL A 1 213 ? -4.046 12.740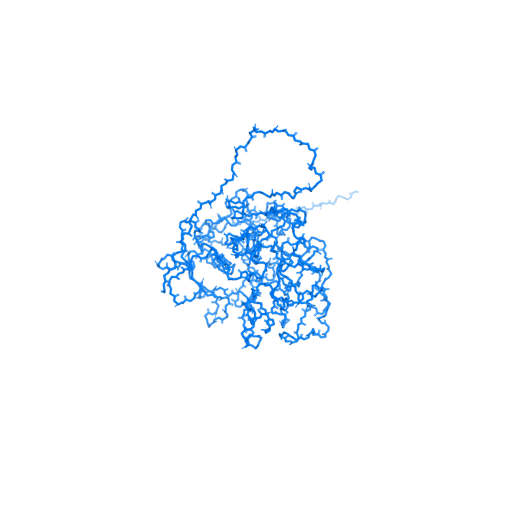 16.134 1.00 95.31 213 VAL A CA 1
ATOM 1617 C C . VAL A 1 213 ? -3.609 12.375 17.555 1.00 95.31 213 VAL A C 1
ATOM 1619 O O . VAL A 1 213 ? -2.692 12.998 18.080 1.00 95.31 213 VAL A O 1
ATOM 1622 N N . GLU A 1 214 ? -4.209 11.360 18.172 1.00 94.31 214 GLU A N 1
ATOM 1623 C CA . GLU A 1 214 ? -3.862 10.915 19.526 1.00 94.31 214 GLU A CA 1
ATOM 1624 C C . GLU A 1 214 ? -2.403 10.445 19.631 1.00 94.31 214 GLU A C 1
ATOM 1626 O O . GLU A 1 214 ? -1.680 10.858 20.539 1.00 94.31 214 GLU A O 1
ATOM 1631 N N . TYR A 1 215 ? -1.944 9.629 18.679 1.00 92.38 215 TYR A N 1
ATOM 1632 C CA . TYR A 1 215 ? -0.606 9.034 18.735 1.00 92.38 215 TYR A CA 1
ATOM 1633 C C . TYR A 1 215 ? 0.479 9.887 18.065 1.00 92.38 215 TYR A C 1
ATOM 1635 O O . TYR A 1 215 ? 1.611 9.939 18.547 1.00 92.38 215 TYR A O 1
ATOM 1643 N N . PHE A 1 216 ? 0.153 10.590 16.981 1.00 93.19 216 PHE A N 1
ATOM 1644 C CA . PHE A 1 216 ? 1.127 11.316 16.154 1.00 93.19 216 PHE A CA 1
ATOM 1645 C C . PHE A 1 216 ? 0.919 12.832 16.140 1.00 93.19 216 PHE A C 1
ATOM 1647 O O . PHE A 1 216 ? 1.710 13.556 15.530 1.00 93.19 216 PHE A O 1
ATOM 1654 N N . GLY A 1 217 ? -0.109 13.329 16.828 1.00 92.81 217 GLY A N 1
ATOM 1655 C CA . GLY A 1 217 ? -0.334 14.753 17.013 1.00 92.81 217 GLY A CA 1
ATOM 1656 C C . GLY A 1 217 ? 0.796 15.435 17.783 1.00 92.81 217 GLY A C 1
ATOM 1657 O O . GLY A 1 217 ? 1.445 14.871 18.673 1.00 92.81 217 GLY A O 1
ATOM 1658 N N . THR A 1 218 ? 1.021 16.689 17.420 1.00 90.75 218 THR A N 1
ATOM 1659 C CA . THR A 1 218 ? 1.937 17.623 18.076 1.00 90.75 218 THR A CA 1
ATOM 1660 C C . THR A 1 218 ? 1.141 18.739 18.742 1.00 90.75 218 THR A C 1
ATOM 1662 O O . THR A 1 218 ? -0.003 19.001 18.371 1.00 90.75 218 THR A O 1
ATOM 1665 N N . GLU A 1 219 ? 1.753 19.459 19.683 1.00 88.19 219 GLU A N 1
ATOM 1666 C CA . GLU A 1 219 ? 1.123 20.629 20.317 1.00 88.19 219 GLU A CA 1
ATOM 1667 C C . GLU A 1 219 ? 0.749 21.723 19.303 1.00 88.19 219 GLU A C 1
ATOM 1669 O O . GLU A 1 219 ? -0.212 22.460 19.504 1.00 88.19 219 GLU A O 1
ATOM 1674 N N . ALA A 1 220 ? 1.472 21.794 18.180 1.00 88.06 220 ALA A N 1
ATOM 1675 C CA . ALA A 1 220 ? 1.201 22.720 17.084 1.00 88.06 220 ALA A CA 1
ATOM 1676 C C . ALA A 1 220 ? 0.010 22.304 16.194 1.00 88.06 220 ALA A C 1
ATOM 1678 O O . ALA A 1 220 ? -0.275 22.989 15.215 1.00 88.06 220 ALA A O 1
ATOM 1679 N N . GLY A 1 221 ? -0.662 21.183 16.485 1.00 88.88 221 GLY A N 1
ATOM 1680 C CA . GLY A 1 221 ? -1.766 20.668 15.669 1.00 88.88 221 GLY A CA 1
ATOM 1681 C C . GLY A 1 221 ? -1.327 19.971 14.376 1.00 88.88 221 GLY A C 1
ATOM 1682 O O . GLY A 1 221 ? -2.155 19.710 13.508 1.00 88.88 221 GLY A O 1
ATOM 1683 N N . ASN A 1 222 ? -0.036 19.660 14.235 1.00 91.94 222 ASN A N 1
ATOM 1684 C CA . ASN A 1 222 ? 0.504 18.885 13.115 1.00 91.94 222 ASN A CA 1
ATOM 1685 C C . ASN A 1 222 ? 0.563 17.393 13.454 1.00 91.94 222 ASN A C 1
ATOM 1687 O O . ASN A 1 222 ? 0.613 17.026 14.629 1.00 91.94 222 ASN A O 1
ATOM 1691 N N . ILE A 1 223 ? 0.664 16.556 12.426 1.00 92.81 223 ILE A N 1
ATOM 1692 C CA . ILE A 1 223 ? 0.995 15.135 12.532 1.00 92.81 223 ILE A CA 1
ATOM 1693 C C . ILE A 1 223 ? 2.483 14.958 12.233 1.00 92.81 223 ILE A C 1
ATOM 1695 O O . ILE A 1 223 ? 2.936 15.334 11.152 1.00 92.81 223 ILE A O 1
ATOM 1699 N N . GLN A 1 224 ? 3.243 14.375 13.160 1.00 91.12 224 GLN A N 1
ATOM 1700 C CA . GLN A 1 224 ? 4.674 14.110 12.991 1.00 91.12 224 GLN A CA 1
ATOM 1701 C C . GLN A 1 224 ? 4.979 12.632 13.219 1.00 91.12 224 GLN A C 1
ATOM 1703 O O . GLN A 1 224 ? 4.538 12.042 14.203 1.00 91.12 224 GLN A O 1
ATOM 1708 N N . PHE A 1 225 ? 5.760 12.040 12.318 1.00 87.81 225 PHE A N 1
ATOM 1709 C CA . PHE A 1 225 ? 6.097 10.622 12.360 1.00 87.81 225 PHE A CA 1
ATOM 1710 C C . PHE A 1 225 ? 7.507 10.356 11.831 1.00 87.81 225 PHE A C 1
ATOM 1712 O O . PHE A 1 225 ? 8.093 11.133 11.071 1.00 87.81 225 PHE A O 1
ATOM 1719 N N . THR A 1 226 ? 8.047 9.210 12.225 1.00 82.62 226 THR A N 1
ATOM 1720 C CA . THR A 1 226 ? 9.270 8.641 11.660 1.00 82.62 226 THR A CA 1
ATOM 1721 C C . THR A 1 226 ? 8.917 7.463 10.762 1.00 82.62 226 THR A C 1
ATOM 1723 O O . THR A 1 226 ? 7.858 6.851 10.916 1.00 82.62 226 THR A O 1
ATOM 1726 N N . GLY A 1 227 ? 9.788 7.146 9.803 1.00 79.00 227 GLY A N 1
ATOM 1727 C CA . GLY A 1 227 ? 9.646 5.918 9.018 1.00 79.00 227 GLY A CA 1
ATOM 1728 C C . GLY A 1 227 ? 9.740 4.663 9.901 1.00 79.00 227 GLY A C 1
ATOM 1729 O O . GLY A 1 227 ? 10.185 4.771 11.049 1.00 79.00 227 GLY A O 1
ATOM 1730 N N . PRO A 1 228 ? 9.343 3.490 9.380 1.00 76.44 228 PRO A N 1
ATOM 1731 C CA . PRO A 1 228 ? 9.327 2.227 10.113 1.00 76.44 228 PRO A CA 1
ATOM 1732 C C . PRO A 1 228 ? 10.758 1.710 10.304 1.00 76.44 228 PRO A C 1
ATOM 1734 O O . PRO A 1 228 ? 11.198 0.790 9.623 1.00 76.44 228 PRO A O 1
ATOM 1737 N N . VAL A 1 229 ? 11.511 2.332 11.211 1.00 72.56 229 VAL A N 1
ATOM 1738 C CA . VAL A 1 229 ? 12.877 1.936 11.564 1.00 72.56 229 VAL A CA 1
ATOM 1739 C C . VAL A 1 229 ? 12.898 1.232 12.917 1.00 72.56 229 VAL A C 1
ATOM 1741 O O . VAL A 1 229 ? 12.165 1.592 13.839 1.00 72.56 229 VAL A O 1
ATOM 1744 N N . LEU A 1 230 ? 13.755 0.223 13.043 1.00 71.38 230 LEU A N 1
ATOM 1745 C CA . LEU A 1 230 ? 14.101 -0.411 14.303 1.00 71.38 230 LEU A CA 1
ATOM 1746 C C . LEU A 1 230 ? 14.902 0.605 15.130 1.00 71.38 230 LEU A C 1
ATOM 1748 O O . LEU A 1 230 ? 16.062 0.884 14.830 1.00 71.38 230 LEU A O 1
ATOM 1752 N N . GLY A 1 231 ? 14.249 1.214 16.116 1.00 65.88 231 GLY A N 1
ATOM 1753 C CA . GLY A 1 231 ? 14.879 2.130 17.065 1.00 65.88 231 GLY A CA 1
ATOM 1754 C C . GLY A 1 231 ? 15.354 1.416 18.331 1.00 65.88 231 GLY A C 1
ATOM 1755 O O . GLY A 1 231 ? 14.968 0.279 18.597 1.00 65.88 231 GLY A O 1
ATOM 1756 N N . ASN A 1 232 ? 16.142 2.119 19.149 1.00 62.94 232 ASN A N 1
ATOM 1757 C CA . ASN A 1 232 ? 16.572 1.634 20.470 1.00 62.94 232 ASN A CA 1
ATOM 1758 C C . ASN A 1 232 ? 15.409 1.512 21.476 1.00 62.94 232 ASN A C 1
ATOM 1760 O O . ASN A 1 232 ? 15.563 0.865 22.506 1.00 62.94 232 ASN A O 1
ATOM 1764 N N . ASP A 1 233 ? 14.256 2.112 21.167 1.00 55.25 233 ASP A N 1
ATOM 1765 C CA . ASP A 1 233 ? 13.089 2.227 22.048 1.00 55.25 233 ASP A CA 1
ATOM 1766 C C . ASP A 1 233 ? 12.023 1.150 21.760 1.00 55.25 233 ASP A C 1
ATOM 1768 O O . ASP A 1 233 ? 10.821 1.408 21.834 1.00 55.25 233 ASP A O 1
ATOM 1772 N N . LEU A 1 234 ? 12.450 -0.050 21.360 1.00 62.69 234 LEU A N 1
ATOM 1773 C CA . LEU A 1 234 ? 11.576 -1.221 21.261 1.00 62.69 234 LEU A CA 1
ATOM 1774 C C . LEU A 1 234 ? 11.654 -2.053 22.550 1.00 62.69 234 LEU A C 1
ATOM 1776 O O . LEU A 1 234 ? 12.751 -2.225 23.087 1.00 62.69 234 LEU A O 1
ATOM 1780 N N . PRO A 1 235 ? 10.522 -2.610 23.033 1.00 60.97 235 PRO A N 1
ATOM 1781 C CA . PRO A 1 235 ? 9.242 -2.802 22.332 1.00 60.97 235 PRO A CA 1
ATOM 1782 C C . PRO A 1 235 ? 8.326 -1.560 22.268 1.00 60.97 235 PRO A C 1
ATOM 1784 O O . PRO A 1 235 ? 8.353 -0.698 23.136 1.00 60.97 235 PRO A O 1
ATOM 1787 N N . VAL A 1 236 ? 7.432 -1.523 21.263 1.00 59.44 236 VAL A N 1
ATOM 1788 C CA . VAL A 1 236 ? 6.458 -0.428 20.988 1.00 59.44 236 VAL A CA 1
ATOM 1789 C C . VAL A 1 236 ? 5.576 -0.069 22.193 1.00 59.44 236 VAL A C 1
ATOM 1791 O O . VAL A 1 236 ? 5.048 1.038 22.260 1.00 59.44 236 VAL A O 1
ATOM 1794 N N . VAL A 1 237 ? 5.433 -0.983 23.155 1.00 58.84 237 VAL A N 1
ATOM 1795 C CA . VAL A 1 237 ? 4.669 -0.772 24.394 1.00 58.84 237 VAL A CA 1
ATOM 1796 C C . VAL A 1 237 ? 5.160 0.466 25.158 1.00 58.84 237 VAL A C 1
ATOM 1798 O O . VAL A 1 237 ? 4.340 1.192 25.713 1.00 58.84 237 VAL A O 1
ATOM 1801 N N . ASP A 1 238 ? 6.465 0.751 25.111 1.00 61.16 238 ASP A N 1
ATOM 1802 C CA . ASP A 1 238 ? 7.078 1.880 25.820 1.00 61.16 238 ASP A CA 1
ATOM 1803 C C . ASP A 1 238 ? 7.185 3.150 24.953 1.00 61.16 238 ASP A C 1
ATOM 1805 O O . ASP A 1 238 ? 7.444 4.242 25.464 1.00 61.16 238 ASP A O 1
ATOM 1809 N N . ASN A 1 239 ? 6.941 3.034 23.641 1.00 70.88 239 ASN A N 1
ATOM 1810 C CA . ASN A 1 239 ? 6.936 4.152 22.702 1.00 70.88 239 ASN A CA 1
ATOM 1811 C C . ASN A 1 239 ? 5.778 4.027 21.691 1.00 70.88 239 ASN A C 1
ATOM 1813 O O . ASN A 1 239 ? 5.961 3.540 20.567 1.00 70.88 239 ASN A O 1
ATOM 1817 N N . PRO A 1 240 ? 4.581 4.529 22.042 1.00 69.94 240 PRO A N 1
ATOM 1818 C CA . PRO A 1 240 ? 3.385 4.398 21.216 1.00 69.94 240 PRO A CA 1
ATOM 1819 C C . PRO A 1 240 ? 3.410 5.282 19.953 1.00 69.94 240 PRO A C 1
ATOM 1821 O O . PRO A 1 240 ? 2.446 5.290 19.191 1.00 69.94 240 PRO A O 1
ATOM 1824 N N . LYS A 1 241 ? 4.500 6.021 19.702 1.00 75.25 241 LYS A N 1
ATOM 1825 C CA . LYS A 1 241 ? 4.740 6.740 18.439 1.00 75.25 241 LYS A CA 1
ATOM 1826 C C . LYS A 1 241 ? 5.582 5.932 17.449 1.00 75.25 241 LYS A C 1
ATOM 1828 O O . LYS A 1 241 ? 5.847 6.399 16.345 1.00 75.25 241 LYS A O 1
ATOM 1833 N N . SER A 1 242 ? 6.021 4.731 17.827 1.00 80.50 242 SER A N 1
ATOM 1834 C CA . SER A 1 242 ? 6.782 3.866 16.932 1.00 80.50 242 SER A CA 1
ATOM 1835 C C . SER A 1 242 ? 5.911 3.361 15.782 1.00 80.50 242 SER A C 1
ATOM 1837 O O . SER A 1 242 ? 4.874 2.724 15.981 1.00 80.50 242 SER A O 1
ATOM 1839 N N . THR A 1 243 ? 6.380 3.614 14.564 1.00 81.88 243 THR A N 1
ATOM 1840 C CA . THR A 1 243 ? 5.811 3.120 13.305 1.00 81.88 243 THR A CA 1
ATOM 1841 C C . THR A 1 243 ? 6.425 1.788 12.874 1.00 81.88 243 THR A C 1
ATOM 1843 O O . THR A 1 243 ? 6.193 1.349 11.750 1.00 81.88 243 THR A O 1
ATOM 1846 N N . TYR A 1 244 ? 7.208 1.132 13.744 1.00 83.00 244 TYR A N 1
ATOM 1847 C CA . TYR A 1 244 ? 7.854 -0.138 13.424 1.00 83.00 244 TYR A CA 1
ATOM 1848 C C . TYR A 1 244 ? 6.838 -1.179 12.933 1.00 83.00 244 TYR A C 1
ATOM 1850 O O . TYR A 1 244 ? 5.835 -1.477 13.593 1.00 83.00 244 TYR A O 1
ATOM 1858 N N . TYR A 1 245 ? 7.155 -1.743 11.772 1.00 82.12 245 TYR A N 1
ATOM 1859 C CA . TYR A 1 245 ? 6.434 -2.821 11.122 1.00 82.12 245 TYR A CA 1
ATOM 1860 C C . TYR A 1 245 ? 7.465 -3.713 10.427 1.00 82.12 245 TYR A C 1
ATOM 1862 O O . TYR A 1 245 ? 8.044 -3.333 9.409 1.00 82.12 245 TYR A O 1
ATOM 1870 N N . LYS A 1 246 ? 7.715 -4.897 11.004 1.00 77.25 246 LYS A N 1
ATOM 1871 C CA . LYS A 1 246 ? 8.777 -5.830 10.587 1.00 77.25 246 LYS A CA 1
ATOM 1872 C C . LYS A 1 246 ? 8.774 -6.125 9.089 1.00 77.25 246 LYS A C 1
ATOM 1874 O O . LYS A 1 246 ? 9.835 -6.282 8.491 1.00 77.25 246 LYS A O 1
ATOM 1879 N N . LEU A 1 247 ? 7.588 -6.200 8.486 1.00 72.19 247 LEU A N 1
ATOM 1880 C CA . LEU A 1 247 ? 7.454 -6.559 7.081 1.00 72.19 247 LEU A CA 1
ATOM 1881 C C . LEU A 1 247 ? 7.803 -5.410 6.133 1.00 72.19 247 LEU A C 1
ATOM 1883 O O . LEU A 1 247 ? 8.239 -5.718 5.041 1.00 72.19 247 LEU A O 1
ATOM 1887 N N . GLU A 1 248 ? 7.724 -4.133 6.509 1.00 72.75 248 GLU A N 1
ATOM 1888 C CA . GLU A 1 248 ? 8.182 -3.012 5.655 1.00 72.75 248 GLU A CA 1
ATOM 1889 C C . GLU A 1 248 ? 9.590 -2.518 6.035 1.00 72.75 248 GLU A C 1
ATOM 1891 O O . GLU A 1 248 ? 10.130 -1.632 5.377 1.00 72.75 248 GLU A O 1
ATOM 1896 N N . TYR A 1 249 ? 10.194 -3.074 7.093 1.00 61.34 249 TYR A N 1
ATOM 1897 C CA . TYR A 1 249 ? 11.435 -2.566 7.677 1.00 61.34 249 TYR A CA 1
ATOM 1898 C C . TYR A 1 249 ? 12.531 -2.318 6.627 1.00 61.34 249 TYR A C 1
ATOM 1900 O O . TYR A 1 249 ? 13.084 -3.244 6.031 1.00 61.34 249 TYR A O 1
ATOM 1908 N N . GLY A 1 250 ? 12.857 -1.036 6.441 1.00 55.97 250 GLY A N 1
ATOM 1909 C CA . GLY A 1 250 ? 14.042 -0.584 5.728 1.00 55.97 250 GLY A CA 1
ATOM 1910 C C . GLY A 1 250 ? 15.224 -0.619 6.686 1.00 55.97 250 GLY A C 1
ATOM 1911 O O . GLY A 1 250 ? 15.249 0.112 7.674 1.00 55.97 250 GLY A O 1
ATOM 1912 N N . GLY A 1 251 ? 16.193 -1.487 6.425 1.00 50.22 251 GLY A N 1
ATOM 19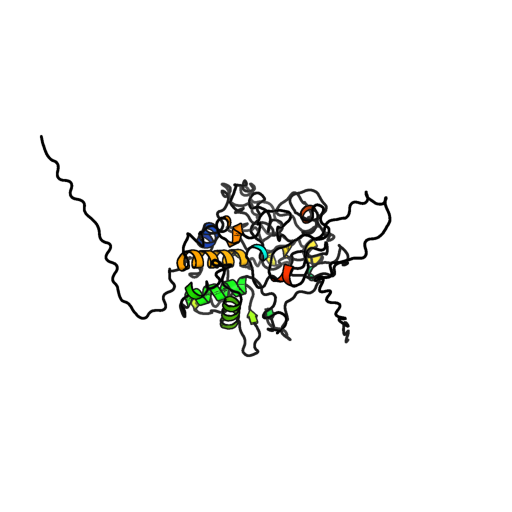13 C CA . GLY A 1 251 ? 17.340 -1.627 7.322 1.00 50.22 251 GLY A CA 1
ATOM 1914 C C . GLY A 1 251 ? 18.421 -2.592 6.871 1.00 50.22 251 GLY A C 1
ATOM 1915 O O . GLY A 1 251 ? 19.343 -2.853 7.640 1.00 50.22 251 GLY A O 1
ATOM 1916 N N . ASP A 1 252 ? 18.359 -3.095 5.639 1.00 59.41 252 ASP A N 1
ATOM 1917 C CA . ASP A 1 252 ? 19.523 -3.742 5.050 1.00 59.41 252 ASP A CA 1
ATOM 1918 C C . ASP A 1 252 ? 20.513 -2.638 4.636 1.00 59.41 252 ASP A C 1
ATOM 1920 O O . ASP A 1 252 ? 20.477 -2.086 3.537 1.00 59.41 252 ASP A O 1
ATOM 1924 N N . ALA A 1 253 ? 21.338 -2.221 5.600 1.00 59.75 253 ALA A N 1
ATOM 1925 C CA . ALA A 1 253 ? 22.317 -1.153 5.422 1.00 59.75 253 ALA A CA 1
ATOM 1926 C C . ALA A 1 253 ? 23.329 -1.475 4.312 1.00 59.75 253 ALA A C 1
ATOM 1928 O O . ALA A 1 253 ? 23.868 -0.554 3.702 1.00 59.75 253 ALA A O 1
ATOM 1929 N N . GLU A 1 254 ? 23.564 -2.760 4.037 1.00 61.44 254 GLU A N 1
ATOM 1930 C CA . GLU A 1 254 ? 24.429 -3.211 2.952 1.00 61.44 254 GLU A CA 1
ATOM 1931 C C . GLU A 1 254 ? 23.726 -3.038 1.600 1.00 61.44 254 GLU A C 1
ATOM 1933 O O . GLU A 1 254 ? 24.282 -2.418 0.694 1.00 61.44 254 GLU A O 1
ATOM 1938 N N . ALA A 1 255 ? 22.463 -3.462 1.494 1.00 59.47 255 ALA A N 1
ATOM 1939 C CA . ALA A 1 255 ? 21.624 -3.237 0.315 1.00 59.47 255 ALA A CA 1
ATOM 1940 C C . ALA A 1 255 ? 21.420 -1.753 -0.033 1.00 59.47 255 ALA A C 1
ATOM 1942 O O . ALA A 1 255 ? 21.285 -1.394 -1.205 1.00 59.47 255 ALA A O 1
ATOM 1943 N N . CYS A 1 256 ? 21.376 -0.888 0.981 1.00 66.31 256 CYS A N 1
ATOM 1944 C CA . CYS A 1 256 ? 21.068 0.533 0.830 1.00 66.31 256 CYS A CA 1
ATOM 1945 C C . CYS A 1 256 ? 22.296 1.455 0.852 1.00 66.31 256 CYS A C 1
ATOM 1947 O O . CYS A 1 256 ? 22.129 2.676 0.786 1.00 66.31 256 CYS A O 1
ATOM 1949 N N . ALA A 1 257 ? 23.512 0.899 0.899 1.00 63.81 257 ALA A N 1
ATOM 1950 C CA . ALA A 1 257 ? 24.763 1.653 1.031 1.00 63.81 257 ALA A CA 1
ATOM 1951 C C . ALA A 1 257 ? 25.016 2.653 -0.115 1.00 63.81 257 ALA A C 1
ATOM 1953 O O . ALA A 1 257 ? 25.601 3.712 0.106 1.00 63.81 257 ALA A O 1
ATOM 1954 N N . ASP A 1 258 ? 24.526 2.354 -1.320 1.00 68.50 258 ASP A N 1
ATOM 1955 C CA . ASP A 1 258 ? 24.755 3.164 -2.523 1.00 68.50 258 ASP A CA 1
ATOM 1956 C C . ASP A 1 258 ? 23.657 4.208 -2.791 1.00 68.50 258 ASP A C 1
ATOM 1958 O O . ASP A 1 258 ? 23.544 4.723 -3.901 1.00 68.50 258 ASP A O 1
ATOM 1962 N N . ASN A 1 259 ? 22.825 4.540 -1.795 1.00 71.12 259 ASN A N 1
ATOM 1963 C CA . ASN A 1 259 ? 21.702 5.475 -1.965 1.00 71.12 259 ASN A CA 1
ATOM 1964 C C . ASN A 1 259 ? 20.681 5.016 -3.030 1.00 71.12 259 ASN A C 1
ATOM 1966 O O . ASN A 1 259 ? 19.956 5.825 -3.613 1.00 71.12 259 ASN A O 1
ATOM 1970 N N . ASN A 1 260 ? 20.606 3.707 -3.263 1.00 77.75 260 ASN A N 1
ATOM 1971 C CA . ASN A 1 260 ? 19.762 3.064 -4.274 1.00 77.75 260 ASN A CA 1
ATOM 1972 C C . ASN A 1 260 ? 18.408 2.587 -3.719 1.00 77.75 260 ASN A C 1
ATOM 1974 O O . ASN A 1 260 ? 17.502 2.240 -4.474 1.00 77.75 260 ASN A O 1
ATOM 1978 N N . CYS A 1 261 ? 18.240 2.609 -2.395 1.00 77.19 261 CYS A N 1
ATOM 1979 C CA . CYS A 1 261 ? 16.966 2.303 -1.758 1.00 77.19 261 CYS A CA 1
ATOM 1980 C C . CYS A 1 261 ? 16.034 3.520 -1.729 1.00 77.19 261 CYS A C 1
ATOM 1982 O O . CYS A 1 261 ? 16.460 4.670 -1.565 1.00 77.19 261 CYS A O 1
ATOM 1984 N N . ARG A 1 262 ? 14.732 3.260 -1.842 1.00 78.31 262 ARG A N 1
ATOM 1985 C CA . ARG A 1 262 ? 13.648 4.240 -1.711 1.00 78.31 262 ARG A CA 1
ATOM 1986 C C . ARG A 1 262 ? 12.573 3.644 -0.801 1.00 78.31 262 ARG A C 1
ATOM 1988 O O . ARG A 1 262 ? 11.598 3.058 -1.261 1.00 78.31 262 ARG A O 1
ATOM 1995 N N . GLY A 1 263 ? 12.788 3.741 0.511 1.00 75.88 263 GLY A N 1
ATOM 1996 C CA . GLY A 1 263 ? 11.976 3.008 1.489 1.00 75.88 263 GLY A CA 1
ATOM 1997 C C . GLY A 1 263 ? 12.230 1.496 1.378 1.00 75.88 263 GLY A C 1
ATOM 1998 O O . GLY A 1 263 ? 13.396 1.107 1.410 1.00 75.88 263 GLY A O 1
ATOM 1999 N N . PRO A 1 264 ? 11.194 0.647 1.229 1.00 78.12 264 PRO A N 1
ATOM 2000 C CA . PRO A 1 264 ? 11.357 -0.805 1.096 1.00 78.12 264 PRO A CA 1
ATOM 2001 C C . PRO A 1 264 ? 11.733 -1.260 -0.331 1.00 78.12 264 PRO A C 1
ATOM 2003 O O . PRO A 1 264 ? 11.852 -2.462 -0.581 1.00 78.12 264 PRO A O 1
ATOM 2006 N N . HIS A 1 265 ? 11.890 -0.319 -1.267 1.00 83.75 265 HIS A N 1
ATOM 2007 C CA . HIS A 1 265 ? 12.203 -0.577 -2.671 1.00 83.75 265 HIS A CA 1
ATOM 2008 C C . HIS A 1 265 ? 13.692 -0.428 -2.963 1.00 83.75 265 HIS A C 1
ATOM 2010 O O . HIS A 1 265 ? 14.350 0.458 -2.409 1.00 83.75 265 HIS A O 1
ATOM 2016 N N . TYR A 1 266 ? 14.197 -1.244 -3.886 1.00 85.44 266 TYR A N 1
ATOM 2017 C CA . TYR A 1 266 ? 15.540 -1.128 -4.439 1.00 85.44 266 TYR A CA 1
ATOM 2018 C C . TYR A 1 266 ? 15.484 -0.767 -5.922 1.00 85.44 266 TYR A C 1
ATOM 2020 O O . TYR A 1 266 ? 14.982 -1.544 -6.733 1.00 85.44 266 TYR A O 1
ATOM 2028 N N . CYS A 1 267 ? 16.075 0.376 -6.263 1.00 87.06 267 CYS A N 1
ATOM 2029 C CA . CYS A 1 267 ? 16.296 0.789 -7.640 1.00 87.06 267 CYS A CA 1
ATOM 2030 C C . CYS A 1 267 ? 17.731 0.462 -8.072 1.00 87.06 267 CYS A C 1
ATOM 2032 O O . CYS A 1 267 ? 18.666 0.646 -7.292 1.00 87.06 267 CYS A O 1
ATOM 2034 N N . SER A 1 268 ? 17.938 0.063 -9.327 1.00 88.38 268 SER A N 1
ATOM 2035 C CA . SER A 1 268 ? 19.279 0.027 -9.921 1.00 88.38 268 SER A CA 1
ATOM 2036 C C . SER A 1 268 ? 19.961 1.392 -9.794 1.00 88.38 268 SER A C 1
ATOM 2038 O O . SER A 1 268 ? 19.306 2.431 -9.656 1.00 88.38 268 SER A O 1
ATOM 2040 N N . LYS A 1 269 ? 21.296 1.416 -9.851 1.00 87.56 269 LYS A N 1
ATOM 2041 C CA . LYS A 1 269 ? 22.059 2.669 -9.754 1.00 87.56 269 LYS A CA 1
ATOM 2042 C C . LYS A 1 269 ? 21.648 3.654 -10.848 1.00 87.56 269 LYS A C 1
ATOM 2044 O O . LYS A 1 269 ? 21.574 4.858 -10.608 1.00 87.56 269 LYS A O 1
ATOM 2049 N N . GLU A 1 270 ? 21.381 3.141 -12.039 1.00 90.62 270 GLU A N 1
ATOM 2050 C CA . GLU A 1 270 ? 20.938 3.889 -13.206 1.00 90.62 270 GLU A CA 1
ATOM 2051 C C . GLU A 1 270 ? 19.558 4.513 -12.954 1.00 90.62 270 GLU A C 1
ATOM 2053 O O . GLU A 1 270 ? 19.413 5.729 -13.082 1.00 90.62 270 GLU A O 1
ATOM 2058 N N . ALA A 1 271 ? 18.581 3.724 -12.492 1.00 91.44 271 ALA A N 1
ATOM 2059 C CA . ALA A 1 271 ? 17.238 4.213 -12.171 1.00 91.44 271 ALA A CA 1
ATOM 2060 C C . ALA A 1 271 ? 17.247 5.219 -11.005 1.00 91.44 271 ALA A C 1
ATOM 2062 O O . ALA A 1 271 ? 16.555 6.237 -11.043 1.00 91.44 271 ALA A O 1
ATOM 2063 N N . ALA A 1 272 ? 18.076 4.978 -9.984 1.00 89.00 272 ALA A N 1
ATOM 2064 C CA . ALA A 1 272 ? 18.265 5.896 -8.865 1.00 89.00 272 ALA A CA 1
ATOM 2065 C C . ALA A 1 272 ? 18.920 7.217 -9.302 1.00 89.00 272 ALA A C 1
ATOM 2067 O O . ALA A 1 272 ? 18.540 8.277 -8.803 1.00 89.00 272 ALA A O 1
ATOM 2068 N N . THR A 1 273 ? 19.873 7.167 -10.241 1.00 90.19 273 THR A N 1
ATOM 2069 C CA . THR A 1 273 ? 20.535 8.351 -10.823 1.00 90.19 273 THR A CA 1
ATOM 2070 C C . THR A 1 273 ? 19.571 9.160 -11.685 1.00 90.19 273 THR A C 1
ATOM 2072 O O . THR A 1 273 ? 19.595 10.390 -11.656 1.00 90.19 273 THR A O 1
ATOM 2075 N N . GLU A 1 274 ? 18.683 8.486 -12.414 1.00 91.06 274 GLU A N 1
ATOM 2076 C CA . GLU A 1 274 ? 17.574 9.139 -13.101 1.00 91.06 274 GLU A CA 1
ATOM 2077 C C . GLU A 1 274 ? 16.463 9.595 -12.154 1.00 91.06 274 GLU A C 1
ATOM 2079 O O . GLU A 1 274 ? 15.491 10.171 -12.627 1.00 91.06 274 GLU A O 1
ATOM 2084 N N . ASP A 1 275 ? 16.596 9.435 -10.837 1.00 89.81 275 ASP A N 1
ATOM 2085 C CA . ASP A 1 275 ? 15.570 9.818 -9.866 1.00 89.81 275 ASP A CA 1
ATOM 2086 C C . ASP A 1 275 ? 14.199 9.236 -10.247 1.00 89.81 275 ASP A C 1
ATOM 2088 O O . ASP A 1 275 ? 13.203 9.940 -10.273 1.00 89.81 275 ASP A O 1
ATOM 2092 N N . ILE A 1 276 ? 14.116 7.968 -10.647 1.00 92.50 276 ILE A N 1
ATOM 2093 C CA . ILE A 1 276 ? 12.814 7.346 -10.919 1.00 92.50 276 ILE A CA 1
ATOM 2094 C C . ILE A 1 276 ? 12.078 7.135 -9.587 1.00 92.50 276 ILE A C 1
ATOM 2096 O O . ILE A 1 276 ? 12.691 6.862 -8.550 1.00 92.50 276 ILE A O 1
ATOM 2100 N N . TRP A 1 277 ? 10.749 7.288 -9.591 1.00 92.25 277 TRP A N 1
ATOM 2101 C CA . TRP A 1 277 ? 9.941 7.072 -8.394 1.00 92.25 277 TRP A CA 1
ATOM 2102 C C . TRP A 1 277 ? 10.136 5.654 -7.847 1.00 92.25 277 TRP A C 1
ATOM 2104 O O . TRP A 1 277 ? 9.883 4.670 -8.536 1.00 92.25 277 TRP A O 1
ATOM 2114 N N . GLY A 1 278 ? 10.551 5.568 -6.581 1.00 89.31 278 GLY A N 1
ATOM 2115 C CA . GLY A 1 278 ? 10.935 4.310 -5.944 1.00 89.31 278 GLY A CA 1
ATOM 2116 C C . GLY A 1 278 ? 9.867 3.221 -5.939 1.00 89.31 278 GLY A C 1
ATOM 2117 O O . GLY A 1 278 ? 10.220 2.052 -5.966 1.00 89.31 278 GLY A O 1
ATOM 2118 N N . ASP A 1 279 ? 8.582 3.580 -5.958 1.00 89.56 279 ASP A N 1
ATOM 2119 C CA . ASP A 1 279 ? 7.503 2.589 -5.991 1.00 89.56 279 ASP A CA 1
ATOM 2120 C C . ASP A 1 279 ? 7.471 1.794 -7.304 1.00 89.56 279 ASP A C 1
ATOM 2122 O O . ASP A 1 279 ? 6.922 0.696 -7.302 1.00 89.56 279 ASP A O 1
ATOM 2126 N N . PHE A 1 280 ? 8.057 2.317 -8.393 1.00 92.19 280 PHE A N 1
ATOM 2127 C CA . PHE A 1 280 ? 8.229 1.566 -9.641 1.00 92.19 280 PHE A CA 1
ATOM 2128 C C . PHE A 1 280 ? 9.356 0.535 -9.571 1.00 92.19 280 PHE A C 1
ATOM 2130 O O . PHE A 1 280 ? 9.407 -0.377 -10.392 1.00 92.19 280 PHE A O 1
ATOM 2137 N N . CYS A 1 281 ? 10.249 0.661 -8.593 1.00 90.31 281 CYS A N 1
ATOM 2138 C CA . CYS A 1 281 ? 11.320 -0.291 -8.373 1.00 90.31 281 CYS A CA 1
ATOM 2139 C C . CYS A 1 281 ? 10.804 -1.503 -7.571 1.00 90.31 281 CYS A C 1
ATOM 2141 O O . CYS A 1 281 ? 9.897 -1.365 -6.739 1.00 90.31 281 CYS A O 1
ATOM 2143 N N . PRO A 1 282 ? 11.371 -2.701 -7.776 1.00 87.88 282 PRO A N 1
ATOM 2144 C CA . PRO A 1 282 ? 10.996 -3.880 -7.009 1.00 87.88 282 PRO A CA 1
ATOM 2145 C C . PRO A 1 282 ? 11.342 -3.708 -5.526 1.00 87.88 282 PRO A C 1
ATOM 2147 O O . PRO A 1 282 ? 12.135 -2.846 -5.128 1.00 87.88 282 PRO A O 1
ATOM 2150 N N . TYR A 1 283 ? 10.739 -4.538 -4.683 1.00 83.31 283 TYR A N 1
ATOM 2151 C CA . TYR A 1 283 ? 11.087 -4.573 -3.267 1.00 83.31 283 TYR A CA 1
ATOM 2152 C C . TYR A 1 283 ? 12.494 -5.136 -3.043 1.00 83.31 283 TYR A C 1
ATOM 2154 O O . TYR A 1 283 ? 13.103 -5.772 -3.902 1.00 83.31 283 TYR A O 1
ATOM 2162 N N . ILE A 1 284 ? 13.032 -4.929 -1.843 1.00 75.75 284 ILE A N 1
ATOM 2163 C CA . ILE A 1 284 ? 14.246 -5.628 -1.419 1.00 75.75 284 ILE A CA 1
ATOM 2164 C C . ILE A 1 284 ? 13.913 -7.126 -1.241 1.00 75.75 284 ILE A C 1
ATOM 2166 O O . ILE A 1 284 ? 13.237 -7.531 -0.290 1.00 75.75 284 ILE A O 1
ATOM 2170 N N . HIS A 1 285 ? 14.379 -7.953 -2.185 1.00 72.56 285 HIS A N 1
ATOM 2171 C CA . HIS A 1 285 ? 14.146 -9.406 -2.259 1.00 72.56 285 HIS A CA 1
ATOM 2172 C C . HIS A 1 285 ? 15.333 -10.238 -1.771 1.00 72.56 285 HIS A C 1
ATOM 2174 O O . HIS A 1 285 ? 15.705 -11.226 -2.399 1.00 72.56 285 HIS A O 1
ATOM 2180 N N . THR A 1 286 ? 15.935 -9.853 -0.652 1.00 75.25 286 THR A N 1
ATOM 2181 C CA . THR A 1 286 ? 16.990 -10.628 0.012 1.00 75.25 286 THR A CA 1
ATOM 2182 C C . THR A 1 286 ? 16.469 -11.232 1.320 1.00 75.25 286 THR A C 1
ATOM 2184 O O . THR A 1 286 ? 15.468 -10.788 1.893 1.00 75.25 286 THR A O 1
ATOM 2187 N N . GLY A 1 287 ? 17.133 -12.286 1.800 1.00 74.56 287 GLY A N 1
ATOM 2188 C CA . GLY A 1 287 ? 16.824 -12.907 3.090 1.00 74.56 287 GLY A CA 1
ATOM 2189 C C . GLY A 1 287 ? 15.561 -13.776 3.112 1.00 74.56 287 GLY A C 1
ATOM 2190 O O . GLY A 1 287 ? 15.012 -14.168 2.082 1.00 74.56 287 GLY A O 1
ATOM 2191 N N . GLU A 1 288 ? 15.137 -14.169 4.312 1.00 71.38 288 GLU A N 1
ATOM 2192 C CA . GLU A 1 288 ? 14.060 -15.154 4.528 1.00 71.38 288 GLU A CA 1
ATOM 2193 C C . GLU A 1 288 ? 12.655 -14.606 4.259 1.00 71.38 288 GLU A C 1
ATOM 2195 O O . GLU A 1 288 ? 11.762 -15.370 3.919 1.00 71.38 288 GLU A O 1
ATOM 2200 N N . ASN A 1 289 ? 12.474 -13.284 4.329 1.00 67.44 289 ASN A N 1
ATOM 2201 C CA . ASN A 1 289 ? 11.185 -12.628 4.074 1.00 67.44 289 ASN A CA 1
ATOM 2202 C C . ASN A 1 289 ? 11.068 -12.072 2.643 1.00 67.44 289 ASN A C 1
ATOM 2204 O O . ASN A 1 289 ? 10.171 -11.279 2.354 1.00 67.44 289 ASN A O 1
ATOM 2208 N N . ALA A 1 290 ? 12.007 -12.412 1.757 1.00 71.38 290 ALA A N 1
ATOM 2209 C CA . ALA A 1 290 ? 12.025 -11.930 0.383 1.00 71.38 290 ALA A CA 1
ATOM 2210 C C . ALA A 1 290 ? 10.696 -12.226 -0.328 1.00 71.38 290 ALA A C 1
ATOM 2212 O O . ALA A 1 290 ? 10.237 -13.363 -0.365 1.00 71.38 290 ALA A O 1
ATOM 2213 N N . GLY A 1 291 ? 10.080 -11.183 -0.888 1.00 64.94 291 GLY A N 1
ATOM 2214 C CA . GLY A 1 291 ? 8.808 -11.308 -1.599 1.00 64.94 291 GLY A CA 1
ATOM 2215 C C . GLY A 1 291 ? 7.572 -11.426 -0.704 1.00 64.94 291 GLY A C 1
ATOM 2216 O O . GLY A 1 291 ? 6.477 -11.368 -1.231 1.00 64.94 291 GLY A O 1
ATOM 2217 N N . LEU A 1 292 ? 7.673 -11.523 0.623 1.00 69.44 292 LEU A N 1
ATOM 2218 C CA . LEU A 1 292 ? 6.467 -11.571 1.462 1.00 69.44 292 LEU A CA 1
ATOM 2219 C C . LEU A 1 292 ? 5.819 -10.184 1.585 1.00 69.44 292 LEU A C 1
ATOM 2221 O O . LEU A 1 292 ? 6.528 -9.182 1.641 1.00 69.44 292 LEU A O 1
ATOM 2225 N N . TYR A 1 293 ? 4.483 -10.133 1.630 1.00 67.69 293 TYR A N 1
ATOM 2226 C CA . TYR A 1 293 ? 3.636 -8.927 1.665 1.00 67.69 293 TYR A CA 1
ATOM 2227 C C . TYR A 1 293 ? 4.223 -7.786 2.526 1.00 67.69 293 TYR A C 1
ATOM 2229 O O . TYR A 1 293 ? 4.209 -7.812 3.754 1.00 67.69 293 TYR A O 1
ATOM 2237 N N . ARG A 1 294 ? 4.736 -6.745 1.854 1.00 71.38 294 ARG A N 1
ATOM 2238 C CA . ARG A 1 294 ? 5.500 -5.632 2.458 1.00 71.38 294 ARG A CA 1
ATOM 2239 C C . ARG A 1 294 ? 4.658 -4.409 2.833 1.00 71.38 294 ARG A C 1
ATOM 2241 O O . ARG A 1 294 ? 5.195 -3.408 3.291 1.00 71.38 294 ARG A O 1
ATOM 2248 N N . HIS A 1 295 ? 3.352 -4.446 2.590 1.00 82.31 295 HIS A N 1
ATOM 2249 C CA . HIS A 1 295 ? 2.529 -3.242 2.539 1.00 82.31 295 HIS A CA 1
ATOM 2250 C C . HIS A 1 295 ? 1.693 -2.999 3.801 1.00 82.31 295 HIS A C 1
ATOM 2252 O O . HIS A 1 295 ? 0.769 -3.770 4.078 1.00 82.31 295 HIS A O 1
ATOM 2258 N N . PRO A 1 296 ? 1.895 -1.876 4.514 1.00 89.38 296 PRO A N 1
ATOM 2259 C CA . PRO A 1 296 ? 1.140 -1.607 5.734 1.00 89.38 296 PRO A CA 1
ATOM 2260 C C . PRO A 1 296 ? -0.337 -1.293 5.494 1.00 89.38 296 PRO A C 1
ATOM 2262 O O . PRO A 1 296 ? -1.125 -1.436 6.423 1.00 89.38 296 PRO A O 1
ATOM 2265 N N . HIS A 1 297 ? -0.754 -0.893 4.283 1.00 91.56 297 HIS A N 1
ATOM 2266 C CA . HIS A 1 297 ? -2.185 -0.711 3.995 1.00 91.56 297 HIS A CA 1
ATOM 2267 C C . HIS A 1 297 ? -2.924 -2.053 3.984 1.00 91.56 297 HIS A C 1
ATOM 2269 O O . HIS A 1 297 ? -4.044 -2.125 4.481 1.00 91.56 297 HIS A O 1
ATOM 2275 N N . LEU A 1 298 ? -2.281 -3.127 3.508 1.00 92.19 298 LEU A N 1
ATOM 2276 C CA . LEU A 1 298 ? -2.824 -4.486 3.597 1.00 92.19 298 LEU A CA 1
ATOM 2277 C C . LEU A 1 298 ? -2.889 -4.951 5.051 1.00 92.19 298 LEU A C 1
ATOM 2279 O O . LEU A 1 298 ? -3.895 -5.517 5.464 1.00 92.19 298 LEU A O 1
ATOM 2283 N N . ALA A 1 299 ? -1.853 -4.667 5.845 1.00 93.56 299 ALA A N 1
ATOM 2284 C CA . ALA A 1 299 ? -1.855 -4.970 7.275 1.00 93.56 299 ALA A CA 1
ATOM 2285 C C . ALA A 1 299 ? -2.953 -4.207 8.030 1.00 93.56 299 ALA A C 1
ATOM 2287 O O . ALA A 1 299 ? -3.627 -4.789 8.878 1.00 93.56 299 ALA A O 1
ATOM 2288 N N . LEU A 1 300 ? -3.170 -2.931 7.696 1.00 95.56 300 LEU A N 1
ATOM 2289 C CA . LEU A 1 300 ? -4.255 -2.123 8.250 1.00 95.56 300 LEU A CA 1
ATOM 2290 C C . LEU A 1 300 ? -5.610 -2.711 7.863 1.00 95.56 300 LEU A C 1
ATOM 2292 O O . LEU A 1 300 ? -6.409 -2.996 8.746 1.00 95.56 300 LEU A O 1
ATOM 2296 N N . ALA A 1 301 ? -5.841 -2.978 6.577 1.00 95.12 301 ALA A N 1
ATOM 2297 C CA . ALA A 1 301 ? -7.083 -3.584 6.104 1.00 95.12 301 ALA A CA 1
ATOM 2298 C C . ALA A 1 301 ? -7.345 -4.957 6.746 1.00 95.12 301 ALA A C 1
ATOM 2300 O O . ALA A 1 301 ? -8.483 -5.273 7.099 1.00 95.12 301 ALA A O 1
ATOM 2301 N N . ALA A 1 302 ? -6.295 -5.762 6.937 1.00 95.50 302 ALA A N 1
ATOM 2302 C CA . ALA A 1 302 ? -6.396 -7.050 7.606 1.00 95.50 302 ALA A CA 1
ATOM 2303 C C . ALA A 1 302 ? -6.746 -6.898 9.090 1.00 95.50 302 ALA A C 1
ATOM 2305 O O . ALA A 1 302 ? -7.624 -7.596 9.593 1.00 95.50 302 ALA A O 1
ATOM 2306 N N . LEU A 1 303 ? -6.104 -5.956 9.784 1.00 95.50 303 LEU A N 1
ATOM 2307 C CA . LEU A 1 303 ? -6.408 -5.652 11.177 1.00 95.50 303 LEU A CA 1
ATOM 2308 C C . LEU A 1 303 ? -7.847 -5.145 11.335 1.00 95.50 303 LEU A C 1
ATOM 2310 O O . LEU A 1 303 ? -8.570 -5.637 12.198 1.00 95.50 303 LEU A O 1
ATOM 2314 N N . GLU A 1 304 ? -8.291 -4.218 10.483 1.00 95.75 304 GLU A N 1
ATOM 2315 C CA . GLU A 1 304 ? -9.668 -3.716 10.479 1.00 95.75 304 GLU A CA 1
ATOM 2316 C C . GLU A 1 304 ? -10.677 -4.853 10.316 1.00 95.75 304 GLU A C 1
ATOM 2318 O O . GLU A 1 304 ? -11.585 -4.988 11.139 1.00 95.75 304 GLU A O 1
ATOM 2323 N N . LEU A 1 305 ? -10.495 -5.707 9.303 1.00 95.94 305 LEU A N 1
ATOM 2324 C CA . LEU A 1 305 ? -11.420 -6.805 9.040 1.00 95.94 305 LEU A CA 1
ATOM 2325 C C . LEU A 1 305 ? -11.385 -7.863 10.147 1.00 95.94 305 LEU A C 1
ATOM 2327 O O . LEU A 1 305 ? -12.436 -8.379 10.528 1.00 95.94 305 LEU A O 1
ATOM 2331 N N . TRP A 1 306 ? -10.206 -8.154 10.706 1.00 95.44 306 TRP A N 1
ATOM 2332 C CA . TRP A 1 306 ? -10.066 -9.060 11.844 1.00 95.44 306 TRP A CA 1
ATOM 2333 C C . TRP A 1 306 ? -10.868 -8.554 13.048 1.00 95.44 306 TRP A C 1
ATOM 2335 O O . TRP A 1 306 ? -11.636 -9.318 13.637 1.00 95.44 306 TRP A O 1
ATOM 2345 N N . ILE A 1 307 ? -10.759 -7.263 13.388 1.00 94.56 307 ILE A N 1
ATOM 2346 C CA . ILE A 1 307 ? -11.507 -6.676 14.510 1.00 94.56 307 ILE A CA 1
ATOM 2347 C C . ILE A 1 307 ? -13.007 -6.654 14.186 1.00 94.56 307 ILE A C 1
ATOM 2349 O O . ILE A 1 307 ? -13.817 -7.092 15.007 1.00 94.56 307 ILE A O 1
ATOM 2353 N N . ALA A 1 308 ? -13.389 -6.220 12.981 1.00 95.19 308 ALA A N 1
ATOM 2354 C CA . ALA A 1 308 ? -14.782 -6.177 12.539 1.00 95.19 308 ALA A CA 1
ATOM 2355 C C . ALA A 1 308 ? -15.444 -7.562 12.582 1.00 95.19 308 ALA A C 1
ATOM 2357 O O . ALA A 1 308 ? -16.578 -7.698 13.043 1.00 95.19 308 ALA A O 1
ATOM 2358 N N . ASN A 1 309 ? -14.728 -8.613 12.171 1.00 95.19 309 ASN A N 1
ATOM 2359 C CA . ASN A 1 309 ? -15.193 -9.995 12.247 1.00 95.19 309 ASN A CA 1
ATOM 2360 C C . ASN A 1 309 ? -15.571 -10.396 13.680 1.00 95.19 309 ASN A C 1
ATOM 2362 O O . ASN A 1 309 ? -16.570 -11.090 13.873 1.00 95.19 309 ASN A O 1
ATOM 2366 N N . LYS A 1 310 ? -14.806 -9.948 14.686 1.00 92.69 310 LYS A N 1
ATOM 2367 C CA . LYS A 1 310 ? -15.088 -10.223 16.106 1.00 92.69 310 LYS A CA 1
ATOM 2368 C C . LYS A 1 310 ? -16.183 -9.332 16.681 1.00 92.69 310 LYS A C 1
ATOM 2370 O O . LYS A 1 310 ? -16.979 -9.807 17.485 1.00 92.69 310 LYS A O 1
ATOM 2375 N N . CYS A 1 311 ? -16.222 -8.068 16.277 1.00 93.19 311 CYS A N 1
ATOM 2376 C CA . CYS A 1 311 ? -17.142 -7.074 16.819 1.00 93.19 311 CYS A CA 1
ATOM 2377 C C . CYS A 1 311 ? -18.545 -7.136 16.212 1.00 93.19 311 CYS A C 1
ATOM 2379 O O . CYS A 1 311 ? -19.540 -7.081 16.930 1.00 93.19 311 CYS A O 1
ATOM 2381 N N . ILE A 1 312 ? -18.622 -7.242 14.887 1.00 93.88 312 ILE A N 1
ATOM 2382 C CA . ILE A 1 312 ? -19.872 -7.229 14.118 1.00 93.88 312 ILE A CA 1
ATOM 2383 C C . ILE A 1 312 ? -20.333 -8.656 13.801 1.00 93.88 312 ILE A C 1
ATOM 2385 O O . ILE A 1 312 ? -21.532 -8.939 13.770 1.00 93.88 312 ILE A O 1
ATOM 2389 N N . GLY A 1 313 ? -19.385 -9.573 13.612 1.00 93.00 313 GLY A N 1
ATOM 2390 C CA . GLY A 1 313 ? -19.643 -10.989 13.381 1.00 93.00 313 GLY A CA 1
ATOM 2391 C C . GLY A 1 313 ? -19.389 -11.437 11.934 1.00 93.00 313 GLY A C 1
ATOM 2392 O O . GLY A 1 313 ? -19.523 -10.652 10.989 1.00 93.00 313 GLY A O 1
ATOM 2393 N N . PRO A 1 314 ? -19.093 -12.735 11.727 1.00 94.88 314 PRO A N 1
ATOM 2394 C CA . PRO A 1 314 ? -18.667 -13.286 10.436 1.00 94.88 314 PRO A CA 1
ATOM 2395 C C . PRO A 1 314 ? -19.747 -13.269 9.349 1.00 94.88 314 PRO A C 1
ATOM 2397 O O . PRO A 1 314 ? -19.424 -13.394 8.174 1.00 94.88 314 PRO A O 1
ATOM 2400 N N . ALA A 1 315 ? -21.024 -13.124 9.717 1.00 94.69 315 ALA A N 1
ATOM 2401 C CA . ALA A 1 315 ? -22.120 -13.043 8.753 1.00 94.69 315 ALA A CA 1
ATOM 2402 C C . ALA A 1 315 ? -22.138 -11.708 7.986 1.00 94.69 315 ALA A C 1
ATOM 2404 O O . ALA A 1 315 ? -22.617 -11.663 6.857 1.00 94.69 315 ALA A O 1
ATOM 2405 N N . ILE A 1 316 ? -21.636 -10.633 8.603 1.00 94.50 316 ILE A N 1
ATOM 2406 C CA . ILE A 1 316 ? -21.574 -9.290 8.008 1.00 94.50 316 ILE A CA 1
ATOM 2407 C C . ILE A 1 316 ? -20.145 -8.986 7.558 1.00 94.50 316 ILE A C 1
ATOM 2409 O O . ILE A 1 316 ? -19.948 -8.503 6.447 1.00 94.50 316 ILE A O 1
ATOM 2413 N N . CYS A 1 317 ? -19.160 -9.326 8.393 1.00 95.50 317 CYS A N 1
ATOM 2414 C CA . CYS A 1 317 ? -17.739 -9.167 8.106 1.00 95.50 317 CYS A CA 1
ATOM 2415 C C . CYS A 1 317 ? -17.035 -10.531 8.113 1.00 95.50 317 CYS A C 1
ATOM 2417 O O . CYS A 1 317 ? -16.410 -10.893 9.116 1.00 95.50 317 CYS A O 1
ATOM 2419 N N . PRO A 1 318 ? -17.159 -11.324 7.030 1.00 95.75 318 PRO A N 1
ATOM 2420 C CA . PRO A 1 318 ? -16.350 -12.518 6.808 1.00 95.75 318 PRO A CA 1
ATOM 2421 C C . PRO A 1 318 ? -14.862 -12.242 7.007 1.00 95.75 318 PRO A C 1
ATOM 2423 O O . PRO A 1 318 ? -14.396 -11.134 6.766 1.00 95.75 318 PRO A O 1
ATOM 2426 N N . MET A 1 319 ? -14.124 -13.255 7.458 1.00 94.69 319 MET A N 1
ATOM 2427 C CA . MET A 1 319 ? -12.706 -13.096 7.783 1.00 94.69 319 MET A CA 1
ATOM 2428 C C . MET A 1 319 ? -11.843 -12.881 6.532 1.00 94.69 319 MET A C 1
ATOM 2430 O O . MET A 1 319 ? -10.848 -12.177 6.596 1.00 94.69 319 MET A O 1
ATOM 2434 N N . THR A 1 320 ? -12.237 -13.453 5.397 1.00 94.75 320 THR A N 1
ATOM 2435 C CA . THR A 1 320 ? -11.560 -13.314 4.106 1.00 94.75 320 THR A CA 1
ATOM 2436 C C . THR A 1 320 ? -12.002 -12.035 3.394 1.00 94.75 320 THR A C 1
ATOM 2438 O O . THR A 1 320 ? -13.195 -11.739 3.276 1.00 94.75 320 THR A O 1
ATOM 2441 N N . TRP A 1 321 ? -11.043 -11.270 2.872 1.00 93.56 321 TRP A N 1
ATOM 2442 C CA . TRP A 1 321 ? -11.295 -9.953 2.287 1.00 93.56 321 TRP A CA 1
ATOM 2443 C C . TRP A 1 321 ? -12.205 -10.019 1.059 1.00 93.56 321 TRP A C 1
ATOM 2445 O O . TRP A 1 321 ? -13.168 -9.257 0.984 1.00 93.56 321 TRP A O 1
ATOM 2455 N N . LEU A 1 322 ? -11.969 -10.977 0.153 1.00 91.44 322 LEU A N 1
ATOM 2456 C CA . LEU A 1 322 ? -12.797 -11.194 -1.045 1.00 91.44 322 LEU A CA 1
ATOM 2457 C C . LEU A 1 322 ? -14.250 -11.558 -0.713 1.00 91.44 322 LEU A C 1
ATOM 2459 O O . LEU A 1 322 ? -15.153 -11.252 -1.488 1.00 91.44 322 LEU A O 1
ATOM 2463 N N . ASP A 1 323 ? -14.499 -12.184 0.440 1.00 92.19 323 ASP A N 1
ATOM 2464 C CA . ASP A 1 323 ? -15.858 -12.516 0.867 1.00 92.19 323 ASP A CA 1
ATOM 2465 C C . ASP A 1 323 ? -16.548 -11.375 1.607 1.00 92.19 323 ASP A C 1
ATOM 2467 O O . ASP A 1 323 ? -17.784 -11.353 1.681 1.00 92.19 323 ASP A O 1
ATOM 2471 N N . SER A 1 324 ? -15.766 -10.442 2.147 1.00 91.56 324 SER A N 1
ATOM 2472 C CA . SER A 1 324 ? -16.262 -9.286 2.877 1.00 91.56 324 SER A CA 1
ATOM 2473 C C . SER A 1 324 ? -16.943 -8.264 1.955 1.00 91.56 324 SER A C 1
ATOM 2475 O O . SER A 1 324 ? -16.678 -8.227 0.748 1.00 91.56 324 SER A O 1
ATOM 2477 N N . PRO A 1 325 ? -17.797 -7.380 2.505 1.00 88.56 325 PRO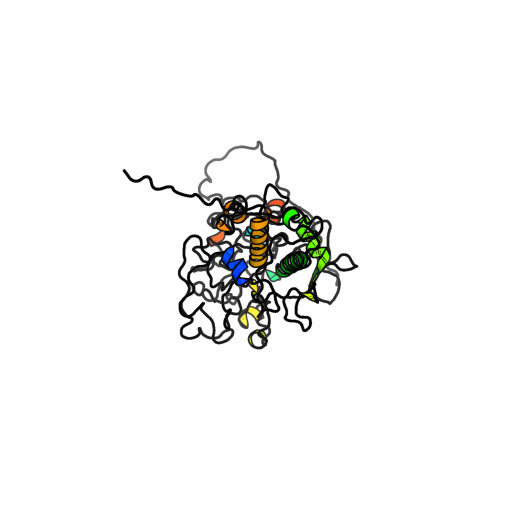 A N 1
ATOM 2478 C CA . PRO A 1 325 ? -18.302 -6.225 1.772 1.00 88.56 325 PRO A CA 1
ATOM 2479 C C . PRO A 1 325 ? -17.191 -5.388 1.125 1.00 88.56 325 PRO A C 1
ATOM 2481 O O . PRO A 1 325 ? -17.406 -4.876 0.033 1.00 88.56 325 PRO A O 1
ATOM 2484 N N . ASN A 1 326 ? -16.008 -5.300 1.743 1.00 85.25 326 ASN A N 1
ATOM 2485 C CA . ASN A 1 326 ? -14.888 -4.501 1.238 1.00 85.25 326 ASN A CA 1
ATOM 2486 C C . ASN A 1 326 ? -14.356 -5.070 -0.090 1.00 85.25 326 ASN A C 1
ATOM 2488 O O . ASN A 1 326 ? -14.149 -4.322 -1.039 1.00 85.25 326 ASN A O 1
ATOM 2492 N N . GLY A 1 327 ? -14.213 -6.397 -0.193 1.00 84.50 327 GLY A N 1
ATOM 2493 C CA . GLY A 1 327 ? -13.785 -7.052 -1.433 1.00 84.50 327 GLY A CA 1
ATOM 2494 C C . GLY A 1 327 ? -14.885 -7.159 -2.490 1.00 84.50 327 GLY A C 1
ATOM 2495 O O . GLY A 1 327 ? -14.610 -7.039 -3.681 1.00 84.50 327 GLY A O 1
ATOM 2496 N N . LYS A 1 328 ? -16.150 -7.332 -2.076 1.00 80.00 328 LYS A N 1
ATOM 2497 C CA . LYS A 1 328 ? -17.289 -7.508 -3.000 1.00 80.00 328 LYS A CA 1
ATOM 2498 C C . LYS A 1 328 ? -17.814 -6.214 -3.613 1.00 80.00 328 LYS A C 1
ATOM 2500 O O . LYS A 1 328 ? -18.341 -6.238 -4.720 1.00 80.00 328 LYS A O 1
ATOM 2505 N N . LYS A 1 329 ? -17.755 -5.099 -2.881 1.00 65.56 329 LYS A N 1
ATOM 2506 C CA . LYS A 1 329 ? -18.420 -3.840 -3.260 1.00 65.56 329 LYS A CA 1
ATOM 2507 C C . LYS A 1 329 ? -17.633 -3.015 -4.281 1.00 65.56 329 LYS A C 1
ATOM 2509 O O . LYS A 1 329 ? -18.230 -2.166 -4.935 1.00 65.56 329 LYS A O 1
ATOM 2514 N N . ASN A 1 330 ? -16.335 -3.269 -4.430 1.00 58.25 330 ASN A N 1
ATOM 2515 C CA . ASN A 1 330 ? -15.431 -2.408 -5.196 1.00 58.25 330 ASN A CA 1
ATOM 2516 C C . ASN A 1 330 ? -15.145 -2.883 -6.622 1.00 58.25 330 ASN A C 1
ATOM 2518 O O . ASN A 1 330 ? -14.251 -2.333 -7.256 1.00 58.25 330 ASN A O 1
ATOM 2522 N N . ASP A 1 331 ? -15.862 -3.899 -7.124 1.00 63.41 331 ASP A N 1
ATOM 2523 C CA . ASP A 1 331 ? -15.547 -4.530 -8.414 1.00 63.41 331 ASP A CA 1
ATOM 2524 C C . ASP A 1 331 ? -14.049 -4.908 -8.515 1.00 63.41 331 ASP A C 1
ATOM 2526 O O . ASP A 1 331 ? -13.439 -4.841 -9.581 1.00 63.41 331 ASP A O 1
ATOM 2530 N N . TYR A 1 332 ? -13.426 -5.259 -7.382 1.00 77.81 332 TYR A N 1
ATOM 2531 C CA . TYR A 1 332 ? -12.004 -5.571 -7.329 1.00 77.81 332 TYR A CA 1
ATOM 2532 C C . TYR A 1 332 ? -11.682 -6.734 -8.277 1.00 77.81 332 TYR A C 1
ATOM 2534 O O . TYR A 1 332 ? -12.394 -7.738 -8.315 1.00 77.81 332 TYR A O 1
ATOM 2542 N N . GLY A 1 333 ? -10.618 -6.574 -9.063 1.00 71.31 333 GLY A N 1
ATOM 2543 C CA . GLY A 1 333 ? -10.260 -7.491 -10.145 1.00 71.31 333 GLY A CA 1
ATOM 2544 C C . GLY A 1 333 ? -10.941 -7.213 -11.491 1.00 71.31 333 GLY A C 1
ATOM 2545 O O . GLY A 1 333 ? -10.494 -7.742 -12.510 1.00 71.31 333 GLY A O 1
ATOM 2546 N N . ASP A 1 334 ? -11.950 -6.334 -11.563 1.00 74.31 334 ASP A N 1
ATOM 2547 C CA . ASP A 1 334 ? -12.455 -5.828 -12.844 1.00 74.31 334 ASP A CA 1
ATOM 2548 C C . ASP A 1 334 ? -11.429 -4.862 -13.443 1.00 74.31 334 ASP A C 1
ATOM 2550 O O . ASP A 1 334 ? -11.264 -3.737 -12.981 1.00 74.31 334 ASP A O 1
ATOM 2554 N N . LYS A 1 335 ? -10.754 -5.274 -14.517 1.00 64.62 335 LYS A N 1
ATOM 2555 C CA . LYS A 1 335 ? -9.745 -4.460 -15.214 1.00 64.62 335 LYS A CA 1
ATOM 2556 C C . LYS A 1 335 ? -10.222 -3.049 -15.591 1.00 64.62 335 LYS A C 1
ATOM 2558 O O . LYS A 1 335 ? -9.410 -2.130 -15.623 1.00 64.62 335 LYS A O 1
ATOM 2563 N N . MET A 1 336 ? -11.521 -2.860 -15.843 1.00 68.62 336 MET A N 1
ATOM 2564 C CA . MET A 1 336 ? -12.078 -1.570 -16.261 1.00 68.62 336 MET A CA 1
ATOM 2565 C C . MET A 1 336 ? -12.414 -0.651 -15.088 1.00 68.62 336 MET A C 1
ATOM 2567 O O . MET A 1 336 ? -12.592 0.544 -15.301 1.00 68.62 336 MET A O 1
ATOM 2571 N N . LYS A 1 337 ? -12.523 -1.196 -13.873 1.00 68.12 337 LYS A N 1
ATOM 2572 C CA . LYS A 1 337 ? -12.882 -0.461 -12.647 1.00 68.12 337 LYS A CA 1
ATOM 2573 C C . LYS A 1 337 ? -11.811 -0.540 -11.559 1.00 68.12 337 LYS A C 1
ATOM 2575 O O . LYS A 1 337 ? -11.918 0.132 -10.536 1.00 68.12 337 LYS A O 1
ATOM 2580 N N . SER A 1 338 ? -10.788 -1.357 -11.796 1.00 67.00 338 SER A N 1
ATOM 2581 C CA . SER A 1 338 ? -9.632 -1.548 -10.938 1.00 67.00 338 SER A CA 1
ATOM 2582 C C . SER A 1 338 ? -8.974 -0.208 -10.653 1.00 67.00 338 SER A C 1
ATOM 2584 O O . SER A 1 338 ? -8.795 0.623 -11.540 1.00 67.00 338 SER A O 1
ATOM 2586 N N . THR A 1 339 ? -8.552 -0.018 -9.415 1.00 72.38 339 THR A N 1
ATOM 2587 C CA . THR A 1 339 ? -7.929 1.222 -8.955 1.00 72.38 339 THR A CA 1
ATOM 2588 C C . THR A 1 339 ? -6.393 1.180 -9.055 1.00 72.38 339 THR A C 1
ATOM 2590 O O . THR A 1 339 ? -5.707 2.011 -8.470 1.00 72.38 339 THR A O 1
ATOM 2593 N N . SER A 1 340 ? -5.851 0.212 -9.811 1.00 80.38 340 SER A N 1
ATOM 2594 C CA . SER A 1 340 ? -4.413 0.008 -10.064 1.00 80.38 340 SER A CA 1
ATOM 2595 C C . SER A 1 340 ? -3.706 1.242 -10.631 1.00 80.38 340 SER A C 1
ATOM 2597 O O . SER A 1 340 ? -4.304 1.956 -11.427 1.00 80.38 340 SER A O 1
ATOM 2599 N N . ILE A 1 341 ? -2.435 1.441 -10.268 1.00 86.62 341 ILE A N 1
ATOM 2600 C CA . ILE A 1 341 ? -1.555 2.533 -10.720 1.00 86.62 341 ILE A CA 1
ATOM 2601 C C . ILE A 1 341 ? -1.059 2.260 -12.145 1.00 86.62 341 ILE A C 1
ATOM 2603 O O . ILE A 1 341 ? -0.580 1.164 -12.424 1.00 86.62 341 ILE A O 1
ATOM 2607 N N . THR A 1 342 ? -1.078 3.269 -13.022 1.00 88.81 342 THR A N 1
ATOM 2608 C CA . THR A 1 342 ? -0.486 3.138 -14.363 1.00 88.81 342 THR A CA 1
ATOM 2609 C C . THR A 1 342 ? 1.030 3.065 -14.295 1.00 88.81 342 THR A C 1
ATOM 2611 O O . THR A 1 342 ? 1.695 3.999 -13.837 1.00 88.81 342 THR A O 1
ATOM 2614 N N . TRP A 1 343 ? 1.576 1.953 -14.785 1.00 91.69 343 TRP A N 1
ATOM 2615 C CA . TRP A 1 343 ? 2.991 1.642 -14.648 1.00 91.69 343 TRP A CA 1
ATOM 2616 C C . TRP A 1 343 ? 3.881 2.331 -15.691 1.00 91.69 343 TRP A C 1
ATOM 2618 O O . TRP A 1 343 ? 3.428 2.676 -16.786 1.00 91.69 343 TRP A O 1
ATOM 2628 N N . ALA A 1 344 ? 5.153 2.529 -15.340 1.00 94.00 344 ALA A N 1
ATOM 2629 C CA . ALA A 1 344 ? 6.206 2.966 -16.258 1.00 94.00 344 ALA A CA 1
ATOM 2630 C C . ALA A 1 344 ? 6.804 1.768 -17.016 1.00 94.00 344 ALA A C 1
ATOM 2632 O O . ALA A 1 344 ? 6.652 0.629 -16.587 1.00 94.00 344 ALA A O 1
ATOM 2633 N N . GLU A 1 345 ? 7.481 2.021 -18.134 1.00 93.50 345 GLU A N 1
ATOM 2634 C CA . GLU A 1 345 ? 8.205 0.978 -18.873 1.00 93.50 345 GLU A CA 1
ATOM 2635 C C . GLU A 1 345 ? 9.293 0.342 -17.988 1.00 93.50 345 GLU A C 1
ATOM 2637 O O . GLU A 1 345 ? 10.025 1.061 -17.296 1.00 93.50 345 GLU A O 1
ATOM 2642 N N . MET A 1 346 ? 9.420 -0.987 -18.032 1.00 94.50 346 MET A N 1
ATOM 2643 C CA . MET A 1 346 ? 10.461 -1.737 -17.321 1.00 94.50 346 MET A CA 1
ATOM 2644 C C . MET A 1 346 ? 11.594 -2.139 -18.276 1.00 94.50 346 MET A C 1
ATOM 2646 O O . MET A 1 346 ? 11.416 -2.152 -19.494 1.00 94.50 346 MET A O 1
ATOM 2650 N N . ASP A 1 347 ? 12.782 -2.429 -17.747 1.00 93.94 347 ASP A N 1
ATOM 2651 C CA . ASP A 1 347 ? 13.929 -2.874 -18.548 1.00 93.94 347 ASP A CA 1
ATOM 2652 C C . ASP A 1 347 ? 13.703 -4.250 -19.201 1.00 93.94 347 ASP A C 1
ATOM 2654 O O . ASP A 1 347 ? 14.122 -4.462 -20.342 1.00 93.94 347 ASP A O 1
ATOM 2658 N N . ASP A 1 348 ? 12.969 -5.133 -18.521 1.00 92.88 348 ASP A N 1
ATOM 2659 C CA . ASP A 1 348 ? 12.348 -6.332 -19.081 1.00 92.88 348 ASP A CA 1
ATOM 2660 C C . ASP A 1 348 ? 10.906 -6.485 -18.577 1.00 92.88 348 ASP A C 1
ATOM 2662 O O . ASP A 1 348 ? 10.647 -6.914 -17.454 1.00 92.88 348 ASP A O 1
ATOM 2666 N N . ASN A 1 349 ? 9.929 -6.195 -19.437 1.00 90.81 349 ASN A N 1
ATOM 2667 C CA . ASN A 1 349 ? 8.518 -6.330 -19.076 1.00 90.81 349 ASN A CA 1
ATOM 2668 C C . ASN A 1 349 ? 8.061 -7.783 -18.835 1.00 90.81 349 ASN A C 1
ATOM 2670 O O . ASN A 1 349 ? 6.907 -7.986 -18.462 1.00 90.81 349 ASN A O 1
ATOM 2674 N N . ASN A 1 350 ? 8.899 -8.797 -19.060 1.00 90.12 350 ASN A N 1
ATOM 2675 C CA . ASN A 1 350 ? 8.580 -10.196 -18.756 1.00 90.12 350 ASN A CA 1
ATOM 2676 C C . ASN A 1 350 ? 9.180 -10.675 -17.431 1.00 90.12 350 ASN A C 1
ATOM 2678 O O . ASN A 1 350 ? 8.858 -11.782 -16.994 1.00 90.12 350 ASN A O 1
ATOM 2682 N N . ASP A 1 351 ? 10.024 -9.865 -16.789 1.00 87.56 351 ASP A N 1
ATOM 2683 C CA . ASP A 1 351 ? 10.643 -10.197 -15.514 1.00 87.56 351 ASP A CA 1
ATOM 2684 C C . ASP A 1 351 ? 9.902 -9.499 -14.351 1.00 87.56 351 ASP A C 1
ATOM 2686 O O . ASP A 1 351 ? 9.918 -8.275 -14.245 1.00 87.56 351 ASP A O 1
ATOM 2690 N N . PRO A 1 352 ? 9.247 -10.231 -13.430 1.00 82.75 352 PRO A N 1
ATOM 2691 C CA . PRO A 1 352 ? 8.532 -9.639 -12.291 1.00 82.75 352 PRO A CA 1
ATOM 2692 C C . PRO A 1 352 ? 9.428 -8.912 -11.279 1.00 82.75 352 PRO A C 1
ATOM 2694 O O . PRO A 1 352 ? 8.895 -8.202 -10.422 1.00 82.75 352 PRO A O 1
ATOM 2697 N N . ILE A 1 353 ? 10.753 -9.075 -11.356 1.00 85.19 353 ILE A N 1
ATOM 2698 C CA . ILE A 1 353 ? 11.733 -8.331 -10.548 1.00 85.19 353 ILE A CA 1
ATOM 2699 C C . ILE A 1 353 ? 12.526 -7.299 -11.368 1.00 85.19 353 ILE A C 1
ATOM 2701 O O . ILE A 1 353 ? 13.536 -6.781 -10.883 1.00 85.19 353 ILE A O 1
ATOM 2705 N N . ALA A 1 354 ? 12.053 -6.981 -12.578 1.00 90.62 354 ALA A N 1
ATOM 2706 C CA . ALA A 1 354 ? 12.621 -5.970 -13.459 1.00 90.62 354 ALA A CA 1
ATOM 2707 C C . ALA A 1 354 ? 12.763 -4.599 -12.791 1.00 90.62 354 ALA A C 1
ATOM 2709 O O . ALA A 1 354 ? 12.002 -4.218 -11.895 1.00 90.62 354 ALA A O 1
ATOM 2710 N N . GLN A 1 355 ? 13.733 -3.831 -13.273 1.00 92.75 355 GLN A N 1
ATOM 2711 C CA . GLN A 1 355 ? 13.949 -2.446 -12.874 1.00 92.75 355 GLN A CA 1
ATOM 2712 C C . GLN A 1 355 ? 13.227 -1.507 -13.846 1.00 92.75 355 GLN A C 1
ATOM 2714 O O . GLN A 1 355 ? 12.950 -1.883 -14.984 1.00 92.75 355 GLN A O 1
ATOM 2719 N N . PRO A 1 356 ? 12.909 -0.266 -13.447 1.00 94.31 356 PRO A N 1
ATOM 2720 C CA . PRO A 1 356 ? 12.394 0.711 -14.397 1.00 94.31 356 PRO A CA 1
ATOM 2721 C C . PRO A 1 356 ? 13.376 0.933 -15.552 1.00 94.31 356 PRO A C 1
ATOM 2723 O O . PRO A 1 356 ? 14.590 1.009 -15.336 1.00 94.31 356 PRO A O 1
ATOM 2726 N N . ALA A 1 357 ? 12.856 1.082 -16.769 1.00 94.62 357 ALA A N 1
ATOM 2727 C CA . ALA A 1 357 ? 13.678 1.359 -17.936 1.00 94.62 357 ALA A CA 1
ATOM 2728 C C . ALA A 1 357 ? 14.411 2.703 -17.793 1.00 94.62 357 ALA A C 1
ATOM 2730 O O . ALA A 1 357 ? 13.855 3.700 -17.326 1.00 94.62 357 ALA A O 1
ATOM 2731 N N . VAL A 1 358 ? 15.659 2.729 -18.258 1.00 93.94 358 VAL A N 1
ATOM 2732 C CA . VAL A 1 358 ? 16.520 3.916 -18.312 1.00 93.94 358 VAL A CA 1
ATOM 2733 C C . VAL A 1 358 ? 16.933 4.115 -19.779 1.00 93.94 358 VAL A C 1
ATOM 2735 O O . VAL A 1 358 ? 17.616 3.248 -20.333 1.00 93.94 358 VAL A O 1
ATOM 2738 N N . PRO A 1 359 ? 16.523 5.208 -20.456 1.00 94.25 359 PRO A N 1
ATOM 2739 C CA . PRO A 1 359 ? 15.839 6.380 -19.902 1.00 94.25 359 PRO A CA 1
ATOM 2740 C C . PRO A 1 359 ? 14.370 6.134 -19.525 1.00 94.25 359 PRO A C 1
ATOM 2742 O O . PRO A 1 359 ? 13.694 5.348 -20.194 1.00 94.25 359 PRO A O 1
ATOM 2745 N N . TYR A 1 360 ? 13.882 6.861 -18.508 1.00 94.06 360 TYR A N 1
ATOM 2746 C CA . TYR A 1 360 ? 12.493 6.807 -18.027 1.00 94.06 360 TYR A CA 1
ATOM 2747 C C . TYR A 1 360 ? 11.469 6.995 -19.154 1.00 94.06 360 TYR A C 1
ATOM 2749 O O . TYR A 1 360 ? 11.553 7.939 -19.948 1.00 94.06 360 TYR A O 1
ATOM 2757 N N . LYS A 1 361 ? 10.461 6.116 -19.187 1.00 92.12 361 LYS A N 1
ATOM 2758 C CA . LYS A 1 361 ? 9.337 6.176 -20.125 1.00 92.12 361 LYS A CA 1
ATOM 2759 C C . LYS A 1 361 ? 8.032 5.846 -19.422 1.00 92.12 361 LYS A C 1
ATOM 2761 O O . LYS A 1 361 ? 7.941 4.862 -18.690 1.00 92.12 361 LYS A O 1
ATOM 2766 N N . TRP A 1 362 ? 7.016 6.650 -19.699 1.00 91.12 362 TRP A N 1
ATOM 2767 C CA . TRP A 1 362 ? 5.657 6.419 -19.241 1.00 91.12 362 TRP A CA 1
ATOM 2768 C C . TRP A 1 362 ? 4.663 6.609 -20.398 1.00 91.12 362 TRP A C 1
ATOM 2770 O O . TRP A 1 362 ? 4.914 7.432 -21.281 1.00 91.12 362 TRP A O 1
ATOM 2780 N N . PRO A 1 363 ? 3.530 5.891 -20.388 1.00 91.00 363 PRO A N 1
ATOM 2781 C CA . PRO A 1 363 ? 3.295 4.685 -19.590 1.00 91.00 363 PRO A CA 1
ATOM 2782 C C . PRO A 1 363 ? 4.02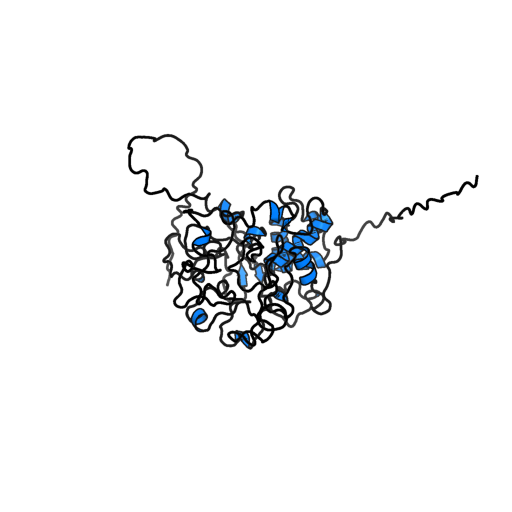4 3.486 -20.216 1.00 91.00 363 PRO A C 1
ATOM 2784 O O . PRO A 1 363 ? 4.590 3.607 -21.303 1.00 91.00 363 PRO A O 1
ATOM 2787 N N . ASN A 1 364 ? 3.999 2.330 -19.545 1.00 91.31 364 ASN A N 1
ATOM 2788 C CA . ASN A 1 364 ? 4.440 1.082 -20.164 1.00 91.31 364 ASN A CA 1
ATOM 2789 C C . ASN A 1 364 ? 3.610 0.813 -21.433 1.00 91.31 364 ASN A C 1
ATOM 2791 O O . ASN A 1 364 ? 2.375 0.732 -21.378 1.00 91.31 364 ASN A O 1
ATOM 2795 N N . ALA A 1 365 ? 4.298 0.712 -22.567 1.00 86.69 365 ALA A N 1
ATOM 2796 C CA . ALA A 1 365 ? 3.712 0.437 -23.874 1.00 86.69 365 ALA A CA 1
ATOM 2797 C C . ALA A 1 365 ? 4.213 -0.885 -24.471 1.00 86.69 365 ALA A C 1
ATOM 2799 O O . ALA A 1 365 ? 3.726 -1.285 -25.530 1.00 86.69 365 ALA A O 1
ATOM 2800 N N . GLY A 1 366 ? 5.193 -1.529 -23.832 1.00 79.50 366 GLY A N 1
ATOM 2801 C CA . GLY A 1 366 ? 5.694 -2.829 -24.245 1.00 79.50 366 GLY A CA 1
ATOM 2802 C C . GLY A 1 366 ? 4.770 -3.979 -23.844 1.00 79.50 366 GLY A C 1
ATOM 2803 O O . GLY A 1 366 ? 3.979 -3.881 -22.905 1.00 79.50 366 GLY A O 1
ATOM 2804 N N . ASP A 1 367 ? 4.909 -5.096 -24.557 1.00 83.50 367 ASP A N 1
ATOM 2805 C CA . ASP A 1 367 ? 4.274 -6.363 -24.191 1.00 83.50 367 ASP A CA 1
ATOM 2806 C C . ASP A 1 367 ? 4.880 -6.895 -22.881 1.00 83.50 367 ASP A C 1
ATOM 2808 O O . ASP A 1 367 ? 6.082 -6.739 -22.649 1.00 83.50 367 ASP A O 1
ATOM 2812 N N . GLY A 1 368 ? 4.081 -7.568 -22.048 1.00 85.19 368 GLY A N 1
ATOM 2813 C CA . GLY A 1 368 ? 4.583 -8.264 -20.863 1.00 85.19 368 GLY A CA 1
ATOM 2814 C C . GLY A 1 368 ? 3.581 -8.324 -19.715 1.00 85.19 368 GLY A C 1
ATOM 2815 O O . GLY A 1 368 ? 2.372 -8.342 -19.926 1.00 85.19 368 GLY A O 1
ATOM 2816 N N . ILE A 1 369 ? 4.095 -8.394 -18.488 1.00 84.69 369 ILE A N 1
ATOM 2817 C CA . ILE A 1 369 ? 3.299 -8.595 -17.266 1.00 84.69 369 ILE A CA 1
ATOM 2818 C C . ILE A 1 369 ? 2.916 -7.281 -16.566 1.00 84.69 369 ILE A C 1
ATOM 2820 O O . ILE A 1 369 ? 2.050 -7.287 -15.694 1.00 84.69 369 ILE A O 1
ATOM 2824 N N . PHE A 1 370 ? 3.557 -6.161 -16.914 1.00 87.81 370 PHE A N 1
ATOM 2825 C CA . PHE A 1 370 ? 3.350 -4.867 -16.260 1.00 87.81 370 PHE A CA 1
ATOM 2826 C C . PHE A 1 370 ? 2.214 -4.082 -16.932 1.00 87.81 370 PHE A C 1
ATOM 2828 O O . PHE A 1 370 ? 2.342 -3.695 -18.094 1.00 87.81 370 PHE A O 1
ATOM 2835 N N . PRO A 1 371 ? 1.117 -3.765 -16.229 1.00 81.69 371 PRO A N 1
ATOM 2836 C CA . PRO A 1 371 ? -0.033 -3.125 -16.853 1.00 81.69 371 PRO A CA 1
ATOM 2837 C C . PRO A 1 371 ? 0.177 -1.601 -16.981 1.00 81.69 371 PRO A C 1
ATOM 2839 O O . PRO A 1 371 ? -0.022 -0.837 -16.037 1.00 81.69 371 PRO A O 1
ATOM 2842 N N . GLY A 1 372 ? 0.594 -1.141 -18.164 1.00 84.75 372 GLY A N 1
ATOM 2843 C CA . GLY A 1 372 ? 0.662 0.287 -18.507 1.00 84.75 372 GLY A CA 1
ATOM 2844 C C . GLY A 1 372 ? -0.588 0.762 -19.238 1.00 84.75 372 GLY A C 1
ATOM 2845 O O . GLY A 1 372 ? -1.664 0.881 -18.650 1.00 84.75 372 GLY A O 1
ATOM 2846 N N . HIS A 1 373 ? -0.465 1.004 -20.547 1.00 78.44 373 HIS A N 1
ATOM 2847 C CA . HIS A 1 373 ? -1.599 1.376 -21.404 1.00 78.44 373 HIS A CA 1
ATOM 2848 C C . HIS A 1 373 ? -2.777 0.392 -21.330 1.00 78.44 373 HIS A C 1
ATOM 2850 O O . HIS A 1 373 ? -3.929 0.810 -21.471 1.00 78.44 373 HIS A O 1
ATOM 2856 N N . GLU A 1 374 ? -2.513 -0.888 -21.053 1.00 77.31 374 GLU A N 1
ATOM 2857 C CA . GLU A 1 374 ? -3.547 -1.914 -20.897 1.00 77.31 374 GLU A CA 1
ATOM 2858 C C . GLU A 1 374 ? -4.603 -1.560 -19.837 1.00 77.31 374 GLU A C 1
ATOM 2860 O O . GLU A 1 374 ? -5.764 -1.946 -19.986 1.00 77.31 374 GLU A O 1
ATOM 2865 N N . LEU A 1 375 ? -4.251 -0.774 -18.810 1.00 78.19 375 LEU A N 1
ATOM 2866 C CA . LEU A 1 375 ? -5.189 -0.368 -17.756 1.00 78.19 375 LEU A CA 1
ATOM 2867 C C . LEU A 1 375 ? -6.346 0.503 -18.252 1.00 78.19 375 LEU A C 1
ATOM 2869 O O . LEU A 1 375 ? -7.383 0.560 -17.590 1.00 78.19 375 LEU A O 1
ATOM 2873 N N . TYR A 1 376 ? -6.183 1.201 -19.377 1.00 76.38 376 TYR A N 1
ATOM 2874 C CA . TYR A 1 376 ? -7.233 2.059 -19.932 1.00 76.38 376 TYR A CA 1
ATOM 2875 C C . TYR A 1 376 ? -8.144 1.291 -20.889 1.00 76.38 376 TYR A C 1
ATOM 2877 O O . TYR A 1 376 ? -9.290 1.699 -21.088 1.00 76.38 376 TYR A O 1
ATOM 2885 N N . GLY A 1 377 ? -7.661 0.197 -21.491 1.00 78.50 377 GLY A N 1
ATOM 2886 C CA . GLY A 1 377 ? -8.316 -0.407 -22.650 1.00 78.50 377 GLY A CA 1
ATOM 2887 C C . GLY A 1 377 ? -8.667 0.667 -23.690 1.00 78.50 377 GLY A C 1
ATOM 2888 O O . GLY A 1 377 ? -7.813 1.456 -24.089 1.00 78.50 377 GLY A O 1
ATOM 2889 N N . ASP A 1 378 ? -9.949 0.756 -24.053 1.00 77.25 378 ASP A N 1
ATOM 2890 C CA . ASP A 1 378 ? -10.461 1.735 -25.028 1.00 77.25 378 ASP A CA 1
ATOM 2891 C C . ASP A 1 378 ? -10.924 3.071 -24.403 1.00 77.25 378 ASP A C 1
ATOM 2893 O O . ASP A 1 378 ? -11.513 3.928 -25.074 1.00 77.25 378 ASP A O 1
ATOM 2897 N N . MET A 1 379 ? -10.727 3.269 -23.097 1.00 75.56 379 MET A N 1
ATOM 2898 C CA . MET A 1 379 ? -11.201 4.468 -22.402 1.00 75.56 379 MET A CA 1
ATOM 2899 C C . MET A 1 379 ? -10.256 5.658 -22.596 1.00 75.56 379 MET A C 1
ATOM 2901 O O . MET A 1 379 ? -9.040 5.520 -22.718 1.00 75.56 379 MET A O 1
ATOM 2905 N N . LEU A 1 380 ? -10.838 6.859 -22.610 1.00 74.81 380 LEU A N 1
ATOM 2906 C CA . LEU A 1 380 ? -10.089 8.115 -22.471 1.00 74.81 380 LEU A CA 1
ATOM 2907 C C . LEU A 1 380 ? -9.785 8.400 -21.003 1.00 74.81 380 LEU A C 1
ATOM 2909 O O . LEU A 1 380 ? -8.728 8.924 -20.678 1.00 74.81 380 LEU A O 1
ATOM 2913 N N . ILE A 1 381 ? -10.736 8.053 -20.136 1.00 78.94 381 ILE A N 1
ATOM 2914 C CA . ILE A 1 381 ? -10.669 8.264 -18.696 1.00 78.94 381 ILE A CA 1
ATOM 2915 C C . ILE A 1 381 ? -11.127 6.976 -18.030 1.00 78.94 381 ILE A C 1
ATOM 2917 O O . ILE A 1 381 ? -12.271 6.553 -18.234 1.00 78.94 381 ILE A O 1
ATOM 2921 N N . LYS A 1 382 ? -10.255 6.364 -17.230 1.00 79.06 382 LYS A N 1
ATOM 2922 C CA . LYS A 1 382 ? -10.592 5.139 -16.502 1.00 79.06 382 LYS A CA 1
ATOM 2923 C C . LYS A 1 382 ? -11.431 5.494 -15.269 1.00 79.06 382 LYS A C 1
ATOM 2925 O O . LYS A 1 382 ? -11.029 6.364 -14.494 1.00 79.06 382 LYS A O 1
ATOM 2930 N N . PRO A 1 383 ? -12.602 4.865 -15.060 1.00 73.56 383 PRO A N 1
ATOM 2931 C CA . PRO A 1 383 ? -13.324 5.021 -13.813 1.00 73.56 383 PRO A CA 1
ATOM 2932 C C . PRO A 1 383 ? -12.523 4.337 -12.705 1.00 73.56 383 PRO A C 1
ATOM 2934 O O . PRO A 1 383 ? -12.133 3.180 -12.829 1.00 73.56 383 PRO A O 1
ATOM 2937 N N . ALA A 1 384 ? -12.306 5.049 -11.609 1.00 71.56 384 ALA A N 1
ATOM 2938 C CA . ALA A 1 384 ? -11.680 4.496 -10.422 1.00 71.56 384 ALA A CA 1
ATOM 2939 C C . ALA A 1 384 ? -12.574 4.762 -9.215 1.00 71.56 384 ALA A C 1
ATOM 2941 O O . ALA A 1 384 ? -13.121 5.856 -9.055 1.00 71.56 384 ALA A O 1
ATOM 2942 N N . GLY A 1 385 ? -12.744 3.733 -8.386 1.00 61.59 385 GLY A N 1
ATOM 2943 C CA . GLY A 1 385 ? -13.373 3.868 -7.079 1.00 61.59 385 GLY A CA 1
ATOM 2944 C C . GLY A 1 385 ? -12.526 4.718 -6.128 1.00 61.59 385 GLY A C 1
ATOM 2945 O O . GLY A 1 385 ? -11.379 5.045 -6.412 1.00 61.59 385 GLY A O 1
ATOM 2946 N N . GLY A 1 386 ? -13.096 5.072 -4.977 1.00 62.22 386 GLY A N 1
ATOM 2947 C CA . GLY A 1 386 ? -12.388 5.770 -3.903 1.00 62.22 386 GLY A CA 1
ATOM 2948 C C . GLY A 1 386 ? -12.899 7.185 -3.660 1.00 62.22 386 GLY A C 1
ATOM 2949 O O . GLY A 1 386 ? -12.992 8.005 -4.572 1.00 62.22 386 GLY A O 1
ATOM 2950 N N . THR A 1 387 ? -13.187 7.485 -2.391 1.00 57.50 387 THR A N 1
ATOM 2951 C CA . THR A 1 387 ? -13.836 8.727 -1.943 1.00 57.50 387 THR A CA 1
ATOM 2952 C C . THR A 1 387 ? -13.157 9.985 -2.475 1.00 57.50 387 THR A C 1
ATOM 2954 O O . THR A 1 387 ? -13.844 10.941 -2.811 1.00 57.50 387 THR A O 1
ATOM 2957 N N . TYR A 1 388 ? -11.827 9.998 -2.581 1.00 60.38 388 TYR A N 1
ATOM 2958 C CA . TYR A 1 388 ? -11.069 11.167 -3.034 1.00 60.38 388 TYR A CA 1
ATOM 2959 C C . TYR A 1 388 ? -10.820 11.197 -4.547 1.00 60.38 388 TYR A C 1
ATOM 2961 O O . TYR A 1 388 ? -10.692 12.279 -5.108 1.00 60.38 388 TYR A O 1
ATOM 2969 N N . VAL A 1 389 ? -10.845 10.050 -5.226 1.00 55.34 389 VAL A N 1
ATOM 2970 C CA . VAL A 1 389 ? -10.741 10.003 -6.691 1.00 55.34 389 VAL A CA 1
ATOM 2971 C C . VAL A 1 389 ? -12.061 10.468 -7.313 1.00 55.34 389 VAL A C 1
ATOM 2973 O O . VAL A 1 389 ? -12.091 11.352 -8.167 1.00 55.34 389 VAL A O 1
ATOM 2976 N N . THR A 1 390 ? -13.193 9.973 -6.803 1.00 48.94 390 THR A N 1
ATOM 2977 C CA . THR A 1 390 ? -14.516 10.274 -7.370 1.00 48.94 390 THR A CA 1
ATOM 2978 C C . THR A 1 390 ? -15.089 11.619 -6.925 1.00 48.94 390 THR A C 1
ATOM 2980 O O . THR A 1 390 ? -15.830 12.244 -7.681 1.00 48.94 390 THR A O 1
ATOM 2983 N N . LYS A 1 391 ? -14.782 12.092 -5.705 1.00 52.53 391 LYS A N 1
ATOM 2984 C CA . LYS A 1 391 ? -15.316 13.369 -5.185 1.00 52.53 391 LYS A CA 1
ATOM 2985 C C . LYS A 1 391 ? -14.692 14.591 -5.858 1.00 52.53 391 LYS A C 1
ATOM 2987 O O . LYS A 1 391 ? -15.333 15.639 -5.895 1.00 52.53 391 LYS A O 1
ATOM 2992 N N . TYR A 1 392 ? -13.478 14.460 -6.388 1.00 48.03 392 TYR A N 1
ATOM 2993 C CA . TYR A 1 392 ? -12.729 15.589 -6.934 1.00 48.03 392 TYR A CA 1
ATOM 2994 C C . TYR A 1 392 ? -12.473 15.487 -8.444 1.00 48.03 392 TYR A C 1
ATOM 2996 O O . TYR A 1 392 ? -12.105 16.502 -9.030 1.00 48.03 392 TYR A O 1
ATOM 3004 N N . VAL A 1 393 ? -12.656 14.316 -9.087 1.00 48.34 393 VAL A N 1
ATOM 3005 C CA . VAL A 1 393 ? -11.985 14.086 -10.379 1.00 48.34 393 VAL A CA 1
ATOM 3006 C C . VAL A 1 393 ? -12.730 13.286 -11.471 1.00 48.34 393 VAL A C 1
ATOM 3008 O O . VAL A 1 393 ? -12.110 12.774 -12.392 1.00 48.34 393 VAL A O 1
ATOM 3011 N N . ALA A 1 394 ? -14.068 13.338 -11.486 1.00 47.94 394 ALA A N 1
ATOM 3012 C CA . ALA A 1 394 ? -14.943 12.966 -12.623 1.00 47.94 394 ALA A CA 1
ATOM 3013 C C . ALA A 1 394 ? -15.330 11.476 -12.809 1.00 47.94 394 ALA A C 1
ATOM 3015 O O . ALA A 1 394 ? -14.740 10.558 -12.248 1.00 47.94 394 ALA A O 1
ATOM 3016 N N . MET A 1 395 ? -16.395 11.261 -13.600 1.00 48.44 395 MET A N 1
ATOM 3017 C CA . MET A 1 395 ? -16.897 9.956 -14.060 1.00 48.44 395 MET A CA 1
ATOM 3018 C C . MET A 1 395 ? -16.337 9.666 -15.467 1.00 48.44 395 MET A C 1
ATOM 3020 O O . MET A 1 395 ? -16.322 10.570 -16.301 1.00 48.44 395 MET A O 1
ATOM 3024 N N . GLY A 1 396 ? -15.863 8.440 -15.727 1.00 50.47 396 GLY A N 1
ATOM 3025 C CA . GLY A 1 396 ? -15.118 8.074 -16.948 1.00 50.47 396 GLY A CA 1
ATOM 3026 C C . GLY A 1 396 ? -15.832 8.336 -18.288 1.00 50.47 396 GLY A C 1
ATOM 3027 O O . GLY A 1 396 ? -17.057 8.454 -18.350 1.00 50.47 396 GLY A O 1
ATOM 3028 N N . SER A 1 397 ? -15.058 8.402 -19.382 1.00 55.50 397 SER A N 1
ATOM 3029 C CA . SER A 1 397 ? -15.539 8.663 -20.751 1.00 55.50 397 SER A CA 1
ATOM 3030 C C . SER A 1 397 ? -14.842 7.775 -21.799 1.00 55.50 397 SER A C 1
ATOM 3032 O O . SER A 1 397 ? -13.690 7.360 -21.637 1.00 55.50 397 SER A O 1
ATOM 3034 N N . LYS A 1 398 ? -15.560 7.446 -22.883 1.00 52.16 398 LYS A N 1
ATOM 3035 C CA . LYS A 1 398 ? -15.059 6.615 -23.997 1.00 52.16 398 LYS A CA 1
ATOM 3036 C C . LYS A 1 398 ? -14.398 7.468 -25.084 1.00 52.16 398 LYS A C 1
ATOM 3038 O O . LYS A 1 398 ? -14.834 8.598 -25.308 1.00 52.16 398 LYS A O 1
ATOM 3043 N N . ARG A 1 399 ? -13.412 6.906 -25.799 1.00 49.00 399 ARG A N 1
ATOM 3044 C CA . ARG A 1 399 ? -12.948 7.443 -27.093 1.00 49.00 399 ARG A CA 1
ATOM 3045 C C . ARG A 1 399 ? -14.118 7.428 -28.078 1.00 49.00 399 ARG A C 1
ATOM 3047 O O . ARG A 1 399 ? -14.804 6.418 -28.195 1.00 49.00 399 ARG A O 1
ATOM 3054 N N . MET A 1 400 ? -14.398 8.561 -28.723 1.00 42.44 400 MET A N 1
ATOM 3055 C CA . MET A 1 400 ? -15.301 8.569 -29.875 1.00 42.44 400 MET A CA 1
ATOM 3056 C C . MET A 1 400 ? -14.541 7.940 -31.039 1.00 42.44 400 MET A C 1
ATOM 3058 O O . MET A 1 400 ? -13.473 8.431 -31.393 1.00 42.44 400 MET A O 1
ATOM 3062 N N . ASP A 1 401 ? -15.068 6.854 -31.600 1.00 38.62 401 ASP A N 1
ATOM 3063 C CA . ASP A 1 401 ? -14.503 6.255 -32.805 1.00 38.62 401 ASP A CA 1
ATOM 3064 C C . ASP A 1 401 ? -14.602 7.252 -33.970 1.00 38.62 401 ASP A C 1
ATOM 3066 O O . ASP A 1 401 ? -15.663 7.830 -34.218 1.00 38.62 401 ASP A O 1
ATOM 3070 N N . ASP A 1 402 ? -13.515 7.411 -34.729 1.00 42.53 402 ASP A N 1
ATOM 3071 C CA . ASP A 1 402 ? -13.403 8.289 -35.911 1.00 42.53 402 ASP A CA 1
ATOM 3072 C C . ASP A 1 402 ? -14.296 7.861 -37.103 1.00 42.53 402 ASP A C 1
ATOM 3074 O O . ASP A 1 402 ? -14.141 8.341 -38.227 1.00 42.53 402 ASP A O 1
ATOM 3078 N N . HIS A 1 403 ? -15.260 6.963 -36.885 1.00 35.75 403 HIS A N 1
ATOM 3079 C CA . HIS A 1 403 ? -16.063 6.354 -37.941 1.00 35.75 403 HIS A CA 1
ATOM 3080 C C . HIS A 1 403 ? -17.453 6.958 -38.166 1.00 35.75 403 HIS A C 1
ATOM 3082 O O . HIS A 1 403 ? -18.154 6.479 -39.054 1.00 35.75 403 HIS A O 1
ATOM 3088 N N . ASP A 1 404 ? -17.832 8.031 -37.462 1.00 37.50 404 ASP A N 1
ATOM 3089 C CA . ASP A 1 404 ? -19.146 8.670 -37.655 1.00 37.50 404 ASP A CA 1
ATOM 3090 C C . ASP A 1 404 ? -19.078 10.177 -37.968 1.00 37.50 404 ASP A C 1
ATOM 3092 O O . ASP A 1 404 ? -19.909 10.981 -37.547 1.00 37.50 404 ASP A O 1
ATOM 3096 N N . GLN A 1 405 ? -18.092 10.586 -38.775 1.00 35.94 405 GLN A N 1
ATOM 3097 C CA . GLN A 1 405 ? -18.109 11.895 -39.441 1.00 35.94 405 GLN A CA 1
ATOM 3098 C C . GLN A 1 405 ? -18.960 11.879 -40.723 1.00 35.94 405 GLN A C 1
ATOM 3100 O O . GLN A 1 405 ? -18.508 12.326 -41.769 1.00 35.94 405 GLN A O 1
ATOM 3105 N N . THR A 1 406 ? -20.208 11.406 -40.670 1.00 35.16 406 THR A N 1
ATOM 3106 C CA . THR A 1 406 ? -21.189 11.640 -41.751 1.00 35.16 406 THR A CA 1
ATOM 3107 C C . THR A 1 406 ? -22.617 11.718 -41.211 1.00 35.16 406 THR A C 1
ATOM 3109 O O . THR A 1 406 ? -23.447 10.859 -41.478 1.00 35.16 406 THR A O 1
ATOM 3112 N N . SER A 1 407 ? -22.957 12.787 -40.494 1.00 32.53 407 SER A N 1
ATOM 3113 C CA . SER A 1 407 ? -24.196 13.547 -40.748 1.00 32.53 407 SER A CA 1
ATOM 3114 C C . SER A 1 407 ? -24.289 14.756 -39.818 1.00 32.53 407 SER A C 1
ATOM 3116 O O . SER A 1 407 ? -24.163 14.662 -38.603 1.00 32.53 407 SER A O 1
ATOM 3118 N N . GLY A 1 408 ? -24.464 15.931 -40.418 1.00 32.56 408 GLY A N 1
ATOM 3119 C CA . GLY A 1 408 ? -24.676 17.168 -39.686 1.00 32.56 408 GLY A CA 1
ATOM 3120 C C . GLY A 1 408 ? -26.090 17.307 -39.119 1.00 32.56 408 GLY A C 1
ATOM 3121 O O . GLY A 1 408 ? -27.017 16.612 -39.525 1.00 32.56 408 GLY A O 1
ATOM 3122 N N . ALA A 1 409 ? -26.205 18.342 -38.285 1.00 29.94 409 ALA A N 1
ATOM 3123 C CA . ALA A 1 409 ? -27.402 19.023 -37.785 1.00 29.94 409 ALA A CA 1
ATOM 3124 C C . ALA A 1 409 ? -27.864 18.680 -36.353 1.00 29.94 409 ALA A C 1
ATOM 3126 O O . ALA A 1 409 ? -28.515 17.680 -36.080 1.00 29.94 409 ALA A O 1
ATOM 3127 N N . SER A 1 410 ? -27.629 19.675 -35.486 1.00 33.03 410 SER A N 1
ATOM 3128 C CA . SER A 1 410 ? -28.512 20.146 -34.409 1.00 33.03 410 SER A CA 1
ATOM 3129 C C . SER A 1 410 ? -28.947 19.156 -33.324 1.00 33.03 410 SER A C 1
ATOM 3131 O O . SER A 1 410 ? -29.956 18.480 -33.472 1.00 33.03 410 SER A O 1
ATOM 3133 N N . PHE A 1 411 ? -28.315 19.255 -32.149 1.00 27.66 411 PHE A N 1
ATOM 3134 C CA . PHE A 1 411 ? -29.006 19.075 -30.866 1.00 27.66 411 PHE A CA 1
ATOM 3135 C C . PHE A 1 411 ? -28.354 19.953 -29.778 1.00 27.66 411 PHE A C 1
ATOM 3137 O O . PHE A 1 411 ? -27.575 19.504 -28.944 1.00 27.66 411 PHE A O 1
ATOM 3144 N N . PHE A 1 412 ? -28.653 21.257 -29.806 1.00 32.75 412 PHE A N 1
ATOM 3145 C CA . PHE A 1 412 ? -28.553 22.102 -28.612 1.00 32.75 412 PHE A CA 1
ATOM 3146 C C . PHE A 1 412 ? -29.801 21.822 -27.773 1.00 32.75 412 PHE A C 1
ATOM 3148 O O . PHE A 1 412 ? -30.897 22.223 -28.160 1.00 32.75 412 PHE A O 1
ATOM 3155 N N . GLY A 1 413 ? -29.658 21.126 -26.646 1.00 25.33 413 GLY A N 1
ATOM 3156 C CA . GLY A 1 413 ? -30.788 20.931 -25.741 1.00 25.33 413 GLY A CA 1
ATOM 3157 C C . GLY A 1 413 ? -30.585 19.863 -24.678 1.00 25.33 413 GLY A C 1
ATOM 3158 O O . GLY A 1 413 ? -31.021 18.736 -24.859 1.00 25.33 413 GLY A O 1
ATOM 3159 N N . GLY A 1 414 ? -30.023 20.272 -23.538 1.00 25.16 414 GLY A N 1
ATOM 3160 C CA . GLY A 1 414 ? -30.379 19.700 -22.238 1.00 25.16 414 GLY A CA 1
ATOM 3161 C C . GLY A 1 414 ? -29.551 18.515 -21.746 1.00 25.16 414 GLY A C 1
ATOM 3162 O O . GLY A 1 414 ? -29.907 17.372 -21.986 1.00 25.16 414 GLY A O 1
ATOM 3163 N N . LEU A 1 415 ? -28.522 18.809 -20.947 1.00 27.12 415 LEU A N 1
ATOM 3164 C CA . LEU A 1 415 ? -28.320 18.264 -19.593 1.00 27.12 415 LEU A CA 1
ATOM 3165 C C . LEU A 1 415 ? -27.046 18.887 -19.014 1.00 27.12 415 LEU A C 1
ATOM 3167 O O . LEU A 1 415 ? -25.953 18.332 -19.040 1.00 27.12 415 LEU A O 1
ATOM 3171 N N . ALA A 1 416 ? -27.215 20.103 -18.501 1.00 30.72 416 ALA A N 1
ATOM 3172 C CA . ALA A 1 416 ? -26.315 20.665 -17.516 1.00 30.72 416 ALA A CA 1
ATOM 3173 C C . ALA A 1 416 ? -26.541 19.912 -16.200 1.00 30.72 416 ALA A C 1
ATOM 3175 O O . ALA A 1 416 ? -27.604 20.052 -15.599 1.00 30.72 416 ALA A O 1
ATOM 3176 N N . SER A 1 417 ? -25.571 19.109 -15.767 1.00 28.66 417 SER A N 1
ATOM 3177 C CA . SER A 1 417 ? -25.367 18.755 -14.357 1.00 28.66 417 SER A CA 1
ATOM 3178 C C . SER A 1 417 ? -23.957 18.195 -14.159 1.00 28.66 417 SER A C 1
ATOM 3180 O O . SER A 1 417 ? -23.644 17.092 -14.590 1.00 28.66 417 SER A O 1
ATOM 3182 N N . SER A 1 418 ? -23.143 18.999 -13.469 1.00 27.72 418 SER A N 1
ATOM 3183 C CA . SER A 1 418 ? -21.976 18.592 -12.677 1.00 27.72 418 SER A CA 1
ATOM 3184 C C . SER A 1 418 ? -20.697 18.181 -13.417 1.00 27.72 418 SER A C 1
ATOM 3186 O O . SER A 1 418 ? -20.179 17.088 -13.224 1.00 27.72 418 SER A O 1
ATOM 3188 N N . ILE A 1 419 ? -20.105 19.125 -14.154 1.00 26.72 419 ILE A N 1
ATOM 3189 C CA . ILE A 1 419 ? -18.641 19.241 -14.225 1.00 26.72 419 ILE A CA 1
ATOM 3190 C C . ILE A 1 419 ? -18.270 20.404 -13.304 1.00 26.72 419 ILE A C 1
ATOM 3192 O O . ILE A 1 419 ? -18.484 21.565 -13.648 1.00 26.72 419 ILE A O 1
ATOM 3196 N N . VAL A 1 420 ? -17.747 20.106 -12.114 1.00 28.88 420 VAL A N 1
ATOM 3197 C CA . VAL A 1 420 ? -17.029 21.111 -11.323 1.00 28.88 420 VAL A CA 1
ATOM 3198 C C . VAL A 1 420 ? -15.648 21.232 -11.959 1.00 28.88 420 VAL A C 1
ATOM 3200 O O . VAL A 1 420 ? -14.718 20.524 -11.594 1.00 28.88 420 VAL A O 1
ATOM 3203 N N . MET A 1 421 ? -15.523 22.099 -12.967 1.00 25.78 421 MET A N 1
ATOM 3204 C CA . MET A 1 421 ? -14.210 22.610 -13.344 1.00 25.78 421 MET A CA 1
ATOM 3205 C C . MET A 1 421 ? -13.749 23.505 -12.199 1.00 25.78 421 MET A C 1
ATOM 3207 O O . MET A 1 421 ? -14.268 24.609 -12.028 1.00 25.78 421 MET A O 1
ATOM 3211 N N . ILE A 1 422 ? -12.762 23.055 -11.427 1.00 29.86 422 ILE A N 1
ATOM 3212 C CA . ILE A 1 422 ? -11.956 23.965 -10.615 1.00 29.86 422 ILE A CA 1
ATOM 3213 C C . ILE A 1 422 ? -11.052 24.726 -11.591 1.00 29.86 422 ILE A C 1
ATOM 3215 O O . ILE A 1 422 ? -9.882 24.416 -11.784 1.00 29.86 422 ILE A O 1
ATOM 3219 N N . SER A 1 423 ? -11.632 25.722 -12.260 1.00 30.08 423 SER A N 1
ATOM 3220 C CA . SER A 1 423 ? -10.883 26.836 -12.830 1.00 30.08 423 SER A CA 1
ATOM 3221 C C . SER A 1 423 ? -10.507 27.755 -11.671 1.00 30.08 423 SER A C 1
ATOM 3223 O O . SER A 1 423 ? -11.160 28.771 -11.436 1.00 30.08 423 SER A O 1
ATOM 3225 N N . SER A 1 424 ? -9.461 27.385 -10.939 1.00 27.36 424 SER A N 1
ATOM 3226 C CA . SER A 1 424 ? -8.808 28.278 -9.989 1.00 27.36 424 SER A CA 1
ATOM 3227 C C . SER A 1 424 ? -7.413 28.566 -10.498 1.00 27.36 424 SER A C 1
ATOM 3229 O O . SER A 1 424 ? -6.506 27.748 -10.404 1.00 27.36 424 SER A O 1
ATOM 3231 N N . THR A 1 425 ? -7.275 29.758 -11.053 1.00 29.27 425 THR A N 1
ATOM 3232 C CA . THR A 1 425 ? -6.046 30.519 -11.221 1.00 29.27 425 THR A CA 1
ATOM 3233 C C . THR A 1 425 ? -5.143 30.369 -9.987 1.00 29.27 425 THR A C 1
ATOM 3235 O O . THR A 1 425 ? -5.275 31.123 -9.027 1.00 29.27 425 THR A O 1
ATOM 3238 N N . ILE A 1 426 ? -4.219 29.407 -9.989 1.00 28.34 426 ILE A N 1
ATOM 3239 C CA . ILE A 1 426 ? -3.090 29.399 -9.055 1.00 28.34 426 ILE A CA 1
ATOM 3240 C C . ILE A 1 426 ? -1.974 30.154 -9.758 1.00 28.34 426 ILE A C 1
ATOM 3242 O O . ILE A 1 426 ? -1.218 29.618 -10.566 1.00 28.34 426 ILE A O 1
ATOM 3246 N N . ALA A 1 427 ? -1.933 31.455 -9.482 1.00 24.44 427 ALA A N 1
ATOM 3247 C CA . ALA A 1 427 ? -0.750 32.253 -9.715 1.00 24.44 427 ALA A CA 1
ATOM 3248 C C . ALA A 1 427 ? 0.382 31.647 -8.877 1.00 24.44 427 ALA A C 1
ATOM 3250 O O . ALA A 1 427 ? 0.396 31.748 -7.651 1.00 24.44 427 ALA A O 1
ATOM 3251 N N . VAL A 1 428 ? 1.308 30.983 -9.563 1.00 24.98 428 VAL A N 1
ATOM 3252 C CA . VAL A 1 428 ? 2.615 30.606 -9.035 1.00 24.98 428 VAL A CA 1
ATOM 3253 C C . VAL A 1 428 ? 3.311 31.898 -8.611 1.00 24.98 428 VAL A C 1
ATOM 3255 O O . VAL A 1 428 ? 3.781 32.663 -9.453 1.00 24.98 428 VAL A O 1
ATOM 3258 N N . TYR A 1 429 ? 3.359 32.167 -7.308 1.00 23.11 429 TYR A N 1
ATOM 3259 C CA . TYR A 1 429 ? 4.301 33.138 -6.772 1.00 23.11 429 TYR A CA 1
ATOM 3260 C C . TYR A 1 429 ? 5.689 32.496 -6.793 1.00 23.11 429 TYR A C 1
ATOM 3262 O O . TYR A 1 429 ? 6.086 31.792 -5.870 1.00 23.11 429 TYR A O 1
ATOM 3270 N N . LEU A 1 430 ? 6.413 32.747 -7.884 1.00 23.08 430 LEU A N 1
ATOM 3271 C CA . LEU A 1 430 ? 7.868 32.790 -7.869 1.00 23.08 430 LEU A CA 1
ATOM 3272 C C . LEU A 1 430 ? 8.286 33.956 -6.969 1.00 23.08 430 LEU A C 1
ATOM 3274 O O . LEU A 1 430 ? 8.038 35.114 -7.308 1.00 23.08 430 LEU A O 1
ATOM 3278 N N . LEU A 1 431 ? 8.953 33.662 -5.858 1.00 22.95 431 LEU A N 1
ATOM 3279 C CA . LEU A 1 431 ? 9.869 34.602 -5.228 1.00 22.95 431 LEU A CA 1
ATOM 3280 C C . LEU A 1 431 ? 11.203 33.892 -4.990 1.00 22.95 431 LEU A C 1
ATOM 3282 O O . LEU A 1 431 ? 11.233 32.732 -4.591 1.00 22.95 431 LEU A O 1
ATOM 3286 N N . VAL A 1 432 ? 12.238 34.646 -5.362 1.00 31.03 432 VAL A N 1
ATOM 3287 C CA . VAL A 1 432 ? 13.688 34.398 -5.394 1.00 31.03 432 VAL A CA 1
ATOM 3288 C C . VAL A 1 432 ? 14.224 33.577 -4.230 1.00 31.03 432 VAL A C 1
ATOM 3290 O O . VAL A 1 432 ? 13.834 33.882 -3.081 1.00 31.03 432 VAL A O 1
#

Radius of gyration: 24.41 Å; chains: 1; bounding box: 62×92×78 Å

Foldseek 3Di:
DDDDDDDDDDPDPDDDDDDDDDLDLLDDACFDPVQLRAGPLVVLLCLAAPAADAQPLGAFFAPAQVHDTDPSNPDATQFDASHAGQFAWALLQALAHRSLRHDHDLQLLQPVAQLAEFFQQDPRHLHQFHDPSPDDQLPQRVVGDGQFQADPDDDAGKGAADPVAGRHHDALLLLLLLLRLCSVVSPHRPLVQQPDPLQSLARDPVRSSVSSCVQQNDPVRMGGAHAQEDDPQDDCNRPSRHSHDPLQYDDPCVNCVLVQADRQFGADPLCVVLVHDRSLATGNQDDDCGRGDRGSSSSNSSVSLVSSCSSVHCVARNNYCCVHCSNPVQCRNPLLAGSRIADWAFPDQADSNTHHDPVTGPGHPDDHSRHHVVSQPQWSTRHYGHPSNPVQPDDTGGDDPPPPPPDDDDDPDDDDDDDPPPPDPPDPPDDD

Secondary structure (DSSP, 8-state):
-------------------------SSPPPEEGGGTTEE-HHHHHHHHSPBPPPPTT-S--BSSTT-PBPTT--PPPPP-TT-B-S----GGGTTS-GGGTPPPPTTTTT-TT--PPP-SS-TTTTSSB---TT--TT--GGGS-BS--BPSSSSSEEEE-BTTTBT----THHHHHHHHHHHHHT-S-GGGG---SSSTTS--HHHHHHHHHHHHB-TTSEEEE--S---TT-SGGG-TT----TTT----TTTTTTS-EETTEE--HHHHHTT--GGGSPB---STTTTS---HHHHHHHHHHHHHHHHT-TTTS-SSGGGSHHHHHTTTT-TTT--PPPPPPBS-TT-TTPPBPSS--SS--SSSSS-SGGGTTTEEE----SHHHHHHH---EEPPPTT-----------------------------

Sequence (432 aa):
MKFSTFTIIIATAYYPSSVVGSSQCVVPLPLNADDFNQPDWATIIEGVFPTWAVPEGGCPRLDKVGGSLVANYTDFPVAEEGKFNPCYYTKAFAGLDPKYGGYPTPIDTHYHYEFAAPFFGQPGDGSTHHCPMNADPSTKIQSCPKIAPKCDGEGGACNKITDDYGIGHVPPFVPLAAVKNAYFGCGEDVCKWFSDKVNPCNIPKDVVDRLVVEYFGTEAGNIQFTGPVLGNDLPVVDNPKSTYYKLEYGGDAEACADNNCRGPHYCSKEAATEDIWGDFCPYIHTGENAGLYRHPHLALAALELWIANKCIGPAICPMTWLDSPNGKKNDYGDKMKSTSITWAEMDDNNDPIAQPAVPYKWPNAGDGIFPGHELYGDMLIKPAGGTYVTKYVAMGSKRMDDHDQTSGASFFGGLASSIVMISSTIAVYLLV

pLDDT: mean 76.68, std 20.32, range [22.95, 96.19]